Protein AF-0000000078267648 (afdb_homodimer)

Radius of gyration: 22.95 Å; Cα contacts (8 Å, |Δi|>4): 505; chains: 2; bounding box: 55×67×50 Å

Secondary structure (DSSP, 8-state):
-HHHHHHHHHHHHHHHHHHHHHHHHHTSS-TT-EE-HHHHHHHHT--HHHHHHHHHHHHHTTSEEEETTTEEEEPP--HHHHHHHHHHHHHHHHHHHHIIIIITTTTT--HHHHHHHHHHHHHHHHTT-HHHHHHHHHHHHHHHHHTT--HHHHHHHHTT-HHHHHHHHHHH---THHHHHHHHHHHHHHHHHHTT-HHHHHHHHHTTS--HHHHS----/-HHHHHHHHHHHHHHHHHHHHHHHHHTSS-TT-EE-HHHHHHHHT--HHHHHHHHHHHHHTTSEEEETTTEEEEPP--HHHHHHHHHHHHHHHHHHHHIIIIITTTTT--HHHHHHHHHHHHHHHHTT-HHHHHHHHHHHHHHHHHTT--HHHHHHHHTT-HHHHHHHHHHH---THHHHHHHHHHHHHHHHHHTT-HHHHHHHHHTTS--HHHHS----

InterPro domains:
  IPR000524 Transcription regulator HTH, GntR [PF00392] (13-74)
  IPR000524 Transcription regulator HTH, GntR [PS50949] (10-77)
  IPR000524 Transcription regulator HTH, GntR [SM00345] (16-74)
  IPR000524 Transcription regulator HTH, GntR [cd07377] (12-75)
  IPR008920 Transcription regulator FadR/GntR, C-terminal [G3DSA:1.20.120.530] (78-217)
  IPR008920 Transcription regulator FadR/GntR, C-terminal [SSF48008] (80-212)
  IPR011711 GntR, C-terminal [PF07729] (85-209)
  IPR011711 GntR, C-terminal [SM00895] (84-211)
  IPR036388 Winged helix-like DNA-binding domain superfamily [G3DSA:1.10.10.10] (1-75)
  IPR036390 Winged helix DNA-binding domain superfamily [SSF46785] (8-100)

Solvent-accessible surface area (backbone atoms only — not comparable to full-atom values): 22878 Å² total; per-residue (Å²): 110,70,63,60,52,47,50,52,45,50,50,47,18,53,46,48,40,48,49,53,50,50,33,40,68,72,57,80,40,48,71,58,38,75,56,54,58,68,57,51,14,61,75,67,71,48,56,54,66,39,39,49,51,19,50,49,52,34,33,70,32,57,45,30,42,73,44,89,96,72,47,36,23,30,46,72,72,51,58,66,53,47,50,39,40,50,54,41,52,31,52,53,45,38,49,15,48,40,35,12,44,69,74,48,65,39,69,55,54,55,62,67,58,46,48,48,26,47,54,49,28,48,54,20,58,76,66,69,34,64,68,61,24,48,53,28,53,50,50,39,54,49,50,41,29,54,19,33,72,33,73,41,51,42,41,21,54,55,40,63,20,54,72,52,52,54,43,48,50,48,66,48,45,76,50,73,74,54,54,59,54,48,46,56,48,48,47,52,36,49,52,19,57,78,65,65,33,56,66,58,26,42,56,43,50,65,64,58,59,74,63,48,63,71,58,50,62,75,81,126,111,70,63,60,51,47,50,51,44,50,49,46,18,52,46,48,39,48,49,54,51,50,33,39,70,72,58,79,42,48,72,60,38,73,53,53,56,68,58,51,15,61,74,66,71,48,57,56,66,38,41,50,51,18,50,49,52,34,33,72,34,56,43,29,42,73,44,90,96,73,46,36,23,31,46,72,72,52,59,67,54,48,50,40,41,50,55,41,51,32,52,54,45,37,48,14,46,42,36,13,43,69,76,49,64,39,70,55,53,56,64,67,57,47,49,47,25,47,54,49,27,47,53,20,59,76,66,69,31,64,69,61,24,48,52,27,51,51,50,40,55,48,50,43,30,56,19,33,73,33,71,42,50,41,42,22,54,55,40,63,19,53,71,52,53,53,42,50,51,47,65,48,45,74,52,73,74,54,52,60,54,49,45,54,48,47,47,53,35,50,52,19,57,75,65,66,31,55,68,57,28,43,56,43,48,64,64,56,59,73,64,49,63,72,57,50,63,75,81,128

Nearest PDB structures (foldseek):
  6ep3-assembly1_A  TM=6.625E-01  e=2.723E-09  Listeria monocytogenes EGD-e
  7u5q-assembly2_B  TM=7.795E-01  e=8.981E-08  Brucella melitensis ATCC 23457
  3sxy-assembly1_B  TM=8.310E-01  e=9.384E-07  Thermotoga maritima
  3fms-assembly1_A-2  TM=7.882E-01  e=1.376E-06  Thermotoga maritima MSB8
  6az6-assembly1_B  TM=4.959E-01  e=1.595E-07  Streptococcus agalactiae

Structure (mmCIF, N/CA/C/O backbone):
data_AF-0000000078267648-model_v1
#
loop_
_entity.id
_entity.type
_entity.pdbx_description
1 polymer 'Transcriptional regulator, GntR family'
#
loop_
_atom_site.group_PDB
_atom_site.id
_atom_site.type_symbol
_atom_site.label_atom_id
_atom_site.label_alt_id
_atom_site.label_comp_id
_atom_site.label_asym_id
_atom_site.label_entity_id
_atom_site.label_seq_id
_atom_site.pdbx_PDB_ins_code
_atom_site.Cartn_x
_atom_site.Cartn_y
_atom_site.Cartn_z
_atom_site.occupancy
_atom_site.B_iso_or_equiv
_atom_site.auth_seq_id
_atom_site.auth_comp_id
_atom_site.auth_asym_id
_atom_site.auth_atom_id
_atom_site.pdbx_PDB_model_num
ATOM 1 N N . MET A 1 1 ? 32.094 -4.371 13.094 1 44.84 1 MET A N 1
ATOM 2 C CA . MET A 1 1 ? 32.344 -3.139 12.344 1 44.84 1 MET A CA 1
ATOM 3 C C . MET A 1 1 ? 31.297 -2.928 11.273 1 44.84 1 MET A C 1
ATOM 5 O O . MET A 1 1 ? 30.781 -1.817 11.102 1 44.84 1 MET A O 1
ATOM 9 N N . GLU A 1 2 ? 30.891 -4.031 10.602 1 48.19 2 GLU A N 1
ATOM 10 C CA . GLU A 1 2 ? 29.938 -3.973 9.5 1 48.19 2 GLU A CA 1
ATOM 11 C C . GLU A 1 2 ? 28.516 -3.691 10.016 1 48.19 2 GLU A C 1
ATOM 13 O O . GLU A 1 2 ? 27.797 -2.887 9.43 1 48.19 2 GLU A O 1
ATOM 18 N N . THR A 1 3 ? 28.281 -4.285 11.141 1 46.91 3 THR A N 1
ATOM 19 C CA . THR A 1 3 ? 26.969 -4.09 11.742 1 46.91 3 THR A CA 1
ATOM 20 C C . THR A 1 3 ? 26.812 -2.662 12.266 1 46.91 3 THR A C 1
ATOM 22 O O . THR A 1 3 ? 25.75 -2.055 12.133 1 46.91 3 THR A O 1
ATOM 25 N N . LYS A 1 4 ? 27.922 -2.217 12.969 1 48.78 4 LYS A N 1
ATOM 26 C CA . LYS A 1 4 ? 27.906 -0.858 13.5 1 48.78 4 LYS A CA 1
ATOM 27 C C . LYS A 1 4 ? 27.703 0.167 12.383 1 48.78 4 LYS A C 1
ATOM 29 O O . LYS A 1 4 ? 26.984 1.15 12.562 1 48.78 4 LYS A O 1
ATOM 34 N N . ASN A 1 5 ? 28.328 -0.103 11.25 1 51.88 5 ASN A N 1
ATOM 35 C CA . ASN A 1 5 ? 28.219 0.78 10.094 1 51.88 5 ASN A CA 1
ATOM 36 C C . ASN A 1 5 ? 26.812 0.746 9.5 1 51.88 5 ASN A C 1
ATOM 38 O O . ASN A 1 5 ? 26.297 1.774 9.062 1 51.88 5 ASN A O 1
ATOM 42 N N . LEU A 1 6 ? 26.234 -0.38 9.641 1 50.34 6 LEU A N 1
ATOM 43 C CA . LEU A 1 6 ? 24.875 -0.526 9.117 1 50.34 6 LEU A CA 1
ATOM 44 C C . LEU A 1 6 ? 23.875 0.221 9.984 1 50.34 6 LEU A C 1
ATOM 46 O O . LEU A 1 6 ? 22.938 0.835 9.469 1 50.34 6 LEU A O 1
ATOM 50 N N . LEU A 1 7 ? 23.984 0.123 11.227 1 48.09 7 LEU A N 1
ATOM 51 C CA . LEU A 1 7 ? 23.109 0.83 12.148 1 48.09 7 LEU A CA 1
ATOM 52 C C . LEU A 1 7 ? 23.266 2.34 12 1 48.09 7 LEU A C 1
ATOM 54 O O . LEU A 1 7 ? 22.266 3.074 12.039 1 48.09 7 LEU A O 1
ATOM 58 N N . LYS A 1 8 ? 24.469 2.764 11.875 1 54.06 8 LYS A N 1
ATOM 59 C CA . LYS A 1 8 ? 24.703 4.195 11.711 1 54.06 8 LYS A CA 1
ATOM 60 C C . LYS A 1 8 ? 24.062 4.711 10.422 1 54.06 8 LYS A C 1
ATOM 62 O O . LYS A 1 8 ? 23.484 5.793 10.406 1 54.06 8 LYS A O 1
ATOM 67 N N . ARG A 1 9 ? 24.188 3.848 9.414 1 54.16 9 ARG A N 1
ATOM 68 C CA . ARG A 1 9 ? 23.609 4.234 8.125 1 54.16 9 ARG A CA 1
ATOM 69 C C . ARG A 1 9 ? 22.094 4.258 8.188 1 54.16 9 ARG A C 1
ATOM 71 O O . ARG A 1 9 ? 21.453 5.152 7.629 1 54.16 9 ARG A O 1
ATOM 78 N N . ARG A 1 10 ? 21.594 3.225 8.867 1 57.91 10 ARG A N 1
ATOM 79 C CA . ARG A 1 10 ? 20.141 3.203 9.062 1 57.91 10 ARG A CA 1
ATOM 80 C C . ARG A 1 10 ? 19.688 4.422 9.852 1 57.91 10 ARG A C 1
ATOM 82 O O . ARG A 1 10 ? 18.672 5.039 9.508 1 57.91 10 ARG A O 1
ATOM 89 N N . VAL A 1 11 ? 20.422 4.707 10.781 1 57.19 11 VAL A N 1
ATOM 90 C CA . VAL A 1 11 ? 20.078 5.855 11.617 1 57.19 11 VAL A CA 1
ATOM 91 C C . VAL A 1 11 ? 20.172 7.137 10.797 1 57.19 11 VAL A C 1
ATOM 93 O O . VAL A 1 11 ? 19.266 7.98 10.867 1 57.19 11 VAL A O 1
ATOM 96 N N . LEU A 1 12 ? 21.125 7.172 9.922 1 68.81 12 LEU A N 1
ATOM 97 C CA . LEU A 1 12 ? 21.328 8.398 9.156 1 68.81 12 LEU A CA 1
ATOM 98 C C . LEU A 1 12 ? 20.25 8.562 8.094 1 68.81 12 LEU A C 1
ATOM 100 O O . LEU A 1 12 ? 19.719 9.664 7.902 1 68.81 12 LEU A O 1
ATOM 104 N N . ARG A 1 13 ? 19.859 7.438 7.484 1 72 13 ARG A N 1
ATOM 105 C CA . ARG A 1 13 ? 18.797 7.449 6.48 1 72 13 ARG A CA 1
ATOM 106 C C . ARG A 1 13 ? 17.469 7.871 7.098 1 72 13 ARG A C 1
ATOM 108 O O . ARG A 1 13 ? 16.766 8.719 6.547 1 72 13 ARG A O 1
ATOM 115 N N . ASP A 1 14 ? 17.266 7.281 8.211 1 75.31 14 ASP A N 1
ATOM 116 C CA . ASP A 1 14 ? 16.016 7.605 8.906 1 75.31 14 ASP A CA 1
ATOM 117 C C . ASP A 1 14 ? 16.016 9.062 9.367 1 75.31 14 ASP A C 1
ATOM 119 O O . ASP A 1 14 ? 14.977 9.734 9.32 1 75.31 14 ASP A O 1
ATOM 123 N N . ASP A 1 15 ? 17.141 9.484 9.703 1 78.62 15 ASP A N 1
ATOM 124 C CA . ASP A 1 15 ? 17.266 10.875 10.148 1 78.62 15 ASP A CA 1
ATOM 125 C C . ASP A 1 15 ? 17.016 11.844 8.992 1 78.62 15 ASP A C 1
ATOM 127 O O . ASP A 1 15 ? 16.359 12.875 9.172 1 78.62 15 ASP A O 1
ATOM 131 N N . VAL A 1 16 ? 17.547 11.508 7.883 1 83.62 16 VAL A N 1
ATOM 132 C CA . VAL A 1 16 ? 17.359 12.359 6.715 1 83.62 16 VAL A CA 1
ATOM 133 C C . VAL A 1 16 ? 15.883 12.391 6.328 1 83.62 16 VAL A C 1
ATOM 135 O O . VAL A 1 16 ? 15.328 13.461 6.059 1 83.62 16 VAL A O 1
ATOM 138 N N . ALA A 1 17 ? 15.328 11.273 6.328 1 80.88 17 ALA A N 1
ATOM 139 C CA . ALA A 1 17 ? 13.914 11.188 6.004 1 80.88 17 ALA A CA 1
ATOM 140 C C . ALA A 1 17 ? 13.07 12 6.988 1 80.88 17 ALA A C 1
ATOM 142 O O . ALA A 1 17 ? 12.172 12.734 6.586 1 80.88 17 ALA A O 1
ATOM 143 N N . GLU A 1 18 ? 13.438 11.867 8.18 1 75.81 18 GLU A N 1
ATOM 144 C CA . GLU A 1 18 ? 12.734 12.609 9.219 1 75.81 18 GLU A CA 1
ATOM 145 C C . GLU A 1 18 ? 12.938 14.117 9.047 1 75.81 18 GLU A C 1
ATOM 147 O O . GLU A 1 18 ? 12 14.898 9.195 1 75.81 18 GLU A O 1
ATOM 152 N N . TYR A 1 19 ? 14.109 14.477 8.797 1 81.19 19 TYR A N 1
ATOM 153 C CA . TYR A 1 19 ? 14.422 15.883 8.57 1 81.19 19 TYR A CA 1
ATOM 154 C C . TYR A 1 19 ? 13.586 16.438 7.422 1 81.19 19 TYR A C 1
ATOM 156 O O . TYR A 1 19 ? 13 17.531 7.543 1 81.19 19 TYR A O 1
ATOM 164 N N . LEU A 1 20 ? 13.531 15.812 6.363 1 83 20 LEU A N 1
ATOM 165 C CA . LEU A 1 20 ? 12.789 16.281 5.195 1 83 20 LEU A CA 1
ATOM 166 C C . LEU A 1 20 ? 11.297 16.359 5.5 1 83 20 LEU A C 1
ATOM 168 O O . LEU A 1 20 ? 10.641 17.359 5.172 1 83 20 LEU A O 1
ATOM 172 N N . MET A 1 21 ? 10.852 15.391 6.199 1 76 21 MET A N 1
ATOM 173 C CA . MET A 1 21 ? 9.438 15.391 6.559 1 76 21 MET A CA 1
ATOM 174 C C . MET A 1 21 ? 9.109 16.547 7.492 1 76 21 MET A C 1
ATOM 176 O O . MET A 1 21 ? 8.102 17.234 7.309 1 76 21 MET A O 1
ATOM 180 N N . GLU A 1 22 ? 9.992 16.75 8.438 1 73.38 22 GLU A N 1
ATOM 181 C CA . GLU A 1 22 ? 9.797 17.859 9.359 1 73.38 22 GLU A CA 1
ATOM 182 C C . GLU A 1 22 ? 9.852 19.203 8.633 1 73.38 22 GLU A C 1
ATOM 184 O O . GLU A 1 22 ? 9.078 20.109 8.938 1 73.38 22 GLU A O 1
ATOM 189 N N . SER A 1 23 ? 10.766 19.312 7.734 1 78.25 23 SER A N 1
ATOM 190 C CA . SER A 1 23 ? 10.898 20.531 6.957 1 78.25 23 SER A CA 1
ATOM 191 C C . SER A 1 23 ? 9.656 20.797 6.113 1 78.25 23 SER A C 1
ATOM 193 O O . SER A 1 23 ? 9.242 21.938 5.938 1 78.25 23 SER A O 1
ATOM 195 N N . ILE A 1 24 ? 9.07 19.781 5.648 1 76 24 ILE A N 1
ATOM 196 C CA . ILE A 1 24 ? 7.848 19.891 4.859 1 76 24 ILE A CA 1
ATOM 197 C C . ILE A 1 24 ? 6.688 20.312 5.762 1 76 24 ILE A C 1
ATOM 199 O O . ILE A 1 24 ? 5.945 21.234 5.434 1 76 24 ILE A O 1
ATOM 203 N N . LEU A 1 25 ? 6.676 19.766 6.922 1 68.62 25 LEU A N 1
ATOM 204 C CA . LEU A 1 25 ? 5.582 20.016 7.855 1 68.62 25 LEU A CA 1
ATOM 205 C C . LEU A 1 25 ? 5.672 21.438 8.43 1 68.62 25 LEU A C 1
ATOM 207 O O . LEU A 1 25 ? 4.648 22.062 8.703 1 68.62 25 LEU A O 1
ATOM 211 N N . LYS A 1 26 ? 6.859 21.891 8.508 1 69.38 26 LYS A N 1
ATOM 212 C CA . LYS A 1 26 ? 7.082 23.234 9.047 1 69.38 26 LYS A CA 1
ATOM 213 C C . LYS A 1 26 ? 6.934 24.281 7.961 1 69.38 26 LYS A C 1
ATOM 215 O O . LYS A 1 26 ? 6.898 25.484 8.25 1 69.38 26 LYS A O 1
ATOM 220 N N . GLY A 1 27 ? 6.828 23.797 6.727 1 71.06 27 GLY A N 1
ATOM 221 C CA . GLY A 1 27 ? 6.656 24.719 5.621 1 71.06 27 GLY A CA 1
ATOM 222 C C . GLY A 1 27 ? 7.969 25.234 5.059 1 71.06 27 GLY A C 1
ATOM 223 O O . GLY A 1 27 ? 7.98 26.109 4.195 1 71.06 27 GLY A O 1
ATOM 224 N N . ASP A 1 28 ? 9.055 24.75 5.527 1 75.75 28 ASP A N 1
ATOM 225 C CA . ASP A 1 28 ? 10.352 25.141 4.984 1 75.75 28 ASP A CA 1
ATOM 226 C C . ASP A 1 28 ? 10.547 24.578 3.574 1 75.75 28 ASP A C 1
ATOM 228 O O . ASP A 1 28 ? 11.281 25.156 2.771 1 75.75 28 ASP A O 1
ATOM 232 N N . LEU A 1 29 ? 9.906 23.469 3.318 1 81.25 29 LEU A N 1
ATOM 233 C CA . LEU A 1 29 ? 9.852 22.844 1.997 1 81.25 29 LEU A CA 1
ATOM 234 C C . LEU A 1 29 ? 8.414 22.734 1.508 1 81.25 29 LEU A C 1
ATOM 236 O O . LEU A 1 29 ? 7.527 22.312 2.254 1 81.25 29 LEU A O 1
ATOM 240 N N . ASN A 1 30 ? 8.234 23.172 0.302 1 78.5 30 ASN A N 1
ATOM 241 C CA . ASN A 1 30 ? 6.883 23.219 -0.247 1 78.5 30 ASN A CA 1
ATOM 242 C C . ASN A 1 30 ? 6.707 22.25 -1.409 1 78.5 30 ASN A C 1
ATOM 244 O O . ASN A 1 30 ? 7.684 21.859 -2.051 1 78.5 30 ASN A O 1
ATOM 248 N N . PRO A 1 31 ? 5.41 21.891 -1.621 1 78.62 31 PRO A N 1
ATOM 249 C CA . PRO A 1 31 ? 5.16 21.078 -2.818 1 78.62 31 PRO A CA 1
ATOM 250 C C . PRO A 1 31 ? 5.762 21.703 -4.078 1 78.62 31 PRO A C 1
ATOM 252 O O . PRO A 1 31 ? 5.598 22.891 -4.328 1 78.62 31 PRO A O 1
ATOM 255 N N . GLY A 1 32 ? 6.504 20.859 -4.766 1 84.62 32 GLY A N 1
ATOM 256 C CA . GLY A 1 32 ? 7.133 21.328 -5.988 1 84.62 32 GLY A CA 1
ATOM 257 C C . GLY A 1 32 ? 8.594 21.703 -5.805 1 84.62 32 GLY A C 1
ATOM 258 O O . GLY A 1 32 ? 9.336 21.812 -6.781 1 84.62 32 GLY A O 1
ATOM 259 N N . ASP A 1 33 ? 8.992 21.891 -4.598 1 88.06 33 ASP A N 1
ATOM 260 C CA . ASP A 1 33 ? 10.383 22.266 -4.344 1 88.06 33 ASP A CA 1
ATOM 261 C C . ASP A 1 33 ? 11.336 21.156 -4.781 1 88.06 33 ASP A C 1
ATOM 263 O O . ASP A 1 33 ? 11.055 19.969 -4.59 1 88.06 33 ASP A O 1
ATOM 267 N N . LYS A 1 34 ? 12.453 21.547 -5.227 1 92.25 34 LYS A N 1
ATOM 268 C CA . LYS A 1 34 ? 13.477 20.594 -5.645 1 92.25 34 LYS A CA 1
ATOM 269 C C . LYS A 1 34 ? 14.312 20.125 -4.453 1 92.25 34 LYS A C 1
ATOM 271 O O . LYS A 1 34 ? 14.617 20.906 -3.555 1 92.25 34 LYS A O 1
ATOM 276 N N . ILE A 1 35 ? 14.617 18.891 -4.484 1 91.88 35 ILE A N 1
ATOM 277 C CA . ILE A 1 35 ? 15.531 18.297 -3.514 1 91.88 35 ILE A CA 1
ATOM 278 C C . ILE A 1 35 ? 16.844 17.906 -4.199 1 91.88 35 ILE A C 1
ATOM 280 O O . ILE A 1 35 ? 16.859 17.031 -5.059 1 91.88 35 ILE A O 1
ATOM 284 N N . VAL A 1 36 ? 17.844 18.547 -3.818 1 91.06 36 VAL A N 1
ATOM 285 C CA . VAL A 1 36 ? 19.156 18.297 -4.402 1 91.06 36 VAL A CA 1
ATOM 286 C C . VAL A 1 36 ? 20.016 17.484 -3.432 1 91.06 36 VAL A C 1
ATOM 288 O O . VAL A 1 36 ? 20.359 17.953 -2.348 1 91.06 36 VAL A O 1
ATOM 291 N N . GLU A 1 37 ? 20.297 16.266 -3.863 1 89.31 37 GLU A N 1
ATOM 292 C CA . GLU A 1 37 ? 20.984 15.297 -3.025 1 89.31 37 GLU A CA 1
ATOM 293 C C . GLU A 1 37 ? 22.281 15.875 -2.457 1 89.31 37 GLU A C 1
ATOM 295 O O . GLU A 1 37 ? 22.516 15.789 -1.252 1 89.31 37 GLU A O 1
ATOM 300 N N . SER A 1 38 ? 23.141 16.484 -3.305 1 89.88 38 SER A N 1
ATOM 301 C CA . SER A 1 38 ? 24.438 17 -2.893 1 89.88 38 SER A CA 1
ATOM 302 C C . SER A 1 38 ? 24.281 18.156 -1.897 1 89.88 38 SER A C 1
ATOM 304 O O . SER A 1 38 ? 25.031 18.25 -0.924 1 89.88 38 SER A O 1
ATOM 306 N N . LYS A 1 39 ? 23.359 18.969 -2.139 1 90.56 39 LYS A N 1
ATOM 307 C CA . LYS A 1 39 ? 23.109 20.078 -1.23 1 90.56 39 LYS A CA 1
ATOM 308 C C . LYS A 1 39 ? 22.656 19.578 0.14 1 90.56 39 LYS A C 1
ATOM 310 O O . LYS A 1 39 ? 23.156 20.047 1.168 1 90.56 39 LYS A O 1
ATOM 315 N N . LEU A 1 40 ? 21.734 18.672 0.122 1 88.81 40 LEU A N 1
ATOM 316 C CA . LEU A 1 40 ? 21.219 18.125 1.369 1 88.81 40 LEU A CA 1
ATOM 317 C C . LEU A 1 40 ? 22.328 17.422 2.156 1 88.81 40 LEU A C 1
ATOM 319 O O . LEU A 1 40 ? 22.391 17.531 3.383 1 88.81 40 LEU A O 1
ATOM 323 N N . ALA A 1 41 ? 23.109 16.703 1.427 1 89 41 ALA A N 1
ATOM 324 C CA . ALA A 1 41 ? 24.234 16.016 2.062 1 89 41 ALA A CA 1
ATOM 325 C C . ALA A 1 41 ? 25.156 17.016 2.764 1 89 41 ALA A C 1
ATOM 327 O O . ALA A 1 41 ? 25.578 16.797 3.902 1 89 41 ALA A O 1
ATOM 328 N N . ARG A 1 42 ? 25.438 18.094 2.115 1 88.62 42 ARG A N 1
ATOM 329 C CA . ARG A 1 42 ? 26.297 19.141 2.668 1 88.62 42 ARG A CA 1
ATOM 330 C C . ARG A 1 42 ? 25.641 19.797 3.877 1 88.62 42 ARG A C 1
ATOM 332 O O . ARG A 1 42 ? 26.281 19.984 4.914 1 88.62 42 ARG A O 1
ATOM 339 N N . GLU A 1 43 ? 24.438 20.078 3.752 1 84.81 43 GLU A N 1
ATOM 340 C CA . GLU A 1 43 ? 23.703 20.766 4.801 1 84.81 43 GLU A CA 1
ATOM 341 C C . GLU A 1 43 ? 23.609 19.922 6.07 1 84.81 43 GLU A C 1
ATOM 343 O O . GLU A 1 43 ? 23.688 20.453 7.18 1 84.81 43 GLU A O 1
ATOM 348 N N . LEU A 1 44 ? 23.484 18.641 5.883 1 86.06 44 LEU A N 1
ATOM 349 C CA . LEU A 1 44 ? 23.281 17.766 7.027 1 86.06 44 LEU A CA 1
ATOM 350 C C . LEU A 1 44 ? 24.594 17.109 7.441 1 86.06 44 LEU A C 1
ATOM 352 O O . LEU A 1 44 ? 24.625 16.328 8.398 1 86.06 44 LEU A O 1
ATOM 356 N N . SER A 1 45 ? 25.594 17.344 6.699 1 87.19 45 SER A N 1
ATOM 357 C CA . SER A 1 45 ? 26.922 16.781 6.961 1 87.19 45 SER A CA 1
ATOM 358 C C . SER A 1 45 ? 26.875 15.258 6.988 1 87.19 45 SER A C 1
ATOM 360 O O . SER A 1 45 ? 27.359 14.633 7.934 1 87.19 45 SER A O 1
ATOM 362 N N . ILE A 1 46 ? 26.25 14.727 6.027 1 85.06 46 ILE A N 1
ATOM 363 C CA . ILE A 1 46 ? 26.172 13.273 5.887 1 85.06 46 ILE A CA 1
ATOM 364 C C . ILE A 1 46 ? 26.531 12.875 4.457 1 85.06 46 ILE A C 1
ATOM 366 O O . ILE A 1 46 ? 26.656 13.734 3.58 1 85.06 46 ILE A O 1
ATOM 370 N N . SER A 1 47 ? 26.75 11.578 4.273 1 82.06 47 SER A N 1
ATOM 371 C CA . SER A 1 47 ? 27.156 11.086 2.959 1 82.06 47 SER A CA 1
ATOM 372 C C . SER A 1 47 ? 26 11.18 1.956 1 82.06 47 SER A C 1
ATOM 374 O O . SER A 1 47 ? 24.828 11.133 2.338 1 82.06 47 SER A O 1
ATOM 376 N N . GLN A 1 48 ? 26.375 11.266 0.689 1 82 48 GLN A N 1
ATOM 377 C CA . GLN A 1 48 ? 25.391 11.281 -0.381 1 82 48 GLN A CA 1
ATOM 378 C C . GLN A 1 48 ? 24.656 9.945 -0.467 1 82 48 GLN A C 1
ATOM 380 O O . GLN A 1 48 ? 23.469 9.906 -0.825 1 82 48 GLN A O 1
ATOM 385 N N . GLY A 1 49 ? 25.328 8.953 -0.11 1 78.94 49 GLY A N 1
ATOM 386 C CA . GLY A 1 49 ? 24.703 7.637 -0.108 1 78.94 49 GLY A CA 1
ATOM 387 C C . GLY A 1 49 ? 23.516 7.543 0.838 1 78.94 49 GLY A C 1
ATOM 388 O O . GLY A 1 49 ? 22.469 7.016 0.472 1 78.94 49 GLY A O 1
ATOM 389 N N . ALA A 1 50 ? 23.688 8.023 1.987 1 80 50 ALA A N 1
ATOM 390 C CA . ALA A 1 50 ? 22.625 8.031 2.979 1 80 50 ALA A CA 1
ATOM 391 C C . ALA A 1 50 ? 21.438 8.891 2.514 1 80 50 ALA A C 1
ATOM 393 O O . ALA A 1 50 ? 20.281 8.516 2.699 1 80 50 ALA A O 1
ATOM 394 N N . VAL A 1 51 ? 21.766 10.023 1.919 1 85.94 51 VAL A N 1
ATOM 395 C CA . VAL A 1 51 ? 20.719 10.922 1.421 1 85.94 51 VAL A CA 1
ATOM 396 C C . VAL A 1 51 ? 19.953 10.234 0.296 1 85.94 51 VAL A C 1
ATOM 398 O O . VAL A 1 51 ? 18.719 10.281 0.268 1 85.94 51 VAL A O 1
ATOM 401 N N . ARG A 1 52 ? 20.656 9.625 -0.526 1 82 52 ARG A N 1
ATOM 402 C CA . ARG A 1 52 ? 20.031 8.93 -1.646 1 82 52 ARG A CA 1
ATOM 403 C C . ARG A 1 52 ? 19.078 7.844 -1.155 1 82 52 ARG A C 1
ATOM 405 O O . ARG A 1 52 ? 17.984 7.68 -1.703 1 82 52 ARG A O 1
ATOM 412 N N . GLU A 1 53 ? 19.5 7.195 -0.162 1 80.94 53 GLU A N 1
ATOM 413 C CA . GLU A 1 53 ? 18.641 6.16 0.406 1 80.94 53 GLU A CA 1
ATOM 414 C C . GLU A 1 53 ? 17.375 6.754 1.006 1 80.94 53 GLU A C 1
ATOM 416 O O . GLU A 1 53 ? 16.281 6.207 0.835 1 80.94 53 GLU A O 1
ATOM 421 N N . ALA A 1 54 ? 17.562 7.789 1.69 1 82.25 54 ALA A N 1
ATOM 422 C CA . ALA A 1 54 ? 16.406 8.469 2.289 1 82.25 54 ALA A CA 1
ATOM 423 C C . ALA A 1 54 ? 15.453 8.969 1.217 1 82.25 54 ALA A C 1
ATOM 425 O O . ALA A 1 54 ? 14.234 8.844 1.356 1 82.25 54 ALA A O 1
ATOM 426 N N . ILE A 1 55 ? 16.031 9.547 0.203 1 84.25 55 ILE A N 1
ATOM 427 C CA . ILE A 1 55 ? 15.234 10.062 -0.904 1 84.25 55 ILE A CA 1
ATOM 428 C C . ILE A 1 55 ? 14.453 8.914 -1.557 1 84.25 55 ILE A C 1
ATOM 430 O O . ILE A 1 55 ? 13.266 9.055 -1.857 1 84.25 55 ILE A O 1
ATOM 434 N N . ARG A 1 56 ? 15 7.82 -1.687 1 79.62 56 ARG A N 1
ATOM 435 C CA . ARG A 1 56 ? 14.344 6.66 -2.281 1 79.62 56 ARG A CA 1
ATOM 436 C C . ARG A 1 56 ? 13.18 6.191 -1.421 1 79.62 56 ARG A C 1
ATOM 438 O O . ARG A 1 56 ? 12.117 5.84 -1.943 1 79.62 56 ARG A O 1
ATOM 445 N N . ASP A 1 57 ? 13.461 6.184 -0.17 1 75.88 57 ASP A N 1
ATOM 446 C CA . ASP A 1 57 ? 12.391 5.793 0.746 1 75.88 57 ASP A CA 1
ATOM 447 C C . ASP A 1 57 ? 11.195 6.734 0.625 1 75.88 57 ASP A C 1
ATOM 449 O O . ASP A 1 57 ? 10.047 6.289 0.595 1 75.88 57 ASP A O 1
ATOM 453 N N . LEU A 1 58 ? 11.484 7.996 0.527 1 80.5 58 LEU A N 1
ATOM 454 C CA . LEU A 1 58 ? 10.438 9.008 0.482 1 80.5 58 LEU A CA 1
ATOM 455 C C . LEU A 1 58 ? 9.734 9 -0.872 1 80.5 58 LEU A C 1
ATOM 457 O O . LEU A 1 58 ? 8.555 9.344 -0.966 1 80.5 58 LEU A O 1
ATOM 461 N N . ILE A 1 59 ? 10.469 8.578 -1.897 1 80.12 59 ILE A N 1
ATOM 462 C CA . ILE A 1 59 ? 9.844 8.375 -3.199 1 80.12 59 ILE A CA 1
ATOM 463 C C . ILE A 1 59 ? 8.875 7.199 -3.133 1 80.12 59 ILE A C 1
ATOM 465 O O . ILE A 1 59 ? 7.73 7.301 -3.58 1 80.12 59 ILE A O 1
ATOM 469 N N . ALA A 1 60 ? 9.352 6.176 -2.516 1 71.88 60 ALA A N 1
ATOM 470 C CA . ALA A 1 60 ? 8.508 4.992 -2.367 1 71.88 60 ALA A CA 1
ATOM 471 C C . ALA A 1 60 ? 7.242 5.316 -1.576 1 71.88 60 ALA A C 1
ATOM 473 O O . ALA A 1 60 ? 6.18 4.754 -1.84 1 71.88 60 ALA A O 1
ATOM 474 N N . GLN A 1 61 ? 7.383 6.254 -0.703 1 71.12 61 GLN A N 1
ATOM 475 C CA . GLN A 1 61 ? 6.254 6.633 0.142 1 71.12 61 GLN A CA 1
ATOM 476 C C . GLN A 1 61 ? 5.371 7.668 -0.547 1 71.12 61 GLN A C 1
ATOM 478 O O . GLN A 1 61 ? 4.316 8.039 -0.027 1 71.12 61 GLN A O 1
ATOM 483 N N . GLY A 1 62 ? 5.91 8.195 -1.666 1 76.81 62 GLY A N 1
ATOM 484 C CA . GLY A 1 62 ? 5.105 9.125 -2.439 1 76.81 62 GLY A CA 1
ATOM 485 C C . GLY A 1 62 ? 5.297 10.57 -2.014 1 76.81 62 GLY A C 1
ATOM 486 O O . GLY A 1 62 ? 4.523 11.445 -2.408 1 76.81 62 GLY A O 1
ATOM 487 N N . VAL A 1 63 ? 6.211 10.789 -1.213 1 80.19 63 VAL A N 1
ATOM 488 C CA . VAL A 1 63 ? 6.48 12.141 -0.732 1 80.19 63 VAL A CA 1
ATOM 489 C C . VAL A 1 63 ? 7.281 12.914 -1.78 1 80.19 63 VAL A C 1
ATOM 491 O O . VAL A 1 63 ? 7.02 14.094 -2.027 1 80.19 63 VAL A O 1
ATOM 494 N N . LEU A 1 64 ? 8.227 12.203 -2.342 1 85.25 64 LEU A N 1
ATOM 495 C CA . LEU A 1 64 ? 9.086 12.773 -3.375 1 85.25 64 LEU A CA 1
ATOM 496 C C . LEU A 1 64 ? 8.836 12.109 -4.723 1 85.25 64 LEU A C 1
ATOM 498 O O . LEU A 1 64 ? 8.273 11.016 -4.781 1 85.25 64 LEU A O 1
ATOM 502 N N . GLU A 1 65 ? 9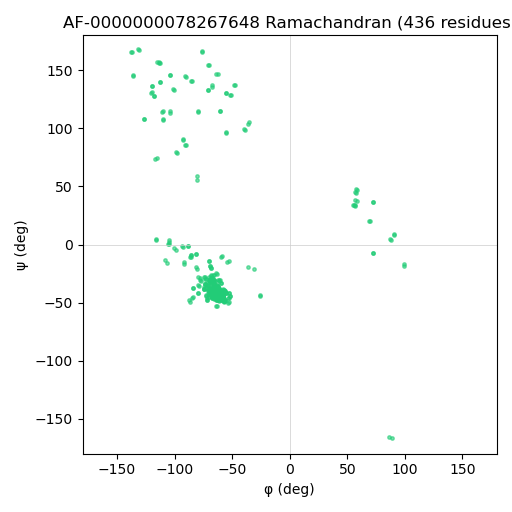.125 12.766 -5.699 1 85.56 65 GLU A N 1
ATOM 503 C CA . GLU A 1 65 ? 9.109 12.211 -7.051 1 85.56 65 GLU A CA 1
ATOM 504 C C . GLU A 1 65 ? 10.336 12.641 -7.844 1 85.56 65 GLU A C 1
ATOM 506 O O . GLU A 1 65 ? 10.906 13.703 -7.594 1 85.56 65 GLU A O 1
ATOM 511 N N . THR A 1 66 ? 10.734 11.703 -8.648 1 86.25 66 THR A N 1
ATOM 512 C CA . THR A 1 66 ? 11.891 12 -9.492 1 86.25 66 THR A CA 1
ATOM 513 C C . THR A 1 66 ? 11.508 11.945 -10.969 1 86.25 66 THR A C 1
ATOM 515 O O . THR A 1 66 ? 10.742 11.07 -11.391 1 86.25 66 THR A O 1
ATOM 518 N N . GLU A 1 67 ? 11.797 12.93 -11.711 1 80.69 67 GLU A N 1
ATOM 519 C CA . GLU A 1 67 ? 11.641 12.961 -13.164 1 80.69 67 GLU A CA 1
ATOM 520 C C . GLU A 1 67 ? 12.992 13.023 -13.867 1 80.69 67 GLU A C 1
ATOM 522 O O . GLU A 1 67 ? 13.891 13.742 -13.438 1 80.69 67 GLU A O 1
ATOM 527 N N . PRO A 1 68 ? 13.031 12.281 -14.922 1 77.12 68 PRO A N 1
ATOM 528 C CA . PRO A 1 68 ? 14.273 12.344 -15.688 1 77.12 68 PRO A CA 1
ATOM 529 C C . PRO A 1 68 ? 14.641 13.773 -16.094 1 77.12 68 PRO A C 1
ATOM 531 O O . PRO A 1 68 ? 13.773 14.539 -16.516 1 77.12 68 PRO A O 1
ATOM 534 N N . TYR A 1 69 ? 15.812 14.078 -15.836 1 78.5 69 TYR A N 1
ATOM 535 C CA . TYR A 1 69 ? 16.438 15.328 -16.234 1 78.5 69 TYR A CA 1
ATOM 536 C C . TYR A 1 69 ? 15.898 16.5 -15.422 1 78.5 69 TYR A C 1
ATOM 538 O O . TYR A 1 69 ? 16.312 17.641 -15.609 1 78.5 69 TYR A O 1
ATOM 546 N N . LYS A 1 70 ? 14.867 16.297 -14.594 1 82.25 70 LYS A N 1
ATOM 547 C CA . LYS A 1 70 ? 14.32 17.375 -13.797 1 82.25 70 LYS A CA 1
ATOM 548 C C . LYS A 1 70 ? 14.695 17.234 -12.32 1 82.25 70 LYS A C 1
ATOM 550 O O . LYS A 1 70 ? 14.562 18.172 -11.539 1 82.25 70 LYS A O 1
ATOM 555 N N . GLY A 1 71 ? 15.148 16.016 -12.008 1 87.88 71 GLY A N 1
ATOM 556 C CA . GLY A 1 71 ? 15.594 15.805 -10.641 1 87.88 71 GLY A CA 1
ATOM 557 C C . GLY A 1 71 ? 14.469 15.367 -9.711 1 87.88 71 GLY A C 1
ATOM 558 O O . GLY A 1 71 ? 13.445 14.867 -10.172 1 87.88 71 GLY A O 1
ATOM 559 N N . THR A 1 72 ? 14.758 15.438 -8.367 1 92.06 72 THR A N 1
ATOM 560 C CA . THR A 1 72 ? 13.82 15.023 -7.324 1 92.06 72 THR A CA 1
ATOM 561 C C . THR A 1 72 ? 13.117 16.234 -6.715 1 92.06 72 THR A C 1
ATOM 563 O O . THR A 1 72 ? 13.75 17.266 -6.488 1 92.06 72 THR A O 1
ATOM 566 N N . ARG A 1 73 ? 11.805 16.188 -6.562 1 91.38 73 ARG A N 1
ATOM 567 C CA . ARG A 1 73 ? 11.039 17.266 -5.949 1 91.38 73 ARG A CA 1
ATOM 568 C C . ARG A 1 73 ? 9.984 16.719 -4.992 1 91.38 73 ARG A C 1
ATOM 570 O O . ARG A 1 73 ? 9.672 15.531 -5.02 1 91.38 73 ARG A O 1
ATOM 577 N N . ILE A 1 74 ? 9.508 17.672 -4.219 1 85.75 74 ILE A N 1
ATOM 578 C CA . ILE A 1 74 ? 8.359 17.328 -3.385 1 85.75 74 ILE A CA 1
ATOM 579 C C . ILE A 1 74 ? 7.121 17.156 -4.262 1 85.75 74 ILE A C 1
ATOM 581 O O . ILE A 1 74 ? 6.812 18.016 -5.09 1 85.75 74 ILE A O 1
ATOM 585 N N . ARG A 1 75 ? 6.438 16.156 -4.047 1 82.38 75 ARG A N 1
ATOM 586 C CA . ARG A 1 75 ? 5.293 15.82 -4.895 1 82.38 75 ARG A CA 1
ATOM 587 C C . ARG A 1 75 ? 4.176 16.844 -4.73 1 82.38 75 ARG A C 1
ATOM 589 O O . ARG A 1 75 ? 3.902 17.297 -3.615 1 82.38 75 ARG A O 1
ATOM 596 N N . THR A 1 76 ? 3.65 17.203 -5.902 1 78.19 76 THR A N 1
ATOM 597 C CA . THR A 1 76 ? 2.416 17.984 -5.918 1 78.19 76 THR A CA 1
ATOM 598 C C . THR A 1 76 ? 1.227 17.109 -6.285 1 78.19 76 THR A C 1
ATOM 600 O O . THR A 1 76 ? 1.393 16.062 -6.914 1 78.19 76 THR A O 1
ATOM 603 N N . LEU A 1 77 ? 0.111 17.422 -5.695 1 75.69 77 LEU A N 1
ATOM 604 C CA . LEU A 1 77 ? -1.088 16.656 -6.039 1 75.69 77 LEU A CA 1
ATOM 605 C C . LEU A 1 77 ? -2.162 17.578 -6.617 1 75.69 77 LEU A C 1
ATOM 607 O O . LEU A 1 77 ? -2.34 18.703 -6.148 1 75.69 77 LEU A O 1
ATOM 611 N N . THR A 1 78 ? -2.723 17.094 -7.613 1 79 78 THR A N 1
ATOM 612 C CA . THR A 1 78 ? -3.906 17.766 -8.133 1 79 78 THR A CA 1
ATOM 613 C C . THR A 1 78 ? -5.117 17.484 -7.25 1 79 78 THR A C 1
ATOM 615 O O . THR A 1 78 ? -5.078 16.594 -6.395 1 79 78 THR A O 1
ATOM 618 N N . LYS A 1 79 ? -6.117 18.234 -7.469 1 79.44 79 LYS A N 1
ATOM 619 C CA . LYS A 1 79 ? -7.379 18.016 -6.77 1 79.44 79 LYS A CA 1
ATOM 620 C C . LYS A 1 79 ? -7.871 16.578 -6.984 1 79.44 79 LYS A C 1
ATOM 622 O O . LYS A 1 79 ? -8.305 15.922 -6.039 1 79.44 79 LYS A O 1
ATOM 627 N N . ASP A 1 80 ? -7.727 16.156 -8.211 1 85.88 80 ASP A N 1
ATOM 628 C CA . ASP A 1 80 ? -8.195 14.812 -8.555 1 85.88 80 ASP A CA 1
ATOM 629 C C . ASP A 1 80 ? -7.359 13.742 -7.859 1 85.88 80 ASP A C 1
ATOM 631 O O . ASP A 1 80 ? -7.895 12.727 -7.414 1 85.88 80 ASP A O 1
ATOM 635 N N . GLN A 1 81 ? -6.105 14.008 -7.758 1 84.44 81 GLN A N 1
ATOM 636 C CA . GLN A 1 81 ? -5.219 13.062 -7.09 1 84.44 81 GLN A CA 1
ATOM 637 C C . GLN A 1 81 ? -5.5 13.008 -5.59 1 84.44 81 GLN A C 1
ATOM 639 O O . GLN A 1 81 ? -5.465 11.938 -4.984 1 84.44 81 GLN A O 1
ATOM 644 N N . LEU A 1 82 ? -5.777 14.117 -5.07 1 83.38 82 LEU A N 1
ATOM 645 C CA . LEU A 1 82 ? -6.102 14.18 -3.648 1 83.38 82 LEU A CA 1
ATOM 646 C C . LEU A 1 82 ? -7.422 13.477 -3.363 1 83.38 82 LEU A C 1
ATOM 648 O O . LEU A 1 82 ? -7.539 12.742 -2.377 1 83.38 82 LEU A O 1
ATOM 652 N N . ASN A 1 83 ? -8.398 13.711 -4.195 1 86.56 83 ASN A N 1
ATOM 653 C CA . ASN A 1 83 ? -9.68 13.031 -4.035 1 86.56 83 ASN A CA 1
ATOM 654 C C . ASN A 1 83 ? -9.531 11.516 -4.148 1 86.56 83 ASN A C 1
ATOM 656 O O . ASN A 1 83 ? -10.148 10.773 -3.383 1 86.56 83 ASN A O 1
ATOM 660 N N . ASP A 1 84 ? -8.781 11.133 -5.094 1 90.75 84 ASP A N 1
ATOM 661 C CA . ASP A 1 84 ? -8.508 9.711 -5.273 1 90.75 84 ASP A CA 1
ATOM 662 C C . ASP A 1 84 ? -7.867 9.117 -4.023 1 90.75 84 ASP A C 1
ATOM 664 O O . ASP A 1 84 ? -8.273 8.047 -3.564 1 90.75 84 ASP A O 1
ATOM 668 N N . TYR A 1 85 ? -6.91 9.828 -3.494 1 87.94 85 TYR A N 1
ATOM 669 C CA . TYR A 1 85 ? -6.25 9.422 -2.26 1 87.94 85 TYR A CA 1
ATOM 670 C C . TYR A 1 85 ? -7.258 9.281 -1.123 1 87.94 85 TYR A C 1
ATOM 672 O O . TYR A 1 85 ? -7.277 8.266 -0.422 1 87.94 85 TYR A O 1
ATOM 680 N N . TYR A 1 86 ? -8.094 10.25 -0.988 1 88.44 86 TYR A N 1
ATOM 681 C CA . TYR A 1 86 ? -9.078 10.234 0.091 1 88.44 86 TYR A CA 1
ATOM 682 C C . TYR A 1 86 ? -10.055 9.078 -0.079 1 88.44 86 TYR A C 1
ATOM 684 O O . TYR A 1 86 ? -10.43 8.422 0.898 1 88.44 86 TYR A O 1
ATOM 692 N N . ASP A 1 87 ? -10.445 8.859 -1.29 1 92 87 ASP A N 1
ATOM 693 C CA . ASP A 1 87 ? -11.391 7.773 -1.558 1 92 87 ASP A CA 1
ATOM 694 C C . ASP A 1 87 ? -10.828 6.43 -1.1 1 92 87 ASP A C 1
ATOM 696 O O . ASP A 1 87 ? -11.516 5.656 -0.431 1 92 87 ASP A O 1
ATOM 700 N N . VAL A 1 88 ? -9.609 6.195 -1.416 1 95 88 VAL A N 1
ATOM 701 C CA . VAL A 1 88 ? -8.992 4.914 -1.093 1 95 88 VAL A CA 1
ATOM 702 C C . VAL A 1 88 ? -8.75 4.82 0.412 1 95 88 VAL A C 1
ATOM 704 O O . VAL A 1 88 ? -9.031 3.795 1.033 1 95 88 VAL A O 1
ATOM 707 N N . ARG A 1 89 ? -8.188 5.836 0.97 1 93.06 89 ARG A N 1
ATOM 708 C CA . ARG A 1 89 ? -7.906 5.852 2.402 1 93.06 89 ARG A CA 1
ATOM 709 C C . ARG A 1 89 ? -9.164 5.535 3.207 1 93.06 89 ARG A C 1
ATOM 711 O O . ARG A 1 89 ? -9.125 4.707 4.121 1 93.06 89 ARG A O 1
ATOM 718 N N . THR A 1 90 ? -10.289 6.195 2.824 1 93.38 90 THR A N 1
ATOM 719 C CA . THR A 1 90 ? -11.523 6.02 3.582 1 93.38 90 THR A CA 1
ATOM 720 C C . THR A 1 90 ? -12.039 4.594 3.449 1 93.38 90 THR A C 1
ATOM 722 O O . THR A 1 90 ? -12.578 4.031 4.402 1 93.38 90 THR A O 1
ATOM 725 N N . GLU A 1 91 ? -11.898 4.016 2.273 1 95.44 91 GLU A N 1
ATOM 726 C CA . GLU A 1 91 ? -12.32 2.633 2.086 1 95.44 91 GLU A CA 1
ATOM 727 C C . GLU A 1 91 ? -11.508 1.685 2.965 1 95.44 91 GLU A C 1
ATOM 729 O O . GLU A 1 91 ? -12.062 0.773 3.584 1 95.44 91 GLU A O 1
ATOM 734 N N . ILE A 1 92 ? -10.219 1.873 3.008 1 97.12 92 ILE A N 1
ATOM 735 C CA . ILE A 1 92 ? -9.352 1.012 3.801 1 97.12 92 ILE A CA 1
ATOM 736 C C . ILE A 1 92 ? -9.664 1.185 5.285 1 97.12 92 ILE A C 1
ATOM 738 O O . ILE A 1 92 ? -9.75 0.203 6.027 1 97.12 92 ILE A O 1
ATOM 742 N N . GLU A 1 93 ? -9.836 2.375 5.711 1 96.81 93 GLU A N 1
ATOM 743 C CA . GLU A 1 93 ? -10.117 2.643 7.117 1 96.81 93 GLU A CA 1
ATOM 744 C C . GLU A 1 93 ? -11.492 2.111 7.516 1 96.81 93 GLU A C 1
ATOM 746 O O . GLU A 1 93 ? -11.664 1.594 8.625 1 96.81 93 GLU A O 1
ATOM 751 N N . ALA A 1 94 ? -12.477 2.238 6.629 1 96.31 94 ALA A N 1
ATOM 752 C CA . ALA A 1 94 ? -13.781 1.649 6.898 1 96.31 94 ALA A CA 1
ATOM 753 C C . ALA A 1 94 ? -13.688 0.13 7.012 1 96.31 94 ALA A C 1
ATOM 755 O O . ALA A 1 94 ? -14.328 -0.474 7.875 1 96.31 94 ALA A O 1
ATOM 756 N N . LEU A 1 95 ? -12.938 -0.469 6.16 1 96.81 95 LEU A N 1
ATOM 757 C CA . LEU A 1 95 ? -12.711 -1.908 6.219 1 96.81 95 LEU A CA 1
ATOM 758 C C . LEU A 1 95 ? -12.062 -2.301 7.543 1 96.81 95 LEU A C 1
ATOM 760 O O . LEU A 1 95 ? -12.43 -3.316 8.141 1 96.81 95 LEU A O 1
ATOM 764 N N . ALA A 1 96 ? -11.086 -1.511 7.969 1 98.06 96 ALA A N 1
ATOM 765 C CA . ALA A 1 96 ? -10.398 -1.771 9.234 1 98.06 96 ALA A CA 1
ATOM 766 C C . ALA A 1 96 ? -11.383 -1.776 10.398 1 98.06 96 ALA A C 1
ATOM 768 O O . ALA A 1 96 ? -11.336 -2.66 11.258 1 98.06 96 ALA A O 1
ATOM 769 N N . VAL A 1 97 ? -12.25 -0.833 10.414 1 97.62 97 VAL A N 1
ATOM 770 C CA . VAL A 1 97 ? -13.242 -0.754 11.477 1 97.62 97 VAL A CA 1
ATOM 771 C C . VAL A 1 97 ? -14.172 -1.964 11.406 1 97.62 97 VAL A C 1
ATOM 773 O O . VAL A 1 97 ? -14.461 -2.594 12.43 1 97.62 97 VAL A O 1
ATOM 776 N N . ARG A 1 98 ? -14.617 -2.289 10.219 1 97.44 98 ARG A N 1
ATOM 777 C CA . ARG A 1 98 ? -15.477 -3.455 10.039 1 97.44 98 ARG A CA 1
ATOM 778 C C . ARG A 1 98 ? -14.805 -4.719 10.562 1 97.44 98 ARG A C 1
ATOM 780 O O . ARG A 1 98 ? -15.414 -5.496 11.305 1 97.44 98 ARG A O 1
ATOM 787 N N . TRP A 1 99 ? -13.562 -4.938 10.188 1 97.75 99 TRP A N 1
ATOM 788 C CA . TRP A 1 99 ? -12.852 -6.133 10.625 1 97.75 99 TRP A CA 1
ATOM 789 C C . TRP A 1 99 ? -12.641 -6.117 12.133 1 97.75 99 TRP A C 1
ATOM 791 O O . TRP A 1 99 ? -12.773 -7.148 12.797 1 97.75 99 TRP A O 1
ATOM 801 N N . SER A 1 100 ? -12.273 -4.922 12.656 1 97.81 100 SER A N 1
ATOM 802 C CA . SER A 1 100 ? -12.078 -4.816 14.094 1 97.81 100 SER A CA 1
ATOM 803 C C . SER A 1 100 ? -13.336 -5.215 14.859 1 97.81 100 SER A C 1
ATOM 805 O O . SER A 1 100 ? -13.266 -5.914 15.867 1 97.81 100 SER A O 1
ATOM 807 N N . ILE A 1 101 ? -14.469 -4.832 14.352 1 97.31 101 ILE A N 1
ATOM 808 C CA . ILE A 1 101 ? -15.734 -5.051 15.055 1 97.31 101 ILE A CA 1
ATOM 809 C C . ILE A 1 101 ? -16.25 -6.457 14.758 1 97.31 101 ILE A C 1
ATOM 811 O O . ILE A 1 101 ? -16.594 -7.203 15.672 1 97.31 101 ILE A O 1
ATOM 815 N N . VAL A 1 102 ? -16.25 -6.914 13.531 1 96.44 102 VAL A N 1
ATOM 816 C CA . VAL A 1 102 ? -16.906 -8.148 13.125 1 96.44 102 VAL A CA 1
ATOM 817 C C . VAL A 1 102 ? -15.969 -9.336 13.336 1 96.44 102 VAL A C 1
ATOM 819 O O . VAL A 1 102 ? -16.344 -10.336 13.945 1 96.44 102 VAL A O 1
ATOM 822 N N . LYS A 1 103 ? -14.742 -9.203 12.852 1 94 103 LYS A N 1
ATOM 823 C CA . LYS A 1 103 ? -13.812 -10.328 12.906 1 94 103 LYS A CA 1
ATOM 824 C C . LYS A 1 103 ? -13.211 -10.484 14.297 1 94 103 LYS A C 1
ATOM 826 O O . LYS A 1 103 ? -13.008 -11.602 14.773 1 94 103 LYS A O 1
ATOM 831 N N . HIS A 1 104 ? -12.977 -9.367 14.945 1 95.56 104 HIS A N 1
ATOM 832 C CA . HIS A 1 104 ? -12.219 -9.438 16.188 1 95.56 104 HIS A CA 1
ATOM 833 C C . HIS A 1 104 ? -13.062 -8.992 17.375 1 95.56 104 HIS A C 1
ATOM 835 O O . HIS A 1 104 ? -12.547 -8.836 18.484 1 95.56 104 HIS A O 1
ATOM 841 N N . GLU A 1 105 ? -14.344 -8.711 17.125 1 96.31 105 GLU A N 1
ATOM 842 C CA . GLU A 1 105 ? -15.305 -8.359 18.172 1 96.31 105 GLU A CA 1
ATOM 843 C C . GLU A 1 105 ? -14.812 -7.172 19 1 96.31 105 GLU A C 1
ATOM 845 O O . GLU A 1 105 ? -14.922 -7.172 20.219 1 96.31 105 GLU A O 1
ATOM 850 N N . SER A 1 106 ? -14.156 -6.305 18.406 1 94.56 106 SER A N 1
ATOM 851 C CA . SER A 1 106 ? -13.695 -5.031 18.953 1 94.56 106 SER A CA 1
ATOM 852 C C . SER A 1 106 ? -12.609 -5.238 20 1 94.56 106 SER A C 1
ATOM 854 O O . SER A 1 106 ? -12.297 -4.328 20.766 1 94.56 106 SER A O 1
ATOM 856 N N . LYS A 1 107 ? -11.977 -6.383 19.969 1 95.12 107 LYS A N 1
ATOM 857 C CA . LYS A 1 107 ? -10.977 -6.738 20.969 1 95.12 107 LYS A CA 1
ATOM 858 C C . LYS A 1 107 ? -9.758 -5.816 20.891 1 95.12 107 LYS A C 1
ATOM 860 O O . LYS A 1 107 ? -9.141 -5.496 21.906 1 95.12 107 LYS A O 1
ATOM 865 N N . TYR A 1 108 ? -9.477 -5.375 19.719 1 95.44 108 TYR A N 1
ATOM 866 C CA . TYR A 1 108 ? -8.227 -4.652 19.5 1 95.44 108 TYR A CA 1
ATOM 867 C C . TYR A 1 108 ? -8.484 -3.156 19.359 1 95.44 108 TYR A C 1
ATOM 869 O O . TYR A 1 108 ? -7.555 -2.385 19.109 1 95.44 108 TYR A O 1
ATOM 877 N N . LEU A 1 109 ? -9.758 -2.781 19.469 1 96.75 109 LEU A N 1
ATOM 878 C CA . LEU A 1 109 ? -10.086 -1.36 19.438 1 96.75 109 LEU A CA 1
ATOM 879 C C . LEU A 1 109 ? -9.828 -0.706 20.781 1 96.75 109 LEU A C 1
ATOM 881 O O . LEU A 1 109 ? -10.469 -1.056 21.781 1 96.75 109 LEU A O 1
ATOM 885 N N . ASP A 1 110 ? -8.883 0.209 20.859 1 97.5 110 ASP A N 1
ATOM 886 C CA . ASP A 1 110 ? -8.602 0.97 22.062 1 97.5 110 ASP A CA 1
ATOM 887 C C . ASP A 1 110 ? -9.406 2.266 22.109 1 97.5 110 ASP A C 1
ATOM 889 O O . ASP A 1 110 ? -8.906 3.326 21.734 1 97.5 110 ASP A O 1
ATOM 893 N N . LEU A 1 111 ? -10.617 2.18 22.609 1 97.81 111 LEU A N 1
ATOM 894 C CA . LEU A 1 111 ? -11.539 3.311 22.625 1 97.81 111 LEU A CA 1
ATOM 895 C C . LEU A 1 111 ? -10.992 4.461 23.453 1 97.81 111 LEU A C 1
ATOM 897 O O . LEU A 1 111 ? -11.172 5.629 23.109 1 97.81 111 LEU A O 1
ATOM 901 N N . ALA A 1 112 ? -10.328 4.137 24.531 1 98.19 112 ALA A N 1
ATOM 902 C CA . ALA A 1 112 ? -9.75 5.176 25.375 1 98.19 112 ALA A CA 1
ATOM 903 C C . ALA A 1 112 ? -8.672 5.957 24.625 1 98.19 112 ALA A C 1
ATOM 905 O O . ALA A 1 112 ? -8.609 7.184 24.719 1 98.19 112 ALA A O 1
ATOM 906 N N . PHE A 1 113 ? -7.879 5.211 23.906 1 98.19 113 PHE A N 1
ATOM 907 C CA . PHE A 1 113 ? -6.836 5.863 23.125 1 98.19 113 PHE A CA 1
ATOM 908 C C . PHE A 1 113 ? -7.445 6.723 22.031 1 98.19 113 PHE A C 1
ATOM 910 O O . PHE A 1 113 ? -7.012 7.855 21.812 1 98.19 113 PHE A O 1
ATOM 917 N N . LEU A 1 114 ? -8.445 6.176 21.312 1 98.19 114 LEU A N 1
ATOM 918 C CA . LEU A 1 114 ? -9.102 6.938 20.266 1 98.19 114 LEU A CA 1
ATOM 919 C C . LEU A 1 114 ? -9.703 8.227 20.812 1 98.19 114 LEU A C 1
ATOM 921 O O . LEU A 1 114 ? -9.539 9.297 20.219 1 98.19 114 LEU A O 1
ATOM 925 N N . LYS A 1 115 ? -10.32 8.109 21.938 1 98.06 115 LYS A N 1
ATOM 926 C CA . LYS A 1 115 ? -10.891 9.281 22.578 1 98.06 115 LYS A CA 1
ATOM 927 C C . LYS A 1 115 ? -9.805 10.289 22.953 1 98.06 115 LYS A C 1
ATOM 929 O O . LYS A 1 115 ? -9.977 11.492 22.781 1 98.06 115 LYS A O 1
ATOM 934 N N . SER A 1 116 ? -8.742 9.758 23.469 1 98.31 116 SER A N 1
ATOM 935 C CA . SER A 1 116 ? -7.648 10.641 23.859 1 98.31 116 SER A CA 1
ATOM 936 C C . SER A 1 116 ? -7.082 11.391 22.656 1 98.31 116 SER A C 1
ATOM 938 O O . SER A 1 116 ? -6.648 12.539 22.797 1 98.31 116 SER A O 1
ATOM 940 N N . CYS A 1 117 ? -7 10.742 21.5 1 96.31 117 CYS A N 1
ATOM 941 C CA . CYS A 1 117 ? -6.559 11.422 20.297 1 96.31 117 CYS A CA 1
ATOM 942 C C . CYS A 1 117 ? -7.453 12.617 19.984 1 96.31 117 CYS A C 1
ATOM 944 O O . CYS A 1 117 ? -6.957 13.719 19.719 1 96.31 117 CYS A O 1
ATOM 946 N N . VAL A 1 118 ? -8.781 12.438 20.078 1 95.88 118 VAL A N 1
ATOM 947 C CA . VAL A 1 118 ? -9.734 13.492 19.766 1 95.88 118 VAL A CA 1
ATOM 948 C C . VAL A 1 118 ? -9.609 14.625 20.781 1 95.88 118 VAL A C 1
ATOM 950 O O . VAL A 1 118 ? -9.57 15.797 20.406 1 95.88 118 VAL A O 1
ATOM 953 N N . ASP A 1 119 ? -9.508 14.258 22.031 1 97.25 119 ASP A N 1
ATOM 954 C CA . ASP A 1 119 ? -9.367 15.25 23.094 1 97.25 119 ASP A CA 1
ATOM 955 C C . ASP A 1 119 ? -8.086 16.062 22.922 1 97.25 119 ASP A C 1
ATOM 957 O O . ASP A 1 119 ? -8.094 17.281 23.078 1 97.25 119 ASP A O 1
ATOM 961 N N . ASN A 1 120 ? -7.035 15.398 22.594 1 95.88 120 ASN A N 1
ATOM 962 C CA . ASN A 1 120 ? -5.758 16.078 22.406 1 95.88 120 ASN A CA 1
ATOM 963 C C . ASN A 1 120 ? -5.773 16.969 21.172 1 95.88 120 ASN A C 1
ATOM 965 O O . ASN A 1 120 ? -5.133 18.016 21.141 1 95.88 120 ASN A O 1
ATOM 969 N N . MET A 1 121 ? -6.492 16.562 20.125 1 90.56 121 MET A N 1
ATOM 970 C CA . MET A 1 121 ? -6.668 17.422 18.969 1 90.56 121 MET A CA 1
ATOM 971 C C . MET A 1 121 ? -7.336 18.734 19.359 1 90.56 121 MET A C 1
ATOM 973 O O . MET A 1 121 ? -6.93 19.812 18.906 1 90.56 121 MET A O 1
ATOM 977 N N . GLN A 1 122 ? -8.375 18.625 20.188 1 92.38 122 GLN A N 1
ATOM 978 C CA . GLN A 1 122 ? -9.062 19.812 20.672 1 92.38 122 GLN A CA 1
ATOM 979 C C . GLN A 1 122 ? -8.102 20.734 21.406 1 92.38 122 GLN A C 1
ATOM 981 O O . GLN A 1 122 ? -8.109 21.953 21.188 1 92.38 122 GLN A O 1
ATOM 986 N N . ILE A 1 123 ? -7.285 20.141 22.266 1 94.06 123 ILE A N 1
ATOM 987 C CA . ILE A 1 123 ? -6.305 20.922 23.016 1 94.06 123 ILE A CA 1
ATOM 988 C C . ILE A 1 123 ? -5.359 21.641 22.062 1 94.06 123 ILE A C 1
ATOM 990 O O . ILE A 1 123 ? -5.039 22.812 22.25 1 94.06 123 ILE A O 1
ATOM 994 N N . CYS A 1 124 ? -4.93 20.953 21.016 1 87.25 124 CYS A N 1
ATOM 995 C CA . CYS A 1 124 ? -4.02 21.531 20.031 1 87.25 124 CYS A CA 1
ATOM 996 C C . CYS A 1 124 ? -4.676 22.688 19.297 1 87.25 124 CYS A C 1
ATOM 998 O O . CYS A 1 124 ? -4.043 23.719 19.062 1 87.25 124 CYS A O 1
ATOM 1000 N N . VAL A 1 125 ? -5.91 22.516 18.891 1 84 125 VAL A N 1
ATOM 1001 C CA . VAL A 1 125 ? -6.625 23.562 18.172 1 84 125 VAL A CA 1
ATOM 1002 C C . VAL A 1 125 ? -6.758 24.797 19.062 1 84 125 VAL A C 1
ATOM 1004 O O . VAL A 1 125 ? -6.555 25.922 18.594 1 84 125 VAL A O 1
ATOM 1007 N N . ASP A 1 126 ? -7.023 24.594 20.344 1 88.19 126 ASP A N 1
ATOM 1008 C CA . ASP A 1 126 ? -7.164 25.688 21.297 1 88.19 126 ASP A CA 1
ATOM 1009 C C . ASP A 1 126 ? -5.855 26.453 21.453 1 88.19 126 ASP A C 1
ATOM 1011 O O . ASP A 1 126 ? -5.863 27.672 21.703 1 88.19 126 ASP A O 1
ATOM 1015 N N . LYS A 1 127 ? -4.797 25.781 21.172 1 87.56 127 LYS A N 1
ATOM 1016 C CA . LYS A 1 127 ? -3.477 26.391 21.344 1 87.56 127 LYS A CA 1
ATOM 1017 C C . LYS A 1 127 ? -2.877 26.781 20 1 87.56 127 LYS A C 1
ATOM 1019 O O . LYS A 1 127 ? -1.698 27.125 19.906 1 87.56 127 LYS A O 1
ATOM 1024 N 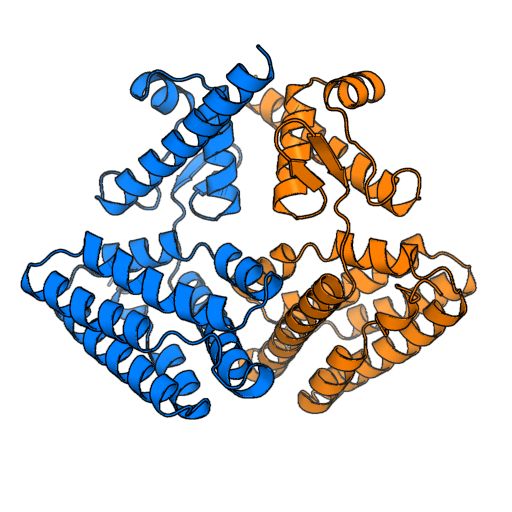N . ASN A 1 128 ? -3.643 26.562 18.938 1 79.75 128 ASN A N 1
ATOM 1025 C CA . ASN A 1 128 ? -3.188 26.828 17.562 1 79.75 128 ASN A CA 1
ATOM 1026 C C . ASN A 1 128 ? -1.927 26.031 17.234 1 79.75 128 ASN A C 1
ATOM 1028 O O . ASN A 1 128 ? -0.984 26.578 16.656 1 79.75 128 ASN A O 1
ATOM 1032 N N . ASP A 1 129 ? -1.896 24.875 17.719 1 79.56 129 ASP A N 1
ATOM 1033 C CA . ASP A 1 129 ? -0.799 23.938 17.484 1 79.56 129 ASP A CA 1
ATOM 1034 C C . ASP A 1 129 ? -1.143 22.953 16.375 1 79.56 129 ASP A C 1
ATOM 1036 O O . ASP A 1 129 ? -1.438 21.781 16.656 1 79.56 129 ASP A O 1
ATOM 1040 N N . SER A 1 130 ? -1.029 23.406 15.195 1 74.5 130 SER A N 1
ATOM 1041 C CA . SER A 1 130 ? -1.443 22.625 14.039 1 74.5 130 SER A CA 1
ATOM 1042 C C . SER A 1 130 ? -0.578 21.375 13.875 1 74.5 130 SER A C 1
ATOM 1044 O O . SER A 1 130 ? -1.06 20.344 13.43 1 74.5 130 SER A O 1
ATOM 1046 N N . LYS A 1 131 ? 0.692 21.469 14.242 1 72.5 131 LYS A N 1
ATOM 1047 C CA . LYS A 1 131 ? 1.611 20.344 14.086 1 72.5 131 LYS A CA 1
ATOM 1048 C C . LYS A 1 131 ? 1.181 19.172 14.953 1 72.5 131 LYS A C 1
ATOM 1050 O O . LYS A 1 131 ? 1.021 18.047 14.445 1 72.5 131 LYS A O 1
ATOM 1055 N N . ASN A 1 132 ? 1.002 19.438 16.172 1 78.88 132 ASN A N 1
ATOM 1056 C CA . ASN A 1 132 ? 0.604 18.344 17.047 1 78.88 132 ASN A CA 1
ATOM 1057 C C . ASN A 1 132 ? -0.817 17.875 16.75 1 78.88 132 ASN A C 1
ATOM 1059 O O . ASN A 1 132 ? -1.143 16.703 16.953 1 78.88 132 ASN A O 1
ATOM 1063 N N . MET A 1 133 ? -1.68 18.766 16.281 1 81.44 133 MET A N 1
ATOM 1064 C CA . MET A 1 133 ? -3.018 18.359 15.867 1 81.44 133 MET A CA 1
ATOM 1065 C C . MET A 1 133 ? -2.943 17.266 14.805 1 81.44 133 MET A C 1
ATOM 1067 O O . MET A 1 133 ? -3.656 16.266 14.898 1 81.44 133 MET A O 1
ATOM 1071 N N . ARG A 1 134 ? -2.051 17.375 13.914 1 78.31 134 ARG A N 1
ATOM 1072 C CA . ARG A 1 134 ? -1.889 16.406 12.836 1 78.31 134 ARG A CA 1
ATOM 1073 C C . ARG A 1 134 ? -1.359 15.078 13.367 1 78.31 134 ARG A C 1
ATOM 1075 O O . ARG A 1 134 ? -1.716 14.016 12.852 1 78.31 134 ARG A O 1
ATOM 1082 N N . LYS A 1 135 ? -0.464 15.188 14.305 1 81.81 135 LYS A N 1
ATOM 1083 C CA . LYS A 1 135 ? 0.077 13.977 14.922 1 81.81 135 LYS A CA 1
ATOM 1084 C C . LYS A 1 135 ? -1.03 13.141 15.555 1 81.81 135 LYS A C 1
ATOM 1086 O O . LYS A 1 135 ? -1.078 11.922 15.375 1 81.81 135 LYS A O 1
ATOM 1091 N N . HIS A 1 136 ? -1.909 13.805 16.266 1 87.62 136 HIS A N 1
ATOM 1092 C CA . HIS A 1 136 ? -3.016 13.109 16.906 1 87.62 136 HIS A CA 1
ATOM 1093 C C . HIS A 1 136 ? -4.02 12.594 15.875 1 87.62 136 HIS A C 1
ATOM 1095 O O . HIS A 1 136 ? -4.598 11.523 16.047 1 87.62 136 HIS A O 1
ATOM 1101 N N . ASP A 1 137 ? -4.234 13.391 14.836 1 86.94 137 ASP A N 1
ATOM 1102 C CA . ASP A 1 137 ? -5.086 12.969 13.727 1 86.94 137 ASP A CA 1
ATOM 1103 C C . ASP A 1 137 ? -4.574 11.672 13.109 1 86.94 137 ASP A C 1
ATOM 1105 O O . ASP A 1 137 ? -5.324 10.703 12.961 1 86.94 137 ASP A O 1
ATOM 1109 N N . MET A 1 138 ? -3.312 11.625 12.82 1 87.06 138 MET A N 1
ATOM 1110 C CA . MET A 1 138 ? -2.695 10.453 12.203 1 87.06 138 MET A CA 1
ATOM 1111 C C . MET A 1 138 ? -2.719 9.266 13.156 1 87.06 138 MET A C 1
ATOM 1113 O O . MET A 1 138 ? -2.951 8.133 12.734 1 87.06 138 MET A O 1
ATOM 1117 N N . ALA A 1 139 ? -2.455 9.539 14.43 1 90.94 139 ALA A N 1
ATOM 1118 C CA . ALA A 1 139 ? -2.475 8.477 15.43 1 90.94 139 ALA A CA 1
ATOM 1119 C C . ALA A 1 139 ? -3.859 7.84 15.523 1 90.94 139 ALA A C 1
ATOM 1121 O O . ALA A 1 139 ? -3.98 6.625 15.695 1 90.94 139 ALA A O 1
ATOM 1122 N N . PHE A 1 140 ? -4.918 8.703 15.406 1 95.44 140 PHE A N 1
ATOM 1123 C CA . PHE A 1 140 ? -6.301 8.242 15.438 1 95.44 140 PHE A CA 1
ATOM 1124 C C . PHE A 1 140 ? -6.57 7.258 14.305 1 95.44 140 PHE A C 1
ATOM 1126 O O . PHE A 1 140 ? -7.051 6.148 14.539 1 95.44 140 PHE A O 1
ATOM 1133 N N . HIS A 1 141 ? -6.191 7.559 13.141 1 94.56 141 HIS A N 1
ATOM 1134 C CA . HIS A 1 141 ? -6.469 6.738 11.969 1 94.56 141 HIS A CA 1
ATOM 1135 C C . HIS A 1 141 ? -5.594 5.488 11.953 1 94.56 141 HIS A C 1
ATOM 1137 O O . HIS A 1 141 ? -6.059 4.406 11.578 1 94.56 141 HIS A O 1
ATOM 1143 N N . LEU A 1 142 ? -4.359 5.66 12.367 1 94.19 142 LEU A N 1
ATOM 1144 C CA . LEU A 1 142 ? -3.475 4.504 12.445 1 94.19 142 LEU A CA 1
ATOM 1145 C C . LEU A 1 142 ? -4.004 3.479 13.445 1 94.19 142 LEU A C 1
ATOM 1147 O O . LEU A 1 142 ? -3.992 2.275 13.172 1 94.19 142 LEU A O 1
ATOM 1151 N N . ALA A 1 143 ? -4.469 3.973 14.57 1 97.06 143 ALA A N 1
ATOM 1152 C CA . ALA A 1 143 ? -5.004 3.082 15.594 1 97.06 143 ALA A CA 1
ATOM 1153 C C . ALA A 1 143 ? -6.184 2.277 15.062 1 97.06 143 ALA A C 1
ATOM 1155 O O . ALA A 1 143 ? -6.324 1.091 15.367 1 97.06 143 ALA A O 1
ATOM 1156 N N . ILE A 1 144 ? -6.996 2.945 14.289 1 97.44 144 ILE A N 1
ATOM 1157 C CA . ILE A 1 144 ? -8.148 2.297 13.664 1 97.44 144 ILE A CA 1
ATOM 1158 C C . ILE A 1 144 ? -7.672 1.187 12.734 1 97.44 144 ILE A C 1
ATOM 1160 O O . ILE A 1 144 ? -8.164 0.058 12.797 1 97.44 144 ILE A O 1
ATOM 1164 N N . VAL A 1 145 ? -6.77 1.445 11.93 1 97.81 145 VAL A N 1
ATOM 1165 C CA . VAL A 1 145 ? -6.273 0.492 10.945 1 97.81 145 VAL A CA 1
ATOM 1166 C C . VAL A 1 145 ? -5.598 -0.681 11.656 1 97.81 145 VAL A C 1
ATOM 1168 O O . VAL A 1 145 ? -5.812 -1.839 11.289 1 97.81 145 VAL A O 1
ATOM 1171 N N . GLN A 1 146 ? -4.84 -0.395 12.695 1 97.56 146 GLN A N 1
ATOM 1172 C CA . GLN A 1 146 ? -4.117 -1.432 13.422 1 97.56 146 GLN A CA 1
ATOM 1173 C C . GLN A 1 146 ? -5.078 -2.346 14.18 1 97.56 146 GLN A C 1
ATOM 1175 O O . GLN A 1 146 ? -4.785 -3.523 14.391 1 97.56 146 GLN A O 1
ATOM 1180 N N . ALA A 1 147 ? -6.211 -1.829 14.516 1 98 147 ALA A N 1
ATOM 1181 C CA . ALA A 1 147 ? -7.199 -2.602 15.266 1 98 147 ALA A CA 1
ATOM 1182 C C . ALA A 1 147 ? -7.793 -3.717 14.406 1 98 147 ALA A C 1
ATOM 1184 O O . ALA A 1 147 ? -8.414 -4.645 14.93 1 98 147 ALA A O 1
ATOM 1185 N N . ALA A 1 148 ? -7.656 -3.609 13.117 1 97.81 148 ALA A N 1
ATOM 1186 C CA . ALA A 1 148 ? -8.094 -4.676 12.219 1 97.81 148 ALA A CA 1
ATOM 1187 C C . ALA A 1 148 ? -7.223 -5.918 12.383 1 97.81 148 ALA A C 1
ATOM 1189 O O . ALA A 1 148 ? -7.586 -7.004 11.914 1 97.81 148 ALA A O 1
ATOM 1190 N N . HIS A 1 149 ? -5.992 -5.703 12.953 1 97 149 HIS A N 1
ATOM 1191 C CA . HIS A 1 149 ? -5.047 -6.793 13.156 1 97 149 HIS A CA 1
ATOM 1192 C C . HIS A 1 149 ? -4.723 -7.496 11.844 1 97 149 HIS A C 1
ATOM 1194 O O . HIS A 1 149 ? -4.773 -8.727 11.758 1 97 149 HIS A O 1
ATOM 1200 N N . SER A 1 150 ? -4.512 -6.754 10.891 1 96.75 150 SER A N 1
ATOM 1201 C CA . SER A 1 150 ? -4.117 -7.168 9.555 1 96.75 150 SER A CA 1
ATOM 1202 C C . SER A 1 150 ? -2.855 -6.445 9.094 1 96.75 150 SER A C 1
ATOM 1204 O O . SER A 1 150 ? -2.891 -5.246 8.805 1 96.75 150 SER A O 1
ATOM 1206 N N . GLU A 1 151 ? -1.813 -7.148 9.055 1 92.81 151 GLU A N 1
ATOM 1207 C CA . GLU A 1 151 ? -0.559 -6.551 8.602 1 92.81 151 GLU A CA 1
ATOM 1208 C C . GLU A 1 151 ? -0.656 -6.09 7.152 1 92.81 151 GLU A C 1
ATOM 1210 O O . GLU A 1 151 ? -0.105 -5.047 6.789 1 92.81 151 GLU A O 1
ATOM 1215 N N . SER A 1 152 ? -1.35 -6.82 6.371 1 92.94 152 SER A N 1
ATOM 1216 C CA . SER A 1 152 ? -1.5 -6.492 4.957 1 92.94 152 SER A CA 1
ATOM 1217 C C . SER A 1 152 ? -2.332 -5.227 4.773 1 92.94 152 SER A C 1
ATOM 1219 O O . SER A 1 152 ? -2.02 -4.395 3.92 1 92.94 152 SER A O 1
ATOM 1221 N N . LEU A 1 153 ? -3.359 -5.102 5.57 1 96.88 153 LEU A N 1
ATOM 1222 C CA . LEU A 1 153 ? -4.191 -3.906 5.48 1 96.88 153 LEU A CA 1
ATOM 1223 C C . LEU A 1 153 ? -3.402 -2.664 5.883 1 96.88 153 LEU A C 1
ATOM 1225 O O . LEU A 1 153 ? -3.5 -1.621 5.234 1 96.88 153 LEU A O 1
ATOM 1229 N N . GLU A 1 154 ? -2.66 -2.811 6.945 1 94.81 154 GLU A N 1
ATOM 1230 C CA . GLU A 1 154 ? -1.824 -1.698 7.391 1 94.81 154 GLU A CA 1
ATOM 1231 C C . GLU A 1 154 ? -0.788 -1.33 6.332 1 94.81 154 GLU A C 1
ATOM 1233 O O . GLU A 1 154 ? -0.507 -0.149 6.117 1 94.81 154 GLU A O 1
ATOM 1238 N N . LYS A 1 155 ? -0.267 -2.32 5.711 1 90 155 LYS A N 1
ATOM 1239 C CA . LYS A 1 155 ? 0.695 -2.088 4.637 1 90 155 LYS A CA 1
ATOM 1240 C C . LYS A 1 155 ? 0.059 -1.311 3.488 1 90 155 LYS A C 1
ATOM 1242 O O . LYS A 1 155 ? 0.657 -0.37 2.961 1 90 155 LYS A O 1
ATOM 1247 N N . ALA A 1 156 ? -1.086 -1.714 3.076 1 93.25 156 ALA A N 1
ATOM 1248 C CA . ALA A 1 156 ? -1.81 -1.012 2.02 1 93.25 156 ALA A CA 1
ATOM 1249 C C . ALA A 1 156 ? -2.086 0.437 2.414 1 93.25 156 ALA A C 1
ATOM 1251 O O . ALA A 1 156 ? -1.87 1.354 1.619 1 93.25 156 ALA A O 1
ATOM 1252 N N . TRP A 1 157 ? -2.508 0.648 3.623 1 93.88 157 TRP A N 1
ATOM 1253 C CA . TRP A 1 157 ? -2.807 1.983 4.125 1 93.88 157 TRP A CA 1
ATOM 1254 C C . TRP A 1 157 ? -1.554 2.852 4.148 1 93.88 157 TRP A C 1
ATOM 1256 O O . TRP A 1 157 ? -1.578 4 3.701 1 93.88 157 TRP A O 1
ATOM 1266 N N . ASN A 1 158 ? -0.465 2.297 4.598 1 87.81 158 ASN A N 1
ATOM 1267 C CA . ASN A 1 158 ? 0.791 3.033 4.695 1 87.81 158 ASN A CA 1
ATOM 1268 C C . ASN A 1 158 ? 1.328 3.41 3.318 1 87.81 158 ASN A C 1
ATOM 1270 O O . ASN A 1 158 ? 1.981 4.445 3.164 1 87.81 158 ASN A O 1
ATOM 1274 N N . SER A 1 159 ? 0.978 2.658 2.375 1 85.88 159 SER A N 1
ATOM 1275 C CA . SER A 1 159 ? 1.49 2.887 1.028 1 85.88 159 SER A CA 1
ATOM 1276 C C . SER A 1 159 ? 0.904 4.156 0.422 1 85.88 159 SER A C 1
ATOM 1278 O O . SER A 1 159 ? 1.412 4.664 -0.58 1 85.88 159 SER A O 1
ATOM 1280 N N . LEU A 1 160 ? -0.12 4.684 1.001 1 87.94 160 LEU A N 1
ATOM 1281 C CA . LEU A 1 160 ? -0.825 5.832 0.441 1 87.94 160 LEU A CA 1
ATOM 1282 C C . LEU A 1 160 ? -0.101 7.133 0.777 1 87.94 160 LEU A C 1
ATOM 1284 O O . LEU A 1 160 ? -0.46 8.195 0.27 1 87.94 160 LEU A O 1
ATOM 1288 N N . GLY A 1 161 ? 0.906 7.047 1.634 1 80.12 161 GLY A N 1
ATOM 1289 C CA . GLY A 1 161 ? 1.646 8.25 1.976 1 80.12 161 GLY A CA 1
ATOM 1290 C C . GLY A 1 161 ? 0.867 9.195 2.873 1 80.12 161 GLY A C 1
ATOM 1291 O O . GLY A 1 161 ? 0.907 10.414 2.688 1 80.12 161 GLY A O 1
ATOM 1292 N N . ASN A 1 162 ? 0.117 8.648 3.768 1 77.69 162 ASN A N 1
ATOM 1293 C CA . ASN A 1 162 ? -0.857 9.367 4.586 1 77.69 162 ASN A CA 1
ATOM 1294 C C . ASN A 1 162 ? -0.227 10.562 5.289 1 77.69 162 ASN A C 1
ATOM 1296 O O . ASN A 1 162 ? -0.831 11.633 5.363 1 77.69 162 ASN A O 1
ATOM 1300 N N . TYR A 1 163 ? 0.919 10.375 5.785 1 65.38 163 TYR A N 1
ATOM 1301 C CA . TYR A 1 163 ? 1.534 11.477 6.516 1 65.38 163 TYR A CA 1
ATOM 1302 C C . TYR A 1 163 ? 1.764 12.672 5.605 1 65.38 163 TYR A C 1
ATOM 1304 O O . TYR A 1 163 ? 1.482 13.812 5.988 1 65.38 163 TYR A O 1
ATOM 1312 N N . TYR A 1 164 ? 2.15 12.383 4.438 1 68.31 164 TYR A N 1
ATOM 1313 C CA . TYR A 1 164 ? 2.426 13.469 3.5 1 68.31 164 TYR A CA 1
ATOM 1314 C C . TYR A 1 164 ? 1.136 14.156 3.068 1 68.31 164 TYR A C 1
ATOM 1316 O O . TYR A 1 164 ? 1.048 15.383 3.076 1 68.31 164 TYR A O 1
ATOM 1324 N N . TRP A 1 165 ? 0.246 13.367 2.842 1 66.31 165 TRP A N 1
ATOM 1325 C CA . TRP A 1 165 ? -0.97 13.945 2.275 1 66.31 165 TRP A CA 1
ATOM 1326 C C . TRP A 1 165 ? -1.743 14.727 3.332 1 66.31 165 TRP A C 1
ATOM 1328 O O . TRP A 1 165 ? -2.359 15.75 3.027 1 66.31 165 TRP A O 1
ATOM 1338 N N . THR A 1 166 ? -1.688 14.289 4.461 1 63.72 166 THR A N 1
ATOM 1339 C CA . THR A 1 166 ? -2.305 15.016 5.562 1 63.72 166 THR A CA 1
ATOM 1340 C C . THR A 1 166 ? -1.609 16.359 5.781 1 63.72 166 THR A C 1
ATOM 1342 O O . THR A 1 166 ? -2.266 17.375 6.027 1 63.72 166 THR A O 1
ATOM 1345 N N . TYR A 1 167 ? -0.353 16.297 5.605 1 60.16 167 TYR A N 1
ATOM 1346 C CA . TYR A 1 167 ? 0.404 17.547 5.719 1 60.16 167 TYR A CA 1
ATOM 1347 C C . TYR A 1 167 ? 0.001 18.531 4.629 1 60.16 167 TYR A C 1
ATOM 1349 O O . TYR A 1 167 ? -0.216 19.719 4.902 1 60.16 167 TYR A O 1
ATOM 1357 N N . ILE A 1 168 ? -0.094 18.078 3.5 1 60.5 168 ILE A N 1
ATOM 1358 C CA . ILE A 1 168 ? -0.385 18.938 2.359 1 60.5 168 ILE A CA 1
ATOM 1359 C C . ILE A 1 168 ? -1.758 19.594 2.539 1 60.5 168 ILE A C 1
ATOM 1361 O O . ILE A 1 168 ? -1.951 20.75 2.193 1 60.5 168 ILE A O 1
ATOM 1365 N N . ALA A 1 169 ? -2.59 18.75 2.975 1 58.47 169 ALA A N 1
ATOM 1366 C CA . ALA A 1 169 ? -3.939 19.266 3.182 1 58.47 169 ALA A CA 1
AT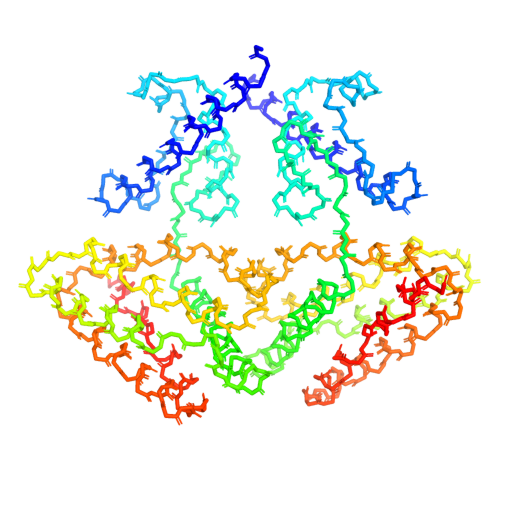OM 1367 C C . ALA A 1 169 ? -3.936 20.438 4.164 1 58.47 169 ALA A C 1
ATOM 1369 O O . ALA A 1 169 ? -4.613 21.438 3.949 1 58.47 169 ALA A O 1
ATOM 1370 N N . VAL A 1 170 ? -3.223 20.25 5.168 1 56.25 170 VAL A N 1
ATOM 1371 C CA . VAL A 1 170 ? -3.137 21.312 6.168 1 56.25 170 VAL A CA 1
ATOM 1372 C C . VAL A 1 170 ? -2.416 22.516 5.578 1 56.25 170 VAL A C 1
ATOM 1374 O O . VAL A 1 170 ? -2.809 23.656 5.816 1 56.25 170 VAL A O 1
ATOM 1377 N N . TYR A 1 171 ? -1.387 22.141 4.91 1 54.09 171 TYR A N 1
ATOM 1378 C CA . TYR A 1 171 ? -0.669 23.219 4.246 1 54.09 171 TYR A CA 1
ATOM 1379 C C . TYR A 1 171 ? -1.617 24.062 3.408 1 54.09 171 TYR A C 1
ATOM 1381 O O . TYR A 1 171 ? -1.519 25.297 3.4 1 54.09 171 TYR A O 1
ATOM 1389 N N . TYR A 1 172 ? -2.35 23.312 2.807 1 50.97 172 TYR A N 1
ATOM 1390 C CA . TYR A 1 172 ? -3.252 24.078 1.94 1 50.97 172 TYR A CA 1
ATOM 1391 C C . TYR A 1 172 ? -4.43 24.625 2.732 1 50.97 172 TYR A C 1
ATOM 1393 O O . TYR A 1 172 ? -5.168 25.484 2.24 1 50.97 172 TYR A O 1
ATOM 1401 N N . ASP A 1 173 ? -4.59 23.969 3.871 1 50.84 173 ASP A N 1
ATOM 1402 C CA . ASP A 1 173 ? -5.719 24.469 4.648 1 50.84 173 ASP A CA 1
ATOM 1403 C C . ASP A 1 173 ? -5.34 25.719 5.422 1 50.84 173 ASP A C 1
ATOM 1405 O O . ASP A 1 173 ? -4.598 25.656 6.402 1 50.84 173 ASP A O 1
ATOM 1409 N N . HIS A 1 174 ? -4.953 26.672 4.871 1 46.69 174 HIS A N 1
ATOM 1410 C CA . HIS A 1 174 ? -4.727 27.984 5.469 1 46.69 174 HIS A CA 1
ATOM 1411 C C . HIS A 1 174 ? -5.773 28.297 6.535 1 46.69 174 HIS A C 1
ATOM 1413 O O . HIS A 1 174 ? -5.656 29.297 7.254 1 46.69 174 HIS A O 1
ATOM 1419 N N . ALA A 1 175 ? -7 27.719 6.707 1 50.22 175 ALA A N 1
ATOM 1420 C CA . ALA A 1 175 ? -8.023 28.391 7.496 1 50.22 175 ALA A CA 1
ATOM 1421 C C . ALA A 1 175 ? -8.273 27.672 8.812 1 50.22 175 ALA A C 1
ATOM 1423 O O . ALA A 1 175 ? -8.492 26.453 8.82 1 50.22 175 ALA A O 1
ATOM 1424 N N . ALA A 1 176 ? -7.832 28.266 9.992 1 52.19 176 ALA A N 1
ATOM 1425 C CA . ALA A 1 176 ? -8.148 27.906 11.375 1 52.19 176 ALA A CA 1
ATOM 1426 C C . ALA A 1 176 ? -9.5 27.203 11.461 1 52.19 176 ALA A C 1
ATOM 1428 O O . ALA A 1 176 ? -9.672 26.266 12.242 1 52.19 176 ALA A O 1
ATOM 1429 N N . SER A 1 177 ? -10.523 27.766 10.711 1 56 177 SER A N 1
ATOM 1430 C CA . SER A 1 177 ? -11.883 27.234 10.719 1 56 177 SER A CA 1
ATOM 1431 C C . SER A 1 177 ? -11.906 25.781 10.25 1 56 177 SER A C 1
ATOM 1433 O O . SER A 1 177 ? -12.758 25 10.688 1 56 177 SER A O 1
ATOM 1435 N N . LEU A 1 178 ? -10.867 25.359 9.766 1 65.44 178 LEU A N 1
ATOM 1436 C CA . LEU A 1 178 ? -10.828 24 9.211 1 65.44 178 LEU A CA 1
ATOM 1437 C C . LEU A 1 178 ? -10.383 23 10.266 1 65.44 178 LEU A C 1
ATOM 1439 O O . LEU A 1 178 ? -10.891 21.875 10.305 1 65.44 178 LEU A O 1
ATOM 1443 N N . LEU A 1 179 ? -9.805 23.609 11.297 1 72.88 179 LEU A N 1
ATOM 1444 C CA . LEU A 1 179 ? -9.266 22.688 12.297 1 72.88 179 LEU A CA 1
ATOM 1445 C C . LEU A 1 179 ? -10.359 22.25 13.273 1 72.88 179 LEU A C 1
ATOM 1447 O O . LEU A 1 179 ? -10.422 21.078 13.648 1 72.88 179 LEU A O 1
ATOM 1451 N N . GLN A 1 180 ? -11.242 23.266 13.57 1 78.56 180 GLN A N 1
ATOM 1452 C CA . GLN A 1 180 ? -12.328 22.922 14.477 1 78.56 180 GLN A CA 1
ATOM 1453 C C . GLN A 1 180 ? -13.273 21.906 13.844 1 78.56 180 GLN A C 1
ATOM 1455 O O . GLN A 1 180 ? -13.766 21 14.523 1 78.56 180 GLN A O 1
ATOM 1460 N N . ASN A 1 181 ? -13.523 22.062 12.641 1 82 181 ASN A N 1
ATOM 1461 C CA . ASN A 1 181 ? -14.375 21.125 11.93 1 82 181 ASN A CA 1
ATOM 1462 C C . ASN A 1 181 ? -13.773 19.719 11.922 1 82 181 ASN A C 1
ATOM 1464 O O . ASN A 1 181 ? -14.5 18.719 11.961 1 82 181 ASN A O 1
ATOM 1468 N N . GLN A 1 182 ? -12.547 19.656 11.93 1 83.44 182 GLN A N 1
ATOM 1469 C CA . GLN A 1 182 ? -11.867 18.359 11.938 1 83.44 182 GLN A CA 1
ATOM 1470 C C . GLN A 1 182 ? -12.062 17.641 13.266 1 83.44 182 GLN A C 1
ATOM 1472 O O . GLN A 1 182 ? -12.156 16.422 13.305 1 83.44 182 GLN A O 1
ATOM 1477 N N . ILE A 1 183 ? -12.172 18.422 14.328 1 88.31 183 ILE A N 1
ATOM 1478 C CA . ILE A 1 183 ? -12.406 17.828 15.641 1 88.31 183 ILE A CA 1
ATOM 1479 C C . ILE A 1 183 ? -13.781 17.188 15.68 1 88.31 183 ILE A C 1
ATOM 1481 O O . ILE A 1 183 ? -13.93 16.047 16.141 1 88.31 183 ILE A O 1
ATOM 1485 N N . VAL A 1 184 ? -14.758 17.891 15.188 1 90.31 184 VAL A N 1
ATOM 1486 C CA . VAL A 1 184 ? -16.125 17.391 15.188 1 90.31 184 VAL A CA 1
ATOM 1487 C C . VAL A 1 184 ? -16.219 16.125 14.352 1 90.31 184 VAL A C 1
ATOM 1489 O O . VAL A 1 184 ? -16.891 15.156 14.75 1 90.31 184 VAL A O 1
ATOM 1492 N N . LYS A 1 185 ? -15.586 16.094 13.281 1 90.62 185 LYS A N 1
ATOM 1493 C CA . LYS A 1 185 ? -15.594 14.93 12.398 1 90.62 185 LYS A CA 1
ATOM 1494 C C . LYS A 1 185 ? -14.961 13.719 13.078 1 90.62 185 LYS A C 1
ATOM 1496 O O . LYS A 1 185 ? -15.5 12.609 13 1 90.62 185 LYS A O 1
ATOM 1501 N N . HIS A 1 186 ? -13.867 13.93 13.766 1 93.69 186 HIS A N 1
ATOM 1502 C CA . HIS A 1 186 ? -13.211 12.82 14.453 1 93.69 186 HIS A CA 1
ATOM 1503 C C . HIS A 1 186 ? -14.031 12.352 15.648 1 93.69 186 HIS A C 1
ATOM 1505 O O . HIS A 1 186 ? -14.047 11.156 15.961 1 93.69 186 HIS A O 1
ATOM 1511 N N . GLN A 1 187 ? -14.672 13.305 16.297 1 95.5 187 GLN A N 1
ATOM 1512 C CA . GLN A 1 187 ? -15.57 12.93 17.375 1 95.5 187 GLN A CA 1
ATOM 1513 C C . GLN A 1 187 ? -16.688 12.016 16.875 1 95.5 187 GLN A C 1
ATOM 1515 O O . GLN A 1 187 ? -17.031 11.023 17.516 1 95.5 187 GLN A O 1
ATOM 1520 N N . THR A 1 188 ? -17.25 12.352 15.773 1 95.62 188 THR A N 1
ATOM 1521 C CA . THR A 1 188 ? -18.312 11.562 15.164 1 95.62 188 THR A CA 1
ATOM 1522 C C . THR A 1 188 ? -17.812 10.172 14.797 1 95.62 188 THR A C 1
ATOM 1524 O O . THR A 1 188 ? -18.516 9.172 15.016 1 95.62 188 THR A O 1
ATOM 1527 N N . MET A 1 189 ? -16.656 10.094 14.273 1 96.56 189 MET A N 1
ATOM 1528 C CA . MET A 1 189 ? -16.062 8.805 13.938 1 96.56 189 MET A CA 1
ATOM 1529 C C . MET A 1 189 ? -15.852 7.957 15.188 1 96.56 189 MET A C 1
ATOM 1531 O O . MET A 1 189 ? -16.156 6.762 15.188 1 96.56 189 MET A O 1
ATOM 1535 N N . TYR A 1 190 ? -15.297 8.625 16.188 1 97.44 190 TYR A N 1
ATOM 1536 C CA . TYR A 1 190 ? -15.094 7.926 17.453 1 97.44 190 TYR A CA 1
ATOM 1537 C C . TYR A 1 190 ? -16.406 7.352 17.984 1 97.44 190 TYR A C 1
ATOM 1539 O O . TYR A 1 190 ? -16.453 6.191 18.391 1 97.44 190 TYR A O 1
ATOM 1547 N N . GLU A 1 191 ? -17.422 8.133 18 1 97.69 191 GLU A N 1
ATOM 1548 C CA . GLU A 1 191 ? -18.734 7.719 18.516 1 97.69 191 GLU A CA 1
ATOM 1549 C C . GLU A 1 191 ? -19.281 6.543 17.719 1 97.69 191 GLU A C 1
ATOM 1551 O O . GLU A 1 191 ? -19.875 5.625 18.281 1 97.69 191 GLU A O 1
ATOM 1556 N N . ALA A 1 192 ? -19.141 6.57 16.438 1 97.44 192 ALA A N 1
ATOM 1557 C CA . ALA A 1 192 ? -19.578 5.469 15.586 1 97.44 192 ALA A CA 1
ATOM 1558 C C . ALA A 1 192 ? -18.844 4.176 15.945 1 97.44 192 ALA A C 1
ATOM 1560 O O . ALA A 1 192 ? -19.453 3.107 16.016 1 97.44 192 ALA A O 1
ATOM 1561 N N . ILE A 1 193 ? -17.531 4.301 16.156 1 97.94 193 ILE A N 1
ATOM 1562 C CA . ILE A 1 193 ? -16.734 3.137 16.516 1 97.94 193 ILE A CA 1
ATOM 1563 C C . ILE A 1 193 ? -17.156 2.613 17.875 1 97.94 193 ILE A C 1
ATOM 1565 O O . ILE A 1 193 ? -17.344 1.407 18.062 1 97.94 193 ILE A O 1
ATOM 1569 N N . ALA A 1 194 ? -17.312 3.506 18.828 1 97.31 194 ALA A N 1
ATOM 1570 C CA . ALA A 1 194 ? -17.703 3.148 20.188 1 97.31 194 ALA A CA 1
ATOM 1571 C C . ALA A 1 194 ? -19.062 2.434 20.203 1 97.31 194 ALA A C 1
ATOM 1573 O O . ALA A 1 194 ? -19.297 1.543 21.016 1 97.31 194 ALA A O 1
ATOM 1574 N N . ALA A 1 195 ? -19.906 2.812 19.297 1 97.38 195 ALA A N 1
ATOM 1575 C CA . ALA A 1 195 ? -21.234 2.227 19.188 1 97.38 195 ALA A CA 1
ATOM 1576 C C . ALA A 1 195 ? -21.234 0.988 18.297 1 97.38 195 ALA A C 1
ATOM 1578 O O . ALA A 1 195 ? -22.266 0.373 18.062 1 97.38 195 ALA A O 1
ATOM 1579 N N . ALA A 1 196 ? -20.062 0.688 17.766 1 97.25 196 ALA A N 1
ATOM 1580 C CA . ALA A 1 196 ? -19.891 -0.422 16.828 1 97.25 196 ALA A CA 1
ATOM 1581 C C . ALA A 1 196 ? -20.812 -0.267 15.625 1 97.25 196 ALA A C 1
ATOM 1583 O O . ALA A 1 196 ? -21.391 -1.248 15.141 1 97.25 196 ALA A O 1
ATOM 1584 N N . ASP A 1 197 ? -21.062 0.918 15.242 1 97.19 197 ASP A N 1
ATOM 1585 C CA . ASP A 1 197 ? -21.891 1.23 14.078 1 97.19 197 ASP A CA 1
ATOM 1586 C C . ASP A 1 197 ? -21.031 1.379 12.82 1 97.19 197 ASP A C 1
ATOM 1588 O O . ASP A 1 197 ? -20.656 2.492 12.445 1 97.19 197 ASP A O 1
ATOM 1592 N N . ILE A 1 198 ? -20.859 0.31 12.156 1 96.62 198 ILE A N 1
ATOM 1593 C CA . ILE A 1 198 ? -19.953 0.205 11.023 1 96.62 198 ILE A CA 1
ATOM 1594 C C . ILE A 1 198 ? -20.422 1.118 9.898 1 96.62 198 ILE A C 1
ATOM 1596 O O . ILE A 1 198 ? -19.625 1.814 9.266 1 96.62 198 ILE A O 1
ATOM 1600 N N . ASN A 1 199 ? -21.688 1.142 9.664 1 95.56 199 ASN A N 1
ATOM 1601 C CA . ASN A 1 199 ? -22.25 1.953 8.586 1 95.56 199 ASN A CA 1
ATOM 1602 C C . ASN A 1 199 ? -22.094 3.445 8.875 1 95.56 199 ASN A C 1
ATOM 1604 O O . ASN A 1 199 ? -21.766 4.227 7.977 1 95.56 199 ASN A O 1
ATOM 1608 N N . ALA A 1 200 ? -22.406 3.814 10.086 1 95.38 200 ALA A N 1
ATOM 1609 C CA . ALA A 1 200 ? -22.234 5.211 10.477 1 95.38 200 ALA A CA 1
ATOM 1610 C C . ALA A 1 200 ? -20.781 5.648 10.297 1 95.38 200 ALA A C 1
ATOM 1612 O O . ALA A 1 200 ? -20.516 6.742 9.797 1 95.38 200 ALA A O 1
ATOM 1613 N N . TYR A 1 201 ? -19.812 4.785 10.664 1 96.75 201 TYR A N 1
ATOM 1614 C CA . TYR A 1 201 ? -18.406 5.125 10.492 1 96.75 201 TYR A CA 1
ATOM 1615 C C . TYR A 1 201 ? -18.047 5.301 9.023 1 96.75 201 TYR A C 1
ATOM 1617 O O . TYR A 1 201 ? -17.375 6.27 8.648 1 96.75 201 TYR A O 1
ATOM 1625 N N . ALA A 1 202 ? -18.484 4.34 8.227 1 93.62 202 ALA A N 1
ATOM 1626 C CA . ALA A 1 202 ? -18.188 4.395 6.801 1 93.62 202 ALA A CA 1
ATOM 1627 C C . ALA A 1 202 ? -18.688 5.691 6.18 1 93.62 202 ALA A C 1
ATOM 1629 O O . ALA A 1 202 ? -18 6.309 5.367 1 93.62 202 ALA A O 1
ATOM 1630 N N . SER A 1 203 ? -19.828 6.117 6.59 1 90.81 203 SER A N 1
ATOM 1631 C CA . SER A 1 203 ? -20.406 7.355 6.078 1 90.81 203 SER A CA 1
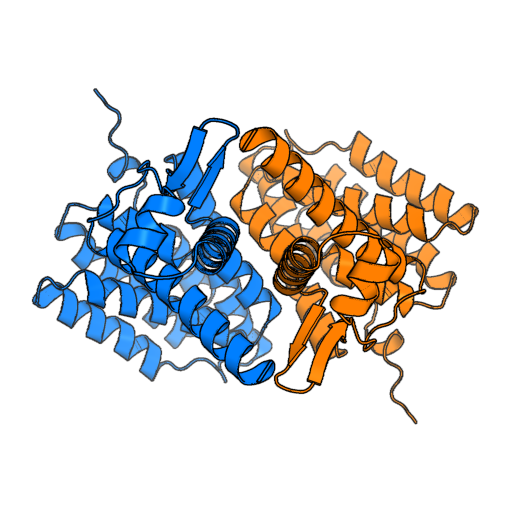ATOM 1632 C C . SER A 1 203 ? -19.609 8.57 6.555 1 90.81 203 SER A C 1
ATOM 1634 O O . SER A 1 203 ? -19.344 9.492 5.781 1 90.81 203 SER A O 1
ATOM 1636 N N . CYS A 1 204 ? -19.203 8.562 7.797 1 89.88 204 CYS A N 1
ATOM 1637 C CA . CYS A 1 204 ? -18.469 9.664 8.414 1 89.88 204 CYS A CA 1
ATOM 1638 C C . CYS A 1 204 ? -17.094 9.828 7.777 1 89.88 204 CYS A C 1
ATOM 1640 O O . CYS A 1 204 ? -16.703 10.938 7.414 1 89.88 204 CYS A O 1
ATOM 1642 N N . VAL A 1 205 ? -16.406 8.734 7.625 1 89.38 205 VAL A N 1
ATOM 1643 C CA . VAL A 1 205 ? -15.016 8.805 7.195 1 89.38 205 VAL A CA 1
ATOM 1644 C C . VAL A 1 205 ? -14.953 9.242 5.734 1 89.38 205 VAL A C 1
ATOM 1646 O O . VAL A 1 205 ? -14.016 9.945 5.332 1 89.38 205 VAL A O 1
ATOM 1649 N N . ARG A 1 206 ? -15.883 8.93 4.938 1 80.88 206 ARG A N 1
ATOM 1650 C CA . ARG A 1 206 ? -15.938 9.359 3.543 1 80.88 206 ARG A CA 1
ATOM 1651 C C . ARG A 1 206 ? -16.156 10.867 3.439 1 80.88 206 ARG A C 1
ATOM 1653 O O . ARG A 1 206 ? -15.633 11.516 2.533 1 80.88 206 ARG A O 1
ATOM 1660 N N . GLY A 1 207 ? -16.812 11.453 4.414 1 72.25 207 GLY A N 1
ATOM 1661 C CA . GLY A 1 207 ? -17.078 12.891 4.453 1 72.25 207 GLY A CA 1
ATOM 1662 C C . GLY A 1 207 ? -16.031 13.656 5.234 1 72.25 207 GLY A C 1
ATOM 1663 O O . GLY A 1 207 ? -16.109 14.883 5.352 1 72.25 207 GLY A O 1
ATOM 1664 N N . HIS A 1 208 ? -15.086 12.922 5.762 1 75.19 208 HIS A N 1
ATOM 1665 C CA . HIS A 1 208 ? -14.117 13.484 6.691 1 75.19 208 HIS A CA 1
ATOM 1666 C C . HIS A 1 208 ? -13.125 14.398 5.969 1 75.19 208 HIS A C 1
ATOM 1668 O O . HIS A 1 208 ? -12.719 15.43 6.512 1 75.19 208 HIS A O 1
ATOM 1674 N N . TYR A 1 209 ? -12.82 14.047 4.746 1 64.75 209 TYR A N 1
ATOM 1675 C CA . TYR A 1 209 ? -11.727 14.773 4.113 1 64.75 209 TYR A CA 1
ATOM 1676 C C . TYR A 1 209 ? -12.242 15.984 3.355 1 64.75 209 TYR A C 1
ATOM 1678 O O . TYR A 1 209 ? -13.414 16.047 2.99 1 64.75 209 TYR A O 1
ATOM 1686 N N . PHE A 1 210 ? -11.414 16.984 3.406 1 59.34 210 PHE A N 1
ATOM 1687 C CA . PHE A 1 210 ? -11.695 18.344 2.947 1 59.34 210 PHE A CA 1
ATOM 1688 C C . PHE A 1 210 ? -12.297 18.328 1.55 1 59.34 210 PHE A C 1
ATOM 1690 O O . PHE A 1 210 ? -12.008 17.438 0.748 1 59.34 210 PHE A O 1
ATOM 1697 N N . ASP A 1 211 ? -13.25 19.141 1.495 1 59.25 211 ASP A N 1
ATOM 1698 C CA . ASP A 1 211 ? -13.68 19.5 0.149 1 59.25 211 ASP A CA 1
ATOM 1699 C C . ASP A 1 211 ? -12.508 20.047 -0.674 1 59.25 211 ASP A C 1
ATOM 1701 O O . ASP A 1 211 ? -12.031 21.156 -0.427 1 59.25 211 ASP A O 1
ATOM 1705 N N . THR A 1 212 ? -11.922 19.188 -1.445 1 60.53 212 THR A N 1
ATOM 1706 C CA . THR A 1 212 ? -10.719 19.5 -2.207 1 60.53 212 THR A CA 1
ATOM 1707 C C . THR A 1 212 ? -10.938 20.75 -3.07 1 60.53 212 THR A C 1
ATOM 1709 O O . THR A 1 212 ? -9.984 21.391 -3.496 1 60.53 212 THR A O 1
ATOM 1712 N N . ASP A 1 213 ? -12.18 21.109 -3.217 1 59.94 213 ASP A N 1
ATOM 1713 C CA . ASP A 1 213 ? -12.461 22.344 -3.949 1 59.94 213 ASP A CA 1
ATOM 1714 C C . ASP A 1 213 ? -11.961 23.562 -3.184 1 59.94 213 ASP A C 1
ATOM 1716 O O . ASP A 1 213 ? -11.594 24.578 -3.789 1 59.94 213 ASP A O 1
ATOM 1720 N N . GLU A 1 214 ? -11.992 23.438 -1.959 1 60.12 214 GLU A N 1
ATOM 1721 C CA . GLU A 1 214 ? -11.555 24.547 -1.126 1 60.12 214 GLU A CA 1
ATOM 1722 C C . GLU A 1 214 ? -10.031 24.641 -1.078 1 60.12 214 GLU A C 1
ATOM 1724 O O . GLU A 1 214 ? -9.477 25.734 -0.948 1 60.12 214 GLU A O 1
ATOM 1729 N N . LEU A 1 215 ? -9.438 23.547 -1.169 1 61 215 LEU A N 1
ATOM 1730 C CA . LEU A 1 215 ? -7.98 23.484 -1.062 1 61 215 LEU A CA 1
ATOM 1731 C C . LEU A 1 215 ? -7.32 23.922 -2.363 1 61 215 LEU A C 1
ATOM 1733 O O . LEU A 1 215 ? -6.203 24.453 -2.348 1 61 215 LEU A O 1
ATOM 1737 N N . PHE A 1 216 ? -8.023 23.703 -3.514 1 57.41 216 PHE A N 1
ATOM 1738 C CA . PHE A 1 216 ? -7.531 24.078 -4.832 1 57.41 216 PHE A CA 1
ATOM 1739 C C . PHE A 1 216 ? -8.414 25.156 -5.457 1 57.41 216 PHE A C 1
ATOM 1741 O O . PHE A 1 216 ? -9.234 24.859 -6.328 1 57.41 216 PHE A O 1
ATOM 1748 N N . PRO A 1 217 ? -8.344 26.312 -5.035 1 49.56 217 PRO A N 1
ATOM 1749 C CA . PRO A 1 217 ? -9.203 27.344 -5.625 1 49.56 217 PRO A CA 1
ATOM 1750 C C . PRO A 1 217 ? -8.953 27.531 -7.117 1 49.56 217 PRO A C 1
ATOM 1752 O O . PRO A 1 217 ? -7.824 27.344 -7.586 1 49.56 217 PRO A O 1
ATOM 1755 N N . GLU A 1 218 ? -10.023 27.188 -7.965 1 47.28 218 GLU A N 1
ATOM 1756 C CA . GLU A 1 218 ? -9.938 27.531 -9.383 1 47.28 218 GLU A CA 1
ATOM 1757 C C . GLU A 1 218 ? -9.305 28.906 -9.57 1 47.28 218 GLU A C 1
ATOM 1759 O O . GLU A 1 218 ? -9.578 29.828 -8.812 1 47.28 218 GLU A O 1
ATOM 1764 N N . LYS A 1 219 ? -8.016 28.984 -9.891 1 43.28 219 LYS A N 1
ATOM 1765 C CA . LYS A 1 219 ? -7.582 30.297 -10.367 1 43.28 219 LYS A CA 1
ATOM 1766 C C . LYS A 1 219 ? -8.672 30.969 -11.195 1 43.28 219 LYS A C 1
ATOM 1768 O O . LYS A 1 219 ? -9.188 30.375 -12.148 1 43.28 219 LYS A O 1
ATOM 1773 N N . LYS A 1 220 ? -9.383 31.922 -10.688 1 33.69 220 LYS A N 1
ATOM 1774 C CA . LYS A 1 220 ? -10.055 32.875 -11.578 1 33.69 220 LYS A CA 1
ATOM 1775 C C . LYS A 1 220 ? -9.047 33.625 -12.453 1 33.69 220 LYS A C 1
ATOM 1777 O O . LYS A 1 220 ? -7.949 33.938 -12 1 33.69 220 LYS A O 1
ATOM 1782 N N . MET B 1 1 ? 27.109 12.938 -17.875 1 45.47 1 MET B N 1
ATOM 1783 C CA . MET B 1 1 ? 27.812 11.836 -17.25 1 45.47 1 MET B CA 1
ATOM 1784 C C . MET B 1 1 ? 27.047 11.312 -16.047 1 45.47 1 MET B C 1
ATOM 1786 O O . MET B 1 1 ? 26.922 10.102 -15.852 1 45.47 1 MET B O 1
ATOM 1790 N N . GLU B 1 2 ? 26.422 12.242 -15.281 1 48.19 2 GLU B N 1
ATOM 1791 C CA . GLU B 1 2 ? 25.703 11.906 -14.062 1 48.19 2 GLU B CA 1
ATOM 1792 C C . GLU B 1 2 ? 24.375 11.219 -14.375 1 48.19 2 GLU B C 1
ATOM 1794 O O . GLU B 1 2 ? 24 10.242 -13.719 1 48.19 2 GLU B O 1
ATOM 1799 N N . THR B 1 3 ? 23.828 11.641 -15.422 1 46 3 THR B N 1
ATOM 1800 C CA . THR B 1 3 ? 22.547 11.078 -15.828 1 46 3 THR B CA 1
ATOM 1801 C C . THR B 1 3 ? 22.719 9.648 -16.344 1 46 3 THR B C 1
ATOM 1803 O O . THR B 1 3 ? 21.906 8.773 -16.047 1 46 3 THR B O 1
ATOM 1806 N N . LYS B 1 4 ? 23.703 9.469 -17.188 1 49.84 4 LYS B N 1
ATOM 1807 C CA . LYS B 1 4 ? 23.969 8.141 -17.75 1 49.84 4 LYS B CA 1
ATOM 1808 C C . LYS B 1 4 ? 24.25 7.125 -16.656 1 49.84 4 LYS B C 1
ATOM 1810 O O . LYS B 1 4 ? 23.812 5.977 -16.734 1 49.84 4 LYS B O 1
ATOM 1815 N N . ASN B 1 5 ? 24.984 7.648 -15.688 1 52.5 5 ASN B N 1
ATOM 1816 C CA . ASN B 1 5 ? 25.312 6.797 -14.555 1 52.5 5 ASN B CA 1
ATOM 1817 C C . ASN B 1 5 ? 24.078 6.441 -13.742 1 52.5 5 ASN B C 1
ATOM 1819 O O . ASN B 1 5 ? 23.953 5.316 -13.25 1 52.5 5 ASN B O 1
ATOM 1823 N N . LEU B 1 6 ? 23.203 7.375 -13.773 1 50.41 6 LEU B N 1
ATOM 1824 C CA . LEU B 1 6 ? 21.969 7.133 -13.047 1 50.41 6 LEU B CA 1
ATOM 1825 C C . LEU B 1 6 ? 21.094 6.109 -13.773 1 50.41 6 LEU B C 1
ATOM 1827 O O . LEU B 1 6 ? 20.469 5.258 -13.141 1 50.41 6 LEU B O 1
ATOM 1831 N N . LEU B 1 7 ? 20.984 6.242 -15.016 1 47.59 7 LEU B N 1
ATOM 1832 C CA . LEU B 1 7 ? 20.234 5.289 -15.82 1 47.59 7 LEU B CA 1
ATOM 1833 C C . LEU B 1 7 ? 20.844 3.893 -15.727 1 47.59 7 LEU B C 1
ATOM 1835 O O . LEU B 1 7 ? 20.109 2.898 -15.633 1 47.59 7 LEU B O 1
ATOM 1839 N N . LYS B 1 8 ? 22.109 3.834 -15.82 1 54.47 8 LYS B N 1
ATOM 1840 C CA . LYS B 1 8 ? 22.797 2.543 -15.719 1 54.47 8 LYS B CA 1
ATOM 1841 C C . LYS B 1 8 ? 22.531 1.895 -14.359 1 54.47 8 LYS B C 1
ATOM 1843 O O . LYS B 1 8 ? 22.312 0.687 -14.281 1 54.47 8 LYS B O 1
ATOM 1848 N N . ARG B 1 9 ? 22.547 2.777 -13.375 1 54.25 9 ARG B N 1
ATOM 1849 C CA . ARG B 1 9 ? 22.312 2.27 -12.023 1 54.25 9 ARG B CA 1
ATOM 1850 C C . ARG B 1 9 ? 20.859 1.797 -11.859 1 54.25 9 ARG B C 1
ATOM 1852 O O . ARG B 1 9 ? 20.609 0.765 -11.234 1 54.25 9 ARG B O 1
ATOM 1859 N N . ARG B 1 10 ? 20 2.627 -12.43 1 57.66 10 ARG B N 1
ATOM 1860 C CA . ARG B 1 10 ? 18.594 2.221 -12.398 1 57.66 10 ARG B CA 1
ATOM 1861 C C . ARG B 1 10 ? 18.391 0.902 -13.141 1 57.66 10 ARG B C 1
ATOM 1863 O O . ARG B 1 10 ? 17.672 0.022 -12.664 1 57.66 10 ARG B O 1
ATOM 1870 N N . VAL B 1 11 ? 19.031 0.826 -14.18 1 56.94 11 VAL B N 1
ATOM 1871 C CA . VAL B 1 11 ? 18.922 -0.382 -14.992 1 56.94 11 VAL B CA 1
ATOM 1872 C C . VAL B 1 11 ? 19.5 -1.571 -14.227 1 56.94 11 VAL B C 1
ATOM 1874 O O . VAL B 1 11 ? 18.891 -2.641 -14.18 1 56.94 11 VAL B O 1
ATOM 1877 N N . LEU B 1 12 ? 20.562 -1.305 -13.508 1 68.25 12 LEU B N 1
ATOM 1878 C CA . LEU B 1 12 ? 21.219 -2.408 -12.82 1 68.25 12 LEU B CA 1
ATOM 1879 C C . LEU B 1 12 ? 20.422 -2.865 -11.609 1 68.25 12 LEU B C 1
ATOM 1881 O O . LEU B 1 12 ? 20.266 -4.066 -11.375 1 68.25 12 LEU B O 1
ATOM 1885 N N . ARG B 1 13 ? 19.812 -1.891 -10.922 1 71.81 13 ARG B N 1
ATOM 1886 C CA . ARG B 1 13 ? 18.984 -2.195 -9.766 1 71.81 13 ARG B CA 1
ATOM 1887 C C . ARG B 1 13 ? 17.75 -2.996 -10.188 1 71.81 13 ARG B C 1
ATOM 1889 O O . ARG B 1 13 ? 17.422 -4.004 -9.555 1 71.81 13 ARG B O 1
ATOM 1896 N N . ASP B 1 14 ? 17.203 -2.518 -11.227 1 74.88 14 ASP B N 1
ATOM 1897 C CA . ASP B 1 14 ? 16.016 -3.203 -11.734 1 74.88 14 ASP B CA 1
ATOM 1898 C C . ASP B 1 14 ? 16.359 -4.605 -12.234 1 74.88 14 ASP B C 1
ATOM 1900 O O . ASP B 1 14 ? 15.586 -5.547 -12.039 1 74.88 14 ASP B O 1
ATOM 1904 N N . ASP B 1 15 ? 17.5 -4.684 -12.742 1 78.19 15 ASP B N 1
ATOM 1905 C CA . ASP B 1 15 ? 17.938 -5.98 -13.242 1 78.19 15 ASP B CA 1
ATOM 1906 C C . ASP B 1 15 ? 18.172 -6.961 -12.094 1 78.19 15 ASP B C 1
ATOM 1908 O O . ASP B 1 15 ? 17.828 -8.141 -12.195 1 78.19 15 ASP B O 1
ATOM 1912 N N . VAL B 1 16 ? 18.75 -6.465 -11.07 1 83.38 16 VAL B N 1
ATOM 1913 C CA . VAL B 1 16 ? 19.016 -7.316 -9.906 1 83.38 16 VAL B CA 1
ATOM 1914 C C . VAL B 1 16 ? 17.688 -7.773 -9.305 1 83.38 16 VAL B C 1
ATOM 1916 O O . VAL B 1 16 ? 17.516 -8.953 -8.977 1 83.38 16 VAL B O 1
ATOM 1919 N N . ALA B 1 17 ? 16.828 -6.859 -9.188 1 80.5 17 ALA B N 1
ATOM 1920 C CA . ALA B 1 17 ? 15.516 -7.191 -8.641 1 80.5 17 ALA B CA 1
ATOM 1921 C C . ALA B 1 17 ? 14.812 -8.234 -9.508 1 80.5 17 ALA B C 1
ATOM 1923 O O . ALA B 1 17 ? 14.234 -9.188 -8.984 1 80.5 17 ALA B O 1
ATOM 1924 N N . GLU B 1 18 ? 14.938 -8.008 -10.727 1 75.62 18 GLU B N 1
ATOM 1925 C CA . GLU B 1 18 ? 14.328 -8.953 -11.664 1 75.62 18 GLU B CA 1
ATOM 1926 C C . GLU B 1 18 ? 14.984 -10.32 -11.57 1 75.62 18 GLU B C 1
ATOM 1928 O O . GLU B 1 18 ? 14.305 -11.352 -11.602 1 75.62 18 GLU B O 1
ATOM 1933 N N . TYR B 1 19 ? 16.234 -10.312 -11.523 1 81.19 19 TYR B N 1
ATOM 1934 C CA . TYR B 1 19 ? 16.969 -11.562 -11.383 1 81.19 19 TYR B CA 1
ATOM 1935 C C . TYR B 1 19 ? 16.531 -12.32 -10.141 1 81.19 19 TYR B C 1
ATOM 1937 O O . TYR B 1 19 ? 16.281 -13.531 -10.195 1 81.19 19 TYR B O 1
ATOM 1945 N N . LEU B 1 20 ? 16.469 -11.727 -9.07 1 82.88 20 LEU B N 1
ATOM 1946 C CA . LEU B 1 20 ? 16.078 -12.359 -7.82 1 82.88 20 LEU B CA 1
ATOM 1947 C C . LEU B 1 20 ? 14.648 -12.883 -7.895 1 82.88 20 LEU B C 1
ATOM 1949 O O . LEU B 1 20 ? 14.375 -14.023 -7.492 1 82.88 20 LEU B O 1
ATOM 1953 N N . MET B 1 21 ? 13.836 -12.109 -8.484 1 75.88 21 MET B N 1
ATOM 1954 C CA . MET B 1 21 ? 12.445 -12.531 -8.625 1 75.88 21 MET B CA 1
ATOM 1955 C C . MET B 1 21 ? 12.336 -13.758 -9.531 1 75.88 21 MET B C 1
ATOM 1957 O O . MET B 1 21 ? 11.617 -14.703 -9.219 1 75.88 21 MET B O 1
ATOM 1961 N N . GLU B 1 22 ? 13.078 -13.695 -10.594 1 73.25 22 GLU B N 1
ATOM 1962 C CA . GLU B 1 22 ? 13.078 -14.828 -11.508 1 73.25 22 GLU B CA 1
ATOM 1963 C C . GLU B 1 22 ? 13.633 -16.078 -10.828 1 73.25 22 GLU B C 1
ATOM 1965 O O . GLU B 1 22 ? 13.125 -17.188 -11.031 1 73.25 22 GLU B O 1
ATOM 1970 N N . SER B 1 23 ? 14.664 -15.898 -10.086 1 78.19 23 SER B N 1
ATOM 1971 C CA . SER B 1 23 ? 15.273 -17.016 -9.367 1 78.19 23 SER B CA 1
ATOM 1972 C C . SER B 1 23 ? 14.305 -17.609 -8.352 1 78.19 23 SER B C 1
ATOM 1974 O O . SER B 1 23 ? 14.281 -18.828 -8.148 1 78.19 23 SER B O 1
ATOM 1976 N N . ILE B 1 24 ? 13.531 -16.828 -7.777 1 76.12 24 ILE B N 1
ATOM 1977 C CA . ILE B 1 24 ? 12.531 -17.266 -6.816 1 76.12 24 ILE B CA 1
ATOM 1978 C C . ILE B 1 24 ? 11.414 -18.016 -7.535 1 76.12 24 ILE B C 1
ATOM 1980 O O . ILE B 1 24 ? 11.039 -19.125 -7.125 1 76.12 24 ILE B O 1
ATOM 1984 N N . LEU B 1 25 ? 11.07 -17.531 -8.664 1 68.56 25 LEU B N 1
ATOM 1985 C CA . LEU B 1 25 ? 9.969 -18.109 -9.422 1 68.56 25 LEU B CA 1
ATOM 1986 C C . LEU B 1 25 ? 10.375 -19.438 -10.039 1 68.56 25 LEU B C 1
ATOM 1988 O O . LEU B 1 25 ? 9.555 -20.359 -10.172 1 68.56 25 LEU B O 1
ATOM 1992 N N . LYS B 1 26 ? 11.609 -19.531 -10.312 1 69.19 26 LYS B N 1
ATOM 1993 C CA . LYS B 1 26 ? 12.133 -20.75 -10.914 1 69.19 26 LYS B CA 1
ATOM 1994 C C . LYS B 1 26 ? 12.477 -21.797 -9.844 1 69.19 26 LYS B C 1
ATOM 1996 O O . LYS B 1 26 ? 12.742 -22.953 -10.156 1 69.19 26 LYS B O 1
ATOM 2001 N N . GLY B 1 27 ? 12.422 -21.328 -8.594 1 71.19 27 GLY B N 1
ATOM 2002 C CA . GLY B 1 27 ? 12.703 -22.25 -7.5 1 71.19 27 GLY B CA 1
ATOM 2003 C C . GLY B 1 27 ? 14.18 -22.328 -7.156 1 71.19 27 GLY B C 1
ATOM 2004 O O . GLY B 1 27 ? 14.586 -23.156 -6.332 1 71.19 27 GLY B O 1
ATOM 2005 N N . ASP B 1 28 ? 14.977 -21.562 -7.773 1 75.5 28 ASP B N 1
ATOM 2006 C CA . ASP B 1 28 ? 16.391 -21.531 -7.449 1 75.5 28 ASP B CA 1
ATOM 2007 C C . ASP B 1 28 ? 16.641 -20.922 -6.07 1 75.5 28 ASP B C 1
ATOM 2009 O O . ASP B 1 28 ? 17.625 -21.234 -5.406 1 75.5 28 ASP B O 1
ATOM 2013 N N . LEU B 1 29 ? 15.758 -20.047 -5.691 1 81.06 29 LEU B N 1
ATOM 2014 C CA . LEU B 1 29 ? 15.727 -19.438 -4.363 1 81.06 29 LEU B CA 1
ATOM 2015 C C . LEU B 1 29 ? 14.414 -19.75 -3.656 1 81.06 29 LEU B C 1
ATOM 2017 O O . LEU B 1 29 ? 13.336 -19.609 -4.25 1 81.06 29 LEU B O 1
ATOM 2021 N N . ASN B 1 30 ? 14.562 -20.172 -2.457 1 78.5 30 ASN B N 1
ATOM 2022 C CA . ASN B 1 30 ? 13.383 -20.609 -1.711 1 78.5 30 ASN B CA 1
ATOM 2023 C C . ASN B 1 30 ? 13.109 -19.719 -0.511 1 78.5 30 ASN B C 1
ATOM 2025 O O . ASN B 1 30 ? 14.016 -19.031 -0.019 1 78.5 30 ASN B O 1
ATOM 2029 N N . PRO B 1 31 ? 11.812 -19.75 -0.092 1 78.62 31 PRO B N 1
ATOM 2030 C CA . PRO B 1 31 ? 11.516 -19.031 1.146 1 78.62 31 PRO B CA 1
ATOM 2031 C C . PRO B 1 31 ? 12.461 -19.406 2.289 1 78.62 31 PRO B C 1
ATOM 2033 O O . PRO B 1 31 ? 12.695 -20.594 2.527 1 78.62 31 PRO B O 1
ATOM 2036 N N . GLY B 1 32 ? 13 -18.375 2.871 1 84.62 32 GLY B N 1
ATOM 2037 C CA . GLY B 1 32 ? 13.914 -18.609 3.975 1 84.62 32 GLY B CA 1
ATOM 2038 C C . GLY B 1 32 ? 15.375 -18.531 3.564 1 84.62 32 GLY B C 1
ATOM 2039 O O . GLY B 1 32 ? 16.25 -18.406 4.41 1 84.62 32 GLY B O 1
ATOM 2040 N N . ASP B 1 33 ? 15.625 -18.641 2.297 1 87.94 33 ASP B N 1
ATOM 2041 C CA . ASP B 1 33 ? 17 -18.594 1.825 1 87.94 33 ASP B CA 1
ATOM 2042 C C . ASP B 1 33 ? 17.656 -17.25 2.141 1 87.94 33 ASP B C 1
ATOM 2044 O O . ASP B 1 33 ? 17.016 -16.203 2.025 1 87.94 33 ASP B O 1
ATOM 2048 N N . LYS B 1 34 ? 18.891 -17.281 2.398 1 92.25 34 LYS B N 1
ATOM 2049 C CA . LYS B 1 34 ? 19.641 -16.062 2.68 1 92.25 34 LYS B CA 1
ATOM 2050 C C . LYS B 1 34 ? 20.125 -15.398 1.389 1 92.25 34 LYS B C 1
ATOM 2052 O O . LYS B 1 34 ? 20.5 -16.078 0.433 1 92.25 34 LYS B O 1
ATOM 2057 N N . ILE B 1 35 ? 20.062 -14.148 1.398 1 91.81 35 ILE B N 1
ATOM 2058 C CA . ILE B 1 35 ? 20.609 -13.336 0.312 1 91.81 35 ILE B CA 1
ATOM 2059 C C . ILE B 1 35 ? 21.844 -12.578 0.797 1 91.81 35 ILE B C 1
ATOM 2061 O O . ILE B 1 35 ? 21.734 -11.711 1.672 1 91.81 35 ILE B O 1
ATOM 2065 N N . VAL B 1 36 ? 22.906 -12.891 0.264 1 91.12 36 VAL B N 1
ATOM 2066 C CA . VAL B 1 36 ? 24.172 -12.258 0.645 1 91.12 36 VAL B CA 1
ATOM 2067 C C . VAL B 1 36 ? 24.578 -11.25 -0.424 1 91.12 36 VAL B C 1
ATOM 2069 O O . VAL B 1 36 ? 24.891 -11.625 -1.559 1 91.12 36 VAL B O 1
ATOM 2072 N N . GLU B 1 37 ? 24.578 -10.016 -0.006 1 89.31 37 GLU B N 1
ATOM 2073 C CA . GLU B 1 37 ? 24.812 -8.898 -0.913 1 89.31 37 GLU B CA 1
ATOM 2074 C C . GLU B 1 37 ? 26.109 -9.086 -1.689 1 89.31 37 GLU B C 1
ATOM 2076 O O . GLU B 1 37 ? 26.141 -8.961 -2.916 1 89.31 37 GLU B O 1
ATOM 2081 N N . SER B 1 38 ? 27.234 -9.391 -1.001 1 90 38 SER B N 1
ATOM 2082 C CA . SER B 1 38 ? 28.547 -9.516 -1.624 1 90 38 SER B CA 1
ATOM 2083 C C . SER B 1 38 ? 28.578 -10.672 -2.613 1 90 38 SER B C 1
ATOM 2085 O O . SER B 1 38 ? 29.156 -10.562 -3.693 1 90 38 SER B O 1
ATOM 2087 N N . LYS B 1 39 ? 28 -11.711 -2.275 1 90.62 39 LYS B N 1
ATOM 2088 C CA . LYS B 1 39 ? 27.938 -12.875 -3.162 1 90.62 39 LYS B CA 1
ATOM 2089 C C . LYS B 1 39 ? 27.156 -12.555 -4.434 1 90.62 39 LYS B C 1
ATOM 2091 O O . LYS B 1 39 ? 27.594 -12.875 -5.539 1 90.62 39 LYS B O 1
ATOM 2096 N N . LEU B 1 40 ? 26.016 -11.953 -4.238 1 88.75 40 LEU B N 1
ATOM 2097 C CA . LEU B 1 40 ? 25.172 -11.602 -5.375 1 88.75 40 LEU B CA 1
ATOM 2098 C C . LEU B 1 40 ? 25.891 -10.617 -6.301 1 88.75 40 LEU B C 1
ATOM 2100 O O . LEU B 1 40 ? 25.781 -10.734 -7.527 1 88.75 40 LEU B O 1
ATOM 2104 N N . ALA B 1 41 ? 26.547 -9.688 -5.676 1 88.88 41 ALA B N 1
ATOM 2105 C CA . ALA B 1 41 ? 27.297 -8.719 -6.457 1 88.88 41 ALA B CA 1
ATOM 2106 C C . ALA B 1 41 ? 28.344 -9.406 -7.32 1 88.88 41 ALA B C 1
ATOM 2108 O O . ALA B 1 41 ? 28.5 -9.086 -8.5 1 88.88 41 ALA B O 1
ATOM 2109 N N . ARG B 1 42 ? 29.031 -10.352 -6.762 1 88.5 42 ARG B N 1
ATOM 2110 C CA . ARG B 1 42 ? 30.047 -11.109 -7.469 1 88.5 42 ARG B CA 1
ATOM 2111 C C . ARG B 1 42 ? 29.438 -11.953 -8.578 1 88.5 42 ARG B C 1
ATOM 2113 O O . ARG B 1 42 ? 29.938 -11.953 -9.711 1 88.5 42 ARG B O 1
ATOM 2120 N N . GLU B 1 43 ? 28.406 -12.57 -8.273 1 84.75 43 GLU B N 1
ATOM 2121 C CA . GLU B 1 43 ? 27.734 -13.461 -9.219 1 84.75 43 GLU B CA 1
ATOM 2122 C C . GLU B 1 43 ? 27.219 -12.703 -10.43 1 84.75 43 GLU B C 1
ATOM 2124 O O . GLU B 1 43 ? 27.266 -13.203 -11.555 1 84.75 43 GLU B O 1
ATOM 2129 N N . LEU B 1 44 ? 26.766 -11.516 -10.195 1 85.75 44 LEU B N 1
ATOM 2130 C CA . LEU B 1 44 ? 26.141 -10.758 -11.273 1 85.75 44 LEU B CA 1
ATOM 2131 C C . LEU B 1 44 ? 27.109 -9.742 -11.859 1 85.75 44 LEU B C 1
ATOM 2133 O O . LEU B 1 44 ? 26.766 -9.008 -12.797 1 85.75 44 LEU B O 1
ATOM 2137 N N . SER B 1 45 ? 28.25 -9.664 -11.297 1 87.12 45 SER B N 1
ATOM 2138 C CA . SER B 1 45 ? 29.297 -8.742 -11.742 1 87.12 45 SER B CA 1
ATOM 2139 C C . SER B 1 45 ? 28.797 -7.301 -11.719 1 87.12 45 SER B C 1
ATOM 2141 O O . SER B 1 45 ? 28.938 -6.578 -12.711 1 87.12 45 SER B O 1
ATOM 2143 N N . ILE B 1 46 ? 28.203 -6.953 -10.664 1 84.94 46 ILE B N 1
ATOM 2144 C CA . ILE B 1 46 ? 27.734 -5.59 -10.469 1 84.94 46 ILE B CA 1
ATOM 2145 C C . ILE B 1 46 ? 28.172 -5.082 -9.102 1 84.94 46 ILE B C 1
ATOM 2147 O O . ILE B 1 46 ? 28.672 -5.848 -8.281 1 84.94 46 ILE B O 1
ATOM 2151 N N . SER B 1 47 ? 28.016 -3.766 -8.906 1 81.88 47 SER B N 1
ATOM 2152 C CA . SER B 1 47 ? 28.469 -3.156 -7.66 1 81.88 47 SER B CA 1
ATOM 2153 C C . SER B 1 47 ? 27.562 -3.568 -6.496 1 81.88 47 SER B C 1
ATOM 2155 O O . SER B 1 47 ? 26.391 -3.879 -6.691 1 81.88 47 SER B O 1
ATOM 2157 N N . GLN B 1 48 ? 28.156 -3.525 -5.312 1 82 48 GLN B N 1
ATOM 2158 C CA . GLN B 1 48 ? 27.391 -3.811 -4.102 1 82 48 GLN B CA 1
ATOM 2159 C C . GLN B 1 48 ? 26.312 -2.748 -3.865 1 82 48 GLN B C 1
ATOM 2161 O O . GLN B 1 48 ? 25.25 -3.047 -3.332 1 82 48 GLN B O 1
ATOM 2166 N N . GLY B 1 49 ? 26.609 -1.603 -4.293 1 78.88 49 GLY B N 1
ATOM 2167 C CA . GLY B 1 49 ? 25.641 -0.53 -4.164 1 78.88 49 GLY B CA 1
ATOM 2168 C C . GLY B 1 49 ? 24.344 -0.8 -4.914 1 78.88 49 GLY B C 1
ATOM 2169 O O . GLY B 1 49 ? 23.25 -0.6 -4.379 1 78.88 49 GLY B O 1
ATOM 2170 N N . ALA B 1 50 ? 24.469 -1.226 -6.094 1 80 50 ALA B N 1
ATOM 2171 C CA . ALA B 1 50 ? 23.312 -1.56 -6.906 1 80 50 ALA B CA 1
ATOM 2172 C C . ALA B 1 50 ? 22.516 -2.715 -6.297 1 80 50 ALA B C 1
ATOM 2174 O O . ALA B 1 50 ? 21.297 -2.701 -6.289 1 80 50 ALA B O 1
ATOM 2175 N N . VAL B 1 51 ? 23.25 -3.701 -5.793 1 85.94 51 VAL B N 1
ATOM 2176 C CA . VAL B 1 51 ? 22.609 -4.852 -5.168 1 85.94 51 VAL B CA 1
ATOM 2177 C C . VAL B 1 51 ? 21.844 -4.402 -3.918 1 85.94 51 VAL B C 1
ATOM 2179 O O . VAL B 1 51 ? 20.703 -4.805 -3.701 1 85.94 51 VAL B O 1
ATOM 2182 N N . ARG B 1 52 ? 22.453 -3.6 -3.191 1 82.19 52 ARG B N 1
ATOM 2183 C CA . ARG B 1 52 ? 21.844 -3.088 -1.97 1 82.19 52 ARG B CA 1
ATOM 2184 C C . ARG B 1 52 ? 20.547 -2.342 -2.279 1 82.19 52 ARG B C 1
ATOM 2186 O O . ARG B 1 52 ? 19.547 -2.494 -1.567 1 82.19 52 ARG B O 1
ATOM 2193 N N . GLU B 1 53 ? 20.594 -1.623 -3.307 1 81.12 53 GLU B N 1
ATOM 2194 C CA . GLU B 1 53 ? 19.406 -0.89 -3.711 1 81.12 53 GLU B CA 1
ATOM 2195 C C . GLU B 1 53 ? 18.281 -1.842 -4.129 1 81.12 53 GLU B C 1
ATOM 2197 O O . GLU B 1 53 ? 17.125 -1.633 -3.779 1 81.12 53 GLU B O 1
ATOM 2202 N N . ALA B 1 54 ? 18.656 -2.785 -4.859 1 82.38 54 ALA B N 1
ATOM 2203 C CA . ALA B 1 54 ? 17.672 -3.779 -5.297 1 82.38 54 ALA B CA 1
ATOM 2204 C C . ALA B 1 54 ? 17.078 -4.523 -4.102 1 82.38 54 ALA B C 1
ATOM 2206 O O . ALA B 1 54 ? 15.875 -4.762 -4.055 1 82.38 54 ALA B O 1
ATOM 2207 N N . ILE B 1 55 ? 17.953 -4.883 -3.211 1 84.44 55 ILE B N 1
ATOM 2208 C CA . ILE B 1 55 ? 17.516 -5.59 -2.01 1 84.44 55 ILE B CA 1
ATOM 2209 C C . ILE B 1 55 ? 16.562 -4.711 -1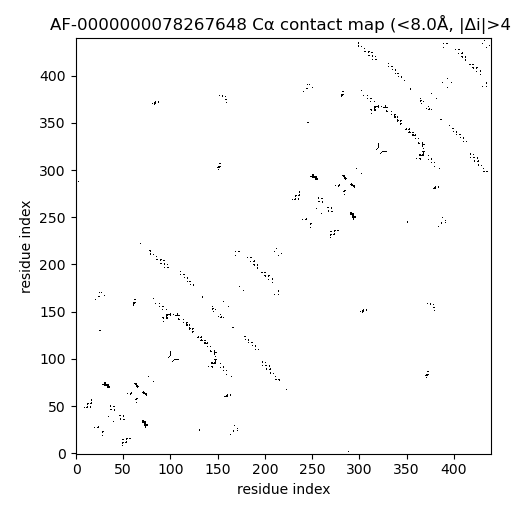.215 1 84.44 55 ILE B C 1
ATOM 2211 O O . ILE B 1 55 ? 15.523 -5.188 -0.738 1 84.44 55 ILE B O 1
ATOM 2215 N N . ARG B 1 56 ? 16.781 -3.496 -1.133 1 79.81 56 ARG B N 1
ATOM 2216 C CA . ARG B 1 56 ? 15.914 -2.566 -0.415 1 79.81 56 ARG B CA 1
ATOM 2217 C C . ARG B 1 56 ? 14.539 -2.477 -1.074 1 79.81 56 ARG B C 1
ATOM 2219 O O . ARG B 1 56 ? 13.516 -2.443 -0.387 1 79.81 56 ARG B O 1
ATOM 2226 N N . ASP B 1 57 ? 14.602 -2.41 -2.346 1 76.06 57 ASP B N 1
ATOM 2227 C CA . ASP B 1 57 ? 13.336 -2.367 -3.076 1 76.06 57 ASP B CA 1
ATOM 2228 C C . ASP B 1 57 ? 12.5 -3.615 -2.803 1 76.06 57 ASP B C 1
ATOM 2230 O O . ASP B 1 57 ? 11.289 -3.523 -2.586 1 76.06 57 ASP B O 1
ATOM 2234 N N . LEU B 1 58 ? 13.172 -4.727 -2.777 1 80.62 58 LEU B N 1
ATOM 2235 C CA . LEU B 1 58 ? 12.477 -5.996 -2.598 1 80.62 58 LEU B CA 1
ATOM 2236 C C . LEU B 1 58 ? 12.016 -6.168 -1.152 1 80.62 58 LEU B C 1
ATOM 2238 O O . LEU B 1 58 ? 11.023 -6.844 -0.887 1 80.62 58 LEU B O 1
ATOM 2242 N N . ILE B 1 59 ? 12.75 -5.531 -0.246 1 80.44 59 ILE B N 1
ATOM 2243 C CA . ILE B 1 59 ? 12.297 -5.5 1.142 1 80.44 59 ILE B CA 1
ATOM 2244 C C . ILE B 1 59 ? 11.031 -4.652 1.256 1 80.44 59 ILE B C 1
ATOM 2246 O O . ILE B 1 59 ? 10.055 -5.074 1.873 1 80.44 59 ILE B O 1
ATOM 2250 N N . ALA B 1 60 ? 11.078 -3.551 0.602 1 72.19 60 ALA B N 1
ATOM 2251 C CA . ALA B 1 60 ? 9.922 -2.664 0.616 1 72.19 60 ALA B CA 1
ATOM 2252 C C . ALA B 1 60 ? 8.695 -3.355 0.02 1 72.19 60 ALA B C 1
ATOM 2254 O O . ALA B 1 60 ? 7.566 -3.119 0.457 1 72.19 60 ALA B O 1
ATOM 2255 N N . GLN B 1 61 ? 8.969 -4.23 -0.885 1 71.25 61 GLN B N 1
ATOM 2256 C CA . GLN B 1 61 ? 7.879 -4.934 -1.556 1 71.25 61 GLN B CA 1
ATOM 2257 C C . GLN B 1 61 ? 7.453 -6.168 -0.765 1 71.25 61 GLN B C 1
ATOM 2259 O O . GLN B 1 61 ? 6.484 -6.84 -1.126 1 71.25 61 GLN B O 1
ATOM 2264 N N . GLY B 1 62 ? 8.289 -6.484 0.239 1 77.19 62 GLY B N 1
ATOM 2265 C CA . GLY B 1 62 ? 7.922 -7.598 1.102 1 77.19 62 GLY B CA 1
ATOM 2266 C C . GLY B 1 62 ? 8.461 -8.93 0.617 1 77.19 62 GLY B C 1
ATOM 2267 O O . GLY B 1 62 ? 8.047 -9.984 1.104 1 77.19 62 GLY B O 1
ATOM 2268 N N . VAL B 1 63 ? 9.258 -8.898 -0.322 1 80.56 63 VAL B N 1
ATOM 2269 C CA . VAL B 1 63 ? 9.836 -10.117 -0.872 1 80.56 63 VAL B CA 1
ATOM 2270 C C . VAL B 1 63 ? 10.977 -10.602 0.019 1 80.56 63 VAL B C 1
ATOM 2272 O O . VAL B 1 63 ? 11.109 -11.797 0.279 1 80.56 63 VAL B O 1
ATOM 2275 N N . LEU B 1 64 ? 11.758 -9.641 0.447 1 85.44 64 LEU B N 1
ATOM 2276 C CA . LEU B 1 64 ? 12.891 -9.922 1.319 1 85.44 64 LEU B CA 1
ATOM 2277 C C . LEU B 1 64 ? 12.672 -9.32 2.705 1 85.44 64 LEU B C 1
ATOM 2279 O O . LEU B 1 64 ? 11.828 -8.438 2.879 1 85.44 64 LEU B O 1
ATOM 2283 N N . GLU B 1 65 ? 13.289 -9.844 3.621 1 85.62 65 GLU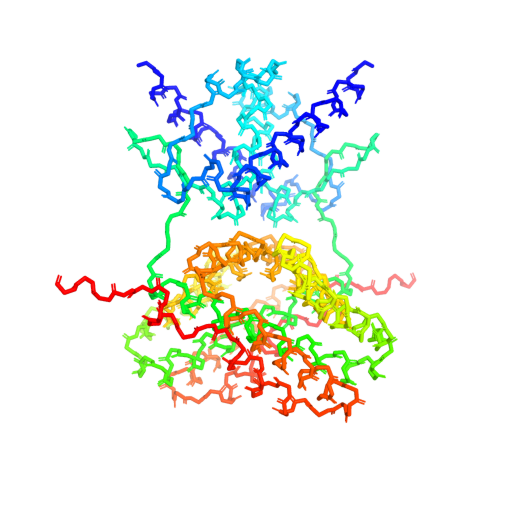 B N 1
ATOM 2284 C CA . GLU B 1 65 ? 13.32 -9.289 4.973 1 85.62 65 GLU B CA 1
ATOM 2285 C C . GLU B 1 65 ? 14.734 -9.32 5.551 1 85.62 65 GLU B C 1
ATOM 2287 O O . GLU B 1 65 ? 15.539 -10.18 5.188 1 85.62 65 GLU B O 1
ATOM 2292 N N . THR B 1 66 ? 14.961 -8.289 6.32 1 86.44 66 THR B N 1
ATOM 2293 C CA . THR B 1 66 ? 16.266 -8.219 6.969 1 86.44 66 THR B CA 1
ATOM 2294 C C . THR B 1 66 ? 16.125 -8.25 8.484 1 86.44 66 THR B C 1
ATOM 2296 O O . THR B 1 66 ? 15.219 -7.617 9.039 1 86.44 66 THR B O 1
ATOM 2299 N N . GLU B 1 67 ? 16.797 -9.086 9.141 1 80.88 67 GLU B N 1
ATOM 2300 C CA . GLU B 1 67 ? 16.875 -9.133 10.594 1 80.88 67 GLU B CA 1
ATOM 2301 C C . GLU B 1 67 ? 18.281 -8.781 11.086 1 80.88 67 GLU B C 1
ATOM 2303 O O . GLU B 1 67 ? 19.266 -9.219 10.5 1 80.88 67 GLU B O 1
ATOM 2308 N N . PRO B 1 68 ? 18.266 -8.039 12.133 1 77.19 68 PRO B N 1
ATOM 2309 C CA . PRO B 1 68 ? 19.578 -7.723 12.695 1 77.19 68 PRO B CA 1
ATOM 2310 C C . PRO B 1 68 ? 20.406 -8.969 13.008 1 77.19 68 PRO B C 1
ATOM 2312 O O . PRO B 1 68 ? 19.859 -9.945 13.547 1 77.19 68 PRO B O 1
ATOM 2315 N N . TYR B 1 69 ? 21.562 -8.93 12.562 1 78.62 69 TYR B N 1
ATOM 2316 C CA . TYR B 1 69 ? 22.578 -9.93 12.836 1 78.62 69 TYR B CA 1
ATOM 2317 C C . TYR B 1 69 ? 22.281 -11.227 12.086 1 78.62 69 TYR B C 1
ATOM 2319 O O . TYR B 1 69 ? 23.031 -12.203 12.195 1 78.62 69 TYR B O 1
ATOM 2327 N N . LYS B 1 70 ? 21.125 -11.359 11.422 1 82.62 70 LYS B N 1
ATOM 2328 C CA . LYS B 1 7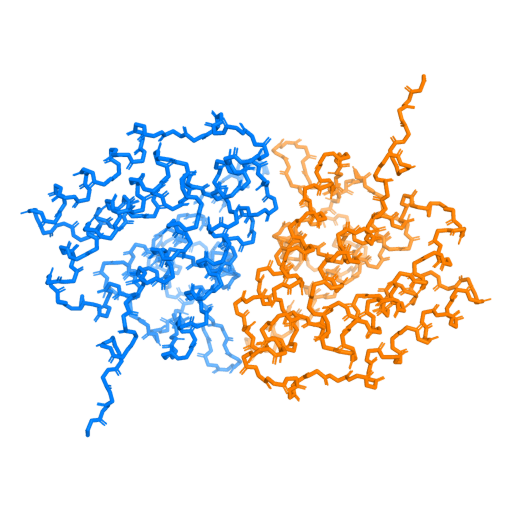0 ? 20.797 -12.578 10.695 1 82.62 70 LYS B CA 1
ATOM 2329 C C . LYS B 1 70 ? 20.859 -12.359 9.188 1 82.62 70 LYS B C 1
ATOM 2331 O O . LYS B 1 70 ? 20.875 -13.32 8.414 1 82.62 70 LYS B O 1
ATOM 2336 N N . GLY B 1 71 ? 20.922 -11.078 8.828 1 88.06 71 GLY B N 1
ATOM 2337 C CA . GLY B 1 71 ? 21.047 -10.781 7.414 1 88.06 71 GLY B CA 1
ATOM 2338 C C . GLY B 1 71 ? 19.719 -10.703 6.688 1 88.06 71 GLY B C 1
ATOM 2339 O O . GLY B 1 71 ? 18.688 -10.5 7.312 1 88.06 71 GLY B O 1
ATOM 2340 N N . THR B 1 72 ? 19.797 -10.727 5.305 1 92.31 72 THR B N 1
ATOM 2341 C CA . THR B 1 72 ? 18.625 -10.617 4.438 1 92.31 72 THR B CA 1
ATOM 2342 C C . THR B 1 72 ? 18.219 -11.992 3.908 1 92.31 72 THR B C 1
ATOM 2344 O O . THR B 1 72 ? 19.078 -12.805 3.557 1 92.31 72 THR B O 1
ATOM 2347 N N . ARG B 1 73 ? 16.938 -12.32 3.957 1 91.25 73 ARG B N 1
ATOM 2348 C CA . ARG B 1 73 ? 16.438 -13.586 3.443 1 91.25 73 ARG B CA 1
ATOM 2349 C C . ARG B 1 73 ? 15.133 -13.391 2.67 1 91.25 73 ARG B C 1
ATOM 2351 O O . ARG B 1 73 ? 14.5 -12.336 2.773 1 91.25 73 ARG B O 1
ATOM 2358 N N . ILE B 1 74 ? 14.836 -14.445 1.962 1 85.75 74 ILE B N 1
ATOM 2359 C CA . ILE B 1 74 ? 13.523 -14.477 1.32 1 85.75 74 ILE B CA 1
ATOM 2360 C C . ILE B 1 74 ? 12.438 -14.656 2.377 1 85.75 74 ILE B C 1
ATOM 2362 O O . ILE B 1 74 ? 12.523 -15.547 3.221 1 85.75 74 ILE B O 1
ATOM 2366 N N . ARG B 1 75 ? 11.469 -13.883 2.283 1 82.5 75 ARG B N 1
ATOM 2367 C CA . ARG B 1 75 ? 10.422 -13.883 3.297 1 82.5 75 ARG B CA 1
ATOM 2368 C C . ARG B 1 75 ? 9.625 -15.188 3.262 1 82.5 75 ARG B C 1
ATOM 2370 O O . ARG B 1 75 ? 9.336 -15.711 2.186 1 82.5 75 ARG B O 1
ATOM 2377 N N . THR B 1 76 ? 9.383 -15.664 4.484 1 78.5 76 THR B N 1
ATOM 2378 C CA . THR B 1 76 ? 8.438 -16.75 4.652 1 78.5 76 THR B CA 1
ATOM 2379 C C . THR B 1 76 ? 7.109 -16.25 5.203 1 78.5 76 THR B C 1
ATOM 2381 O O . THR B 1 76 ? 7.062 -15.188 5.832 1 78.5 76 THR B O 1
ATOM 2384 N N . LEU B 1 77 ? 6.062 -16.875 4.785 1 75.94 77 LEU B N 1
ATOM 2385 C CA . LEU B 1 77 ? 4.762 -16.484 5.32 1 75.94 77 LEU B CA 1
ATOM 2386 C C . LEU B 1 77 ? 4.102 -17.656 6.043 1 75.94 77 LEU B C 1
ATOM 2388 O O . LEU B 1 77 ? 4.188 -18.797 5.59 1 75.94 77 LEU B O 1
ATOM 2392 N N . THR B 1 78 ? 3.586 -17.328 7.105 1 78.88 78 THR B N 1
ATOM 2393 C CA . THR B 1 78 ? 2.73 -18.297 7.781 1 78.88 78 THR B CA 1
ATOM 2394 C C . THR B 1 78 ? 1.376 -18.391 7.086 1 78.88 78 THR B C 1
ATOM 2396 O O . THR B 1 78 ? 1.035 -17.562 6.25 1 78.88 78 THR B O 1
ATOM 2399 N N . LYS B 1 79 ? 0.682 -19.391 7.418 1 79.38 79 LYS B N 1
ATOM 2400 C CA . LYS B 1 79 ? -0.679 -19.562 6.914 1 79.38 79 LYS B CA 1
ATOM 2401 C C . LYS B 1 79 ? -1.53 -18.328 7.227 1 79.38 79 LYS B C 1
ATOM 2403 O O . LYS B 1 79 ? -2.271 -17.844 6.367 1 79.38 79 LYS B O 1
ATOM 2408 N N . ASP B 1 80 ? -1.336 -17.844 8.43 1 85.81 80 ASP B N 1
ATOM 2409 C CA . ASP B 1 80 ? -2.121 -16.703 8.867 1 85.81 80 ASP B CA 1
ATOM 2410 C C . ASP B 1 80 ? -1.744 -15.445 8.078 1 85.81 80 ASP B C 1
ATOM 2412 O O . ASP B 1 80 ? -2.609 -14.641 7.734 1 85.81 80 ASP B O 1
ATOM 2416 N N . GLN B 1 81 ? -0.501 -15.336 7.789 1 84.31 81 GLN B N 1
ATOM 2417 C CA . GLN B 1 81 ? -0.034 -14.188 7.016 1 84.31 81 GLN B CA 1
ATOM 2418 C C . GLN B 1 81 ? -0.532 -14.25 5.574 1 84.31 81 GLN B C 1
ATOM 2420 O O . GLN B 1 81 ? -0.902 -13.227 4.996 1 84.31 81 GLN B O 1
ATOM 2425 N N . LEU B 1 82 ? -0.545 -15.406 5.082 1 83.31 82 LEU B N 1
ATOM 2426 C CA . LEU B 1 82 ? -1.042 -15.586 3.723 1 83.31 82 LEU B CA 1
ATOM 2427 C C . LEU B 1 82 ? -2.539 -15.305 3.648 1 83.31 82 LEU B C 1
ATOM 2429 O O . LEU B 1 82 ? -3.008 -14.664 2.705 1 83.31 82 LEU B O 1
ATOM 2433 N N . ASN B 1 83 ? -3.27 -15.797 4.602 1 86.44 83 ASN B N 1
ATOM 2434 C CA . ASN B 1 83 ? -4.703 -15.531 4.645 1 86.44 83 ASN B CA 1
ATOM 2435 C C . ASN B 1 83 ? -4.992 -14.039 4.77 1 86.44 83 ASN B C 1
ATOM 2437 O O . ASN B 1 83 ? -5.902 -13.523 4.117 1 86.44 83 ASN B O 1
ATOM 2441 N N . ASP B 1 84 ? -4.25 -13.43 5.602 1 90.62 84 ASP B N 1
ATOM 2442 C CA . ASP B 1 84 ? -4.379 -11.984 5.773 1 90.62 84 ASP B CA 1
ATOM 2443 C C . ASP B 1 84 ? -4.133 -11.258 4.453 1 90.62 84 ASP B C 1
ATOM 2445 O O . ASP B 1 84 ? -4.898 -10.359 4.082 1 90.62 84 ASP B O 1
ATOM 2449 N N . TYR B 1 85 ? -3.1 -11.656 3.775 1 87.88 85 TYR B N 1
ATOM 2450 C CA . TYR B 1 85 ? -2.775 -11.109 2.465 1 87.88 85 TYR B CA 1
ATOM 2451 C C . TYR B 1 85 ? -3.934 -11.297 1.492 1 87.88 85 TYR B C 1
ATOM 2453 O O . TYR B 1 85 ? -4.355 -10.344 0.828 1 87.88 85 TYR B O 1
ATOM 2461 N N . TYR B 1 86 ? -4.461 -12.461 1.462 1 88.19 86 TYR B N 1
ATOM 2462 C CA . TYR B 1 86 ? -5.547 -12.758 0.535 1 88.19 86 TYR B CA 1
ATOM 2463 C C . TYR B 1 86 ? -6.789 -11.945 0.874 1 88.19 86 TYR B C 1
ATOM 2465 O O . TYR B 1 86 ? -7.484 -11.461 -0.022 1 88.19 86 TYR B O 1
ATOM 2473 N N . ASP B 1 87 ? -7.051 -11.828 2.137 1 91.94 87 ASP B N 1
ATOM 2474 C CA . ASP B 1 87 ? -8.219 -11.062 2.562 1 91.94 87 ASP B CA 1
ATOM 2475 C C . ASP B 1 87 ? -8.148 -9.625 2.057 1 91.94 87 ASP B C 1
ATOM 2477 O O . ASP B 1 87 ? -9.125 -9.109 1.508 1 91.94 87 ASP B O 1
ATOM 2481 N N . VAL B 1 88 ? -7.023 -9.039 2.201 1 94.88 88 VAL B N 1
ATOM 2482 C CA . VAL B 1 88 ? -6.867 -7.637 1.82 1 94.88 88 VAL B CA 1
ATOM 2483 C C . VAL B 1 88 ? -6.883 -7.508 0.299 1 94.88 88 VAL B C 1
ATOM 2485 O O . VAL B 1 88 ? -7.543 -6.625 -0.25 1 94.88 88 VAL B O 1
ATOM 2488 N N . ARG B 1 89 ? -6.145 -8.32 -0.355 1 93 89 ARG B N 1
ATOM 2489 C CA . ARG B 1 89 ? -6.086 -8.281 -1.812 1 93 89 ARG B CA 1
ATOM 2490 C C . ARG B 1 89 ? -7.484 -8.367 -2.418 1 93 89 ARG B C 1
ATOM 2492 O O . ARG B 1 89 ? -7.832 -7.59 -3.307 1 93 89 ARG B O 1
ATOM 2499 N N . THR B 1 90 ? -8.297 -9.32 -1.896 1 93.38 90 THR B N 1
ATOM 2500 C CA . THR B 1 90 ? -9.625 -9.539 -2.459 1 93.38 90 THR B CA 1
ATOM 2501 C C . THR B 1 90 ? -10.516 -8.32 -2.221 1 93.38 90 THR B C 1
ATOM 2503 O O . THR B 1 90 ? -11.328 -7.961 -3.074 1 93.38 90 THR B O 1
ATOM 2506 N N . GLU B 1 91 ? -10.375 -7.707 -1.069 1 95.38 91 GLU B N 1
ATOM 2507 C CA . GLU B 1 91 ? -11.148 -6.5 -0.792 1 95.38 91 GLU B CA 1
ATOM 2508 C C . GLU B 1 91 ? -10.789 -5.379 -1.761 1 95.38 91 GLU B C 1
ATOM 2510 O O . GLU B 1 91 ? -11.672 -4.684 -2.271 1 95.38 91 GLU B O 1
ATOM 2515 N N . ILE B 1 92 ? -9.523 -5.18 -1.99 1 97.06 92 ILE B N 1
ATOM 2516 C CA . ILE B 1 92 ? -9.07 -4.117 -2.881 1 97.06 92 ILE B CA 1
ATOM 2517 C C . ILE B 1 92 ? -9.531 -4.406 -4.309 1 97.06 92 ILE B C 1
ATOM 2519 O O . ILE B 1 92 ? -10 -3.508 -5.008 1 97.06 92 ILE B O 1
ATOM 2523 N N . GLU B 1 93 ? -9.414 -5.602 -4.73 1 96.75 93 GLU B N 1
ATOM 2524 C CA . GLU B 1 93 ? -9.805 -5.969 -6.086 1 96.75 93 GLU B CA 1
ATOM 2525 C C . GLU B 1 93 ? -11.32 -5.875 -6.27 1 96.75 93 GLU B C 1
ATOM 2527 O O . GLU B 1 93 ? -11.797 -5.457 -7.328 1 96.75 93 GLU B O 1
ATOM 2532 N N . ALA B 1 94 ? -12.078 -6.273 -5.254 1 96.31 94 ALA B N 1
ATOM 2533 C CA . ALA B 1 94 ? -13.531 -6.102 -5.312 1 96.31 94 ALA B CA 1
ATOM 2534 C C . ALA B 1 94 ? -13.906 -4.625 -5.406 1 96.31 94 ALA B C 1
ATOM 2536 O O . ALA B 1 94 ? -14.812 -4.254 -6.152 1 96.31 94 ALA B O 1
ATOM 2537 N N . LEU B 1 95 ? -13.234 -3.814 -4.664 1 96.81 95 LEU B N 1
ATOM 2538 C CA . LEU B 1 95 ? -13.453 -2.371 -4.723 1 96.81 95 LEU B CA 1
ATOM 2539 C C . LEU B 1 95 ? -13.148 -1.836 -6.121 1 96.81 95 LEU B C 1
ATOM 2541 O O . LEU B 1 95 ? -13.875 -0.987 -6.637 1 96.81 95 LEU B O 1
ATOM 2545 N N . ALA B 1 96 ? -12.062 -2.314 -6.703 1 98.06 96 ALA B N 1
ATOM 2546 C CA . ALA B 1 96 ? -11.672 -1.895 -8.047 1 98.06 96 ALA B CA 1
ATOM 2547 C C . ALA B 1 96 ? -12.773 -2.201 -9.055 1 98.06 96 ALA B C 1
ATOM 2549 O O . ALA B 1 96 ? -13.109 -1.361 -9.891 1 98.06 96 ALA B O 1
ATOM 2550 N N . VAL B 1 97 ? -13.32 -3.354 -8.961 1 97.62 97 VAL B N 1
ATOM 2551 C CA . VAL B 1 97 ? -14.398 -3.742 -9.875 1 97.62 97 VAL B CA 1
ATOM 2552 C C . VAL B 1 97 ? -15.617 -2.857 -9.641 1 97.62 97 VAL B C 1
ATOM 2554 O O . VAL B 1 97 ? -16.219 -2.357 -10.594 1 97.62 97 VAL B O 1
ATOM 2557 N N . ARG B 1 98 ? -15.953 -2.656 -8.391 1 97.44 98 ARG B N 1
ATOM 2558 C CA . ARG B 1 98 ? -17.078 -1.791 -8.062 1 97.44 98 ARG B CA 1
ATOM 2559 C C . ARG B 1 98 ? -16.891 -0.397 -8.656 1 97.44 98 ARG B C 1
ATOM 2561 O O . ARG B 1 98 ? -17.797 0.15 -9.281 1 97.44 98 ARG B O 1
ATOM 2568 N N . TRP B 1 99 ? -15.727 0.19 -8.453 1 97.75 99 TRP B N 1
ATOM 2569 C CA . TRP B 1 99 ? -15.469 1.53 -8.961 1 97.75 99 TRP B CA 1
ATOM 2570 C C . TRP B 1 99 ? -15.484 1.542 -10.492 1 97.75 99 TRP B C 1
ATOM 2572 O O . TRP B 1 99 ? -16 2.475 -11.102 1 97.75 99 TRP B O 1
ATOM 2582 N N . SER B 1 100 ? -14.867 0.506 -11.086 1 97.81 100 SER B N 1
ATOM 2583 C CA . SER B 1 100 ? -14.859 0.428 -12.547 1 97.81 100 SER B CA 1
ATOM 2584 C C . SER B 1 100 ? -16.281 0.425 -13.102 1 97.81 100 SER B C 1
ATOM 2586 O O . SER B 1 100 ? -16.562 1.094 -14.102 1 97.81 100 SER B O 1
ATOM 2588 N N . ILE B 1 101 ? -17.172 -0.266 -12.453 1 97.25 101 ILE B N 1
ATOM 2589 C CA . ILE B 1 101 ? -18.531 -0.44 -12.961 1 97.25 101 ILE B CA 1
ATOM 2590 C C . ILE B 1 101 ? -19.391 0.76 -12.562 1 97.25 101 ILE B C 1
ATOM 2592 O O . ILE B 1 101 ? -20.062 1.354 -13.398 1 97.25 101 ILE B O 1
ATOM 2596 N N . VAL B 1 102 ? -19.328 1.224 -11.328 1 96.44 102 VAL B N 1
ATOM 2597 C CA . VAL B 1 102 ? -20.266 2.219 -10.805 1 96.44 102 VAL B CA 1
ATOM 2598 C C . VAL B 1 102 ? -19.75 3.621 -11.125 1 96.44 102 VAL B C 1
ATOM 2600 O O . VAL B 1 102 ? -20.5 4.457 -11.641 1 96.44 102 VAL B O 1
ATOM 2603 N N . LYS B 1 103 ? -18.469 3.865 -10.844 1 94.06 103 LYS B N 1
ATOM 2604 C CA . LYS B 1 103 ? -17.938 5.215 -11.016 1 94.06 103 LYS B CA 1
ATOM 2605 C C . LYS B 1 103 ? -17.609 5.5 -12.477 1 94.06 103 LYS B C 1
ATOM 2607 O O . LYS B 1 103 ? -17.812 6.617 -12.953 1 94.06 103 LYS B O 1
ATOM 2612 N N . HIS B 1 104 ? -17.156 4.484 -13.172 1 95.62 104 HIS B N 1
ATOM 2613 C CA . HIS B 1 104 ? -16.641 4.742 -14.508 1 95.62 104 HIS B CA 1
ATOM 2614 C C . HIS B 1 104 ? -17.484 4.043 -15.57 1 95.62 104 HIS B C 1
ATOM 2616 O O . HIS B 1 104 ? -17.094 4.008 -16.75 1 95.62 104 HIS B O 1
ATOM 2622 N N . GLU B 1 105 ? -18.562 3.406 -15.148 1 96.25 105 GLU B N 1
ATOM 2623 C CA . GLU B 1 105 ? -19.516 2.768 -16.047 1 96.25 105 GLU B CA 1
ATOM 2624 C C . GLU B 1 105 ? -18.828 1.752 -16.953 1 96.25 105 GLU B C 1
ATOM 2626 O O . GLU B 1 105 ? -19.125 1.684 -18.141 1 96.25 105 GLU B O 1
ATOM 2631 N N . SER B 1 106 ? -17.875 1.132 -16.484 1 94.56 106 SER B N 1
ATOM 2632 C CA . SER B 1 106 ? -17.156 0.03 -17.109 1 94.56 106 SER B CA 1
ATOM 2633 C C . SER B 1 106 ? -16.344 0.516 -18.297 1 94.56 106 SER B C 1
ATOM 2635 O O . SER B 1 106 ? -15.898 -0.288 -19.125 1 94.56 106 SER B O 1
ATOM 2637 N N . LYS B 1 107 ? -16.062 1.802 -18.359 1 95.25 107 LYS B N 1
ATOM 2638 C CA . LYS B 1 107 ? -15.375 2.4 -19.5 1 95.25 107 LYS B CA 1
ATOM 2639 C C . LYS B 1 107 ? -13.938 1.893 -19.594 1 95.25 107 LYS B C 1
ATOM 2641 O O . LYS B 1 107 ? -13.398 1.744 -20.703 1 95.25 107 LYS B O 1
ATOM 2646 N N . TYR B 1 108 ? -13.383 1.58 -18.484 1 95.44 108 TYR B N 1
ATOM 2647 C CA . TYR B 1 108 ? -11.961 1.261 -18.469 1 95.44 108 TYR B CA 1
ATOM 2648 C C . TYR B 1 108 ? -11.734 -0.239 -18.312 1 95.44 108 TYR B C 1
ATOM 2650 O O . TYR B 1 108 ? -10.594 -0.699 -18.234 1 95.44 108 TYR B O 1
ATOM 2658 N N . LEU B 1 109 ? -12.844 -0.976 -18.234 1 96.81 109 LEU B N 1
ATOM 2659 C CA . LEU B 1 109 ? -12.727 -2.43 -18.188 1 96.81 109 LEU B CA 1
ATOM 2660 C C . LEU B 1 109 ? -12.5 -3.008 -19.578 1 96.81 109 LEU B C 1
ATOM 2662 O O . LEU B 1 109 ? -13.359 -2.895 -20.453 1 96.81 109 LEU B O 1
ATOM 2666 N N . ASP B 1 110 ? -11.344 -3.594 -19.812 1 97.5 110 ASP B N 1
ATOM 2667 C CA . ASP B 1 110 ? -11.031 -4.258 -21.078 1 97.5 110 ASP B CA 1
ATOM 2668 C C . ASP B 1 110 ? -11.422 -5.734 -21.031 1 97.5 110 ASP B C 1
ATOM 2670 O O . ASP B 1 110 ? -10.578 -6.598 -20.75 1 97.5 110 ASP B O 1
ATOM 2674 N N . LEU B 1 111 ? -12.672 -6.016 -21.344 1 97.75 111 LEU B N 1
ATOM 2675 C CA . LEU B 1 111 ? -13.211 -7.367 -21.234 1 97.75 111 LEU B CA 1
ATOM 2676 C C . LEU B 1 111 ? -12.477 -8.32 -22.172 1 97.75 111 LEU B C 1
ATOM 2678 O O . LEU B 1 111 ? -12.258 -9.484 -21.828 1 97.75 111 LEU B O 1
ATOM 2682 N N . ALA B 1 112 ? -12.102 -7.84 -23.312 1 98.12 112 ALA B N 1
ATOM 2683 C CA . ALA B 1 112 ? -11.367 -8.68 -24.25 1 98.12 112 ALA B CA 1
ATOM 2684 C C . ALA B 1 112 ? -10.016 -9.094 -23.688 1 98.12 112 ALA B C 1
ATOM 2686 O O . ALA B 1 112 ? -9.609 -10.25 -23.812 1 98.12 112 ALA B O 1
ATOM 2687 N N . PHE B 1 113 ? -9.383 -8.133 -23.094 1 98.19 113 PHE B N 1
ATOM 2688 C CA . PHE B 1 113 ? -8.094 -8.43 -22.484 1 98.19 113 PHE B CA 1
ATOM 2689 C C . PHE B 1 113 ? -8.258 -9.406 -21.328 1 98.19 113 PHE B C 1
ATOM 2691 O O . PHE B 1 113 ? -7.484 -10.359 -21.188 1 98.19 113 PHE B O 1
ATOM 2698 N N . LEU B 1 114 ? -9.258 -9.172 -20.469 1 98.19 114 LEU B N 1
ATOM 2699 C CA . LEU B 1 114 ? -9.5 -10.07 -19.344 1 98.19 114 LEU B CA 1
ATOM 2700 C C . LEU B 1 114 ? -9.766 -11.492 -19.828 1 98.19 114 LEU B C 1
ATOM 2702 O O . LEU B 1 114 ? -9.203 -12.453 -19.297 1 98.19 114 LEU B O 1
ATOM 2706 N N . LYS B 1 115 ? -10.547 -11.578 -20.844 1 98.06 115 LYS B N 1
ATOM 2707 C CA . LYS B 1 115 ? -10.836 -12.883 -21.422 1 98.06 115 LYS B CA 1
ATOM 2708 C C . LYS B 1 115 ? -9.57 -13.531 -21.984 1 98.06 115 LYS B C 1
ATOM 2710 O O . LYS B 1 115 ? -9.352 -14.727 -21.797 1 98.06 115 LYS B O 1
ATOM 2715 N N . SER B 1 116 ? -8.797 -12.727 -22.625 1 98.25 116 SER B N 1
ATOM 2716 C CA . SER B 1 116 ? -7.566 -13.25 -23.188 1 98.25 116 SER B CA 1
ATOM 2717 C C . SER B 1 116 ? -6.633 -13.781 -22.109 1 98.25 116 SER B C 1
ATOM 2719 O O . SER B 1 116 ? -5.906 -14.75 -22.328 1 98.25 116 SER B O 1
ATOM 2721 N N . CYS B 1 117 ? -6.574 -13.102 -20.953 1 96.25 117 CYS B N 1
ATOM 2722 C CA . CYS B 1 117 ? -5.781 -13.602 -19.844 1 96.25 117 CYS B CA 1
ATOM 2723 C C . CYS B 1 117 ? -6.227 -15 -19.422 1 96.25 117 CYS B C 1
ATOM 2725 O O . CYS B 1 117 ? -5.398 -15.898 -19.266 1 96.25 117 CYS B O 1
ATOM 2727 N N . VAL B 1 118 ? -7.559 -15.219 -19.312 1 95.81 118 VAL B N 1
ATOM 2728 C CA . VAL B 1 118 ? -8.109 -16.5 -18.891 1 95.81 118 VAL B CA 1
ATOM 2729 C C . VAL B 1 118 ? -7.805 -17.562 -19.938 1 95.81 118 VAL B C 1
ATOM 2731 O O . VAL B 1 118 ? -7.363 -18.672 -19.609 1 95.81 118 VAL B O 1
ATOM 2734 N N . ASP B 1 119 ? -8 -17.203 -21.188 1 97.19 119 ASP B N 1
ATOM 2735 C CA . ASP B 1 119 ? -7.727 -18.125 -22.281 1 97.19 119 ASP B CA 1
ATOM 2736 C C . ASP B 1 119 ? -6.254 -18.531 -22.312 1 97.19 119 ASP B C 1
ATOM 2738 O O . ASP B 1 119 ? -5.93 -19.703 -22.5 1 97.19 119 ASP B O 1
ATOM 2742 N N . ASN B 1 120 ? -5.406 -17.578 -22.125 1 95.75 120 ASN B N 1
ATOM 2743 C CA . ASN B 1 120 ? -3.971 -17.859 -22.141 1 95.75 120 ASN B CA 1
ATOM 2744 C C . ASN B 1 120 ? -3.545 -18.688 -20.938 1 95.75 120 ASN B C 1
ATOM 2746 O O . ASN B 1 120 ? -2.625 -19.5 -21.031 1 95.75 120 ASN B O 1
ATOM 2750 N N . MET B 1 121 ? -4.195 -18.484 -19.797 1 90.5 121 MET B N 1
ATOM 2751 C CA . MET B 1 121 ? -3.941 -19.344 -18.641 1 90.5 121 MET B CA 1
ATOM 2752 C C . MET B 1 121 ? -4.246 -20.797 -18.969 1 90.5 121 MET B C 1
ATOM 2754 O O . MET B 1 121 ? -3.48 -21.703 -18.609 1 90.5 121 MET B O 1
ATOM 2758 N N . GLN B 1 122 ? -5.379 -21 -19.625 1 92.19 122 GLN B N 1
ATOM 2759 C CA . GLN B 1 122 ? -5.75 -22.344 -20.031 1 92.19 122 GLN B CA 1
ATOM 2760 C C . GLN B 1 122 ? -4.676 -22.969 -20.922 1 92.19 122 GLN B C 1
ATOM 2762 O O . GLN B 1 122 ? -4.297 -24.125 -20.734 1 92.19 122 GLN B O 1
ATOM 2767 N N . ILE B 1 123 ? -4.215 -22.188 -21.875 1 93.94 123 ILE B N 1
ATOM 2768 C CA . ILE B 1 123 ? -3.17 -22.656 -22.781 1 93.94 123 ILE B CA 1
ATOM 2769 C C . ILE B 1 123 ? -1.927 -23.047 -21.984 1 93.94 123 ILE B C 1
ATOM 2771 O O . ILE B 1 123 ? -1.305 -24.078 -22.25 1 93.94 123 ILE B O 1
ATOM 2775 N N . CYS B 1 124 ? -1.566 -22.25 -21 1 86.94 124 CYS B N 1
ATOM 2776 C CA . CYS B 1 124 ? -0.395 -22.516 -20.172 1 86.94 124 CYS B CA 1
ATOM 2777 C C . CYS B 1 124 ? -0.57 -23.797 -19.375 1 86.94 124 CYS B C 1
ATOM 2779 O O . CYS B 1 124 ? 0.366 -24.594 -19.266 1 86.94 124 CYS B O 1
ATOM 2781 N N . VAL B 1 125 ? -1.735 -23.969 -18.797 1 83.88 125 VAL B N 1
ATOM 2782 C CA . VAL B 1 125 ? -1.998 -25.172 -18.016 1 83.88 125 VAL B CA 1
ATOM 2783 C C . VAL B 1 125 ? -1.891 -26.406 -18.906 1 83.88 125 VAL B C 1
ATOM 2785 O O . VAL B 1 125 ? -1.303 -27.406 -18.5 1 83.88 125 VAL B O 1
ATOM 2788 N N . ASP B 1 126 ? -2.393 -26.312 -20.125 1 88.06 126 ASP B N 1
ATOM 2789 C CA . ASP B 1 126 ? -2.344 -27.406 -21.078 1 88.06 126 ASP B CA 1
ATOM 2790 C C . ASP B 1 126 ? -0.901 -27.766 -21.438 1 88.06 126 ASP B C 1
ATOM 2792 O O . ASP B 1 126 ? -0.598 -28.938 -21.719 1 88.06 126 ASP B O 1
ATOM 2796 N N . LYS B 1 127 ? -0.059 -26.812 -21.297 1 87.31 127 LYS B N 1
ATOM 2797 C CA . LYS B 1 127 ? 1.341 -27.016 -21.672 1 87.31 127 LYS B CA 1
ATOM 2798 C C . LYS B 1 127 ? 2.217 -27.172 -20.438 1 87.31 127 LYS B C 1
ATOM 2800 O O . LYS B 1 127 ? 3.445 -27.172 -20.531 1 87.31 127 LYS B O 1
ATOM 2805 N N . ASN B 1 128 ? 1.579 -27.172 -19.266 1 79.38 128 ASN B N 1
ATOM 2806 C CA . ASN B 1 128 ? 2.279 -27.25 -17.984 1 79.38 128 ASN B CA 1
ATOM 2807 C C . ASN B 1 128 ? 3.289 -26.125 -17.828 1 79.38 128 ASN B C 1
ATOM 2809 O O . ASN B 1 128 ? 4.422 -26.344 -17.406 1 79.38 128 ASN B O 1
ATOM 2813 N N . ASP B 1 129 ? 2.906 -25.016 -18.281 1 79.38 129 ASP B N 1
ATOM 2814 C CA . ASP B 1 129 ? 3.707 -23.812 -18.203 1 79.38 129 ASP B CA 1
ATOM 2815 C C . ASP B 1 129 ? 3.26 -22.938 -17.031 1 79.38 129 ASP B C 1
ATOM 2817 O O . ASP B 1 129 ? 2.596 -21.922 -17.219 1 79.38 129 ASP B O 1
ATOM 2821 N N . SER B 1 130 ? 3.688 -23.312 -15.891 1 74 130 SER B N 1
ATOM 2822 C CA . SER B 1 130 ? 3.24 -22.656 -14.664 1 74 130 SER B CA 1
ATOM 2823 C C . SER B 1 130 ? 3.717 -21.203 -14.602 1 74 130 SER B C 1
ATOM 2825 O O . SER B 1 130 ? 3.02 -20.344 -14.07 1 74 130 SER B O 1
ATOM 2827 N N . LYS B 1 131 ? 4.891 -20.938 -15.156 1 72.12 131 LYS B N 1
ATOM 2828 C CA . LYS B 1 131 ? 5.449 -19.578 -15.117 1 72.12 131 LYS B CA 1
ATOM 2829 C C . LYS B 1 131 ? 4.566 -18.594 -15.875 1 72.12 131 LYS B C 1
ATOM 2831 O O . LYS B 1 131 ? 4.164 -17.562 -15.328 1 72.12 131 LYS B O 1
ATOM 2836 N N . ASN B 1 132 ? 4.305 -18.938 -17.047 1 78.5 132 ASN B N 1
ATOM 2837 C CA . ASN B 1 132 ? 3.479 -18.031 -17.844 1 78.5 132 ASN B CA 1
ATOM 2838 C C . ASN B 1 132 ? 2.041 -18 -17.328 1 78.5 132 ASN B C 1
ATOM 2840 O O . ASN B 1 132 ? 1.356 -16.984 -17.453 1 78.5 132 ASN B O 1
ATOM 2844 N N . MET B 1 133 ? 1.561 -19.094 -16.766 1 81.12 133 MET B N 1
ATOM 2845 C CA . MET B 1 133 ? 0.24 -19.094 -16.141 1 81.12 133 MET B CA 1
ATOM 2846 C C . MET B 1 133 ? 0.137 -18 -15.078 1 81.12 133 MET B C 1
ATOM 2848 O O . MET B 1 133 ? -0.844 -17.25 -15.039 1 81.12 133 MET B O 1
ATOM 2852 N N . ARG B 1 134 ? 1.146 -17.828 -14.312 1 78.19 134 ARG B N 1
ATOM 2853 C CA . ARG B 1 134 ? 1.169 -16.828 -13.25 1 78.19 134 ARG B CA 1
ATOM 2854 C C . ARG B 1 134 ? 1.2 -15.414 -13.82 1 78.19 134 ARG B C 1
ATOM 2856 O O . ARG B 1 134 ? 0.625 -14.492 -13.242 1 78.19 134 ARG B O 1
ATOM 2863 N N . LYS B 1 135 ? 1.951 -15.273 -14.883 1 81.62 135 LYS B N 1
ATOM 2864 C CA . LYS B 1 135 ? 2.016 -13.977 -15.547 1 81.62 135 LYS B CA 1
ATOM 2865 C C . LYS B 1 135 ? 0.63 -13.516 -15.992 1 81.62 135 LYS B C 1
ATOM 2867 O O . LYS B 1 135 ? 0.25 -12.367 -15.773 1 81.62 135 LYS B O 1
ATOM 2872 N N . HIS B 1 136 ? -0.112 -14.422 -16.578 1 87.5 136 HIS B N 1
ATOM 2873 C CA . HIS B 1 136 ? -1.457 -14.102 -17.047 1 87.5 136 HIS B CA 1
ATOM 2874 C C . HIS B 1 136 ? -2.406 -13.891 -15.875 1 87.5 136 HIS B C 1
ATOM 2876 O O . HIS B 1 136 ? -3.295 -13.031 -15.93 1 87.5 136 HIS B O 1
ATOM 2882 N N . ASP B 1 137 ? -2.225 -14.688 -14.844 1 86.94 137 ASP B N 1
ATOM 2883 C CA . ASP B 1 137 ? -2.992 -14.508 -13.617 1 86.94 137 ASP B CA 1
ATOM 2884 C C . ASP B 1 137 ? -2.799 -13.109 -13.039 1 86.94 137 ASP B C 1
ATOM 2886 O O . ASP B 1 137 ? -3.773 -12.406 -12.766 1 86.94 137 ASP B O 1
ATOM 2890 N N . MET B 1 138 ? -1.577 -12.688 -12.93 1 87.06 138 MET B N 1
ATOM 2891 C CA . MET B 1 138 ? -1.251 -11.375 -12.383 1 87.06 138 MET B CA 1
ATOM 2892 C C . MET B 1 138 ? -1.758 -10.266 -13.289 1 87.06 138 MET B C 1
ATOM 2894 O O . MET B 1 138 ? -2.25 -9.242 -12.812 1 87.06 138 MET B O 1
ATOM 2898 N N . ALA B 1 139 ? -1.614 -10.477 -14.586 1 90.88 139 ALA B N 1
ATOM 2899 C CA . ALA B 1 139 ? -2.09 -9.484 -15.547 1 90.88 139 ALA B CA 1
ATOM 2900 C C . ALA B 1 139 ? -3.598 -9.281 -15.43 1 90.88 139 ALA B C 1
ATOM 2902 O O . ALA B 1 139 ? -4.094 -8.164 -15.555 1 90.88 139 ALA B O 1
ATOM 2903 N N . PHE B 1 140 ? -4.328 -10.422 -15.172 1 95.38 140 PHE B N 1
ATOM 2904 C CA . PHE B 1 140 ? -5.773 -10.398 -14.992 1 95.38 140 PHE B CA 1
ATOM 2905 C C . PHE B 1 140 ? -6.152 -9.508 -13.812 1 95.38 140 PHE B C 1
ATOM 2907 O O . PHE B 1 140 ? -6.969 -8.594 -13.953 1 95.38 140 PHE B O 1
ATOM 2914 N N . HIS B 1 141 ? -5.531 -9.656 -12.727 1 94.56 141 HIS B N 1
ATOM 2915 C CA . HIS B 1 141 ? -5.859 -8.93 -11.508 1 94.56 141 HIS B CA 1
ATOM 2916 C C . HIS B 1 141 ? -5.402 -7.48 -11.594 1 94.56 141 HIS B C 1
ATOM 2918 O O . HIS B 1 141 ? -6.102 -6.574 -11.133 1 94.56 141 HIS B O 1
ATOM 2924 N N . LEU B 1 142 ? -4.25 -7.281 -12.188 1 94.19 142 LEU B N 1
ATOM 2925 C CA . LEU B 1 142 ? -3.762 -5.918 -12.367 1 94.19 142 LEU B CA 1
ATOM 2926 C C . LEU B 1 142 ? -4.707 -5.117 -13.258 1 94.19 142 LEU B C 1
ATOM 2928 O O . LEU B 1 142 ? -5.012 -3.957 -12.961 1 94.19 142 LEU B O 1
ATOM 2932 N N . ALA B 1 143 ? -5.16 -5.746 -14.312 1 97.06 143 ALA B N 1
ATOM 2933 C CA . ALA B 1 143 ? -6.078 -5.074 -15.227 1 97.06 143 ALA B CA 1
ATOM 2934 C C . ALA B 1 143 ? -7.352 -4.641 -14.508 1 97.06 143 ALA B C 1
ATOM 2936 O O . ALA B 1 143 ? -7.879 -3.555 -14.766 1 97.06 143 ALA B O 1
ATOM 2937 N N . ILE B 1 144 ? -7.809 -5.504 -13.641 1 97.44 144 ILE B N 1
ATOM 2938 C CA . ILE B 1 144 ? -9 -5.207 -12.852 1 97.44 144 ILE B CA 1
ATOM 2939 C C . ILE B 1 144 ? -8.742 -3.988 -11.969 1 97.44 144 ILE B C 1
ATOM 2941 O O . ILE B 1 144 ? -9.547 -3.059 -11.938 1 97.44 144 ILE B O 1
ATOM 2945 N N . VAL B 1 145 ? -7.691 -3.957 -11.32 1 97.81 145 VAL B N 1
ATOM 2946 C CA . VAL B 1 145 ? -7.359 -2.877 -10.391 1 97.81 145 VAL B CA 1
ATOM 2947 C C . VAL B 1 145 ? -7.172 -1.574 -11.164 1 97.81 145 VAL B C 1
ATOM 2949 O O . VAL B 1 145 ? -7.656 -0.521 -10.75 1 97.81 145 VAL B O 1
ATOM 2952 N N . GLN B 1 146 ? -6.523 -1.638 -12.312 1 97.62 146 GLN B N 1
ATOM 2953 C CA . GLN B 1 146 ? -6.25 -0.452 -13.117 1 97.62 146 GLN B CA 1
ATOM 2954 C C . GLN B 1 146 ? -7.539 0.123 -13.695 1 97.62 146 GLN B C 1
ATOM 2956 O O . GLN B 1 146 ? -7.641 1.331 -13.922 1 97.62 146 GLN B O 1
ATOM 2961 N N . ALA B 1 147 ? -8.508 -0.719 -13.875 1 98 147 ALA B N 1
ATOM 2962 C CA . ALA B 1 147 ? -9.781 -0.289 -14.461 1 98 147 ALA B CA 1
ATOM 2963 C C . ALA B 1 147 ? -10.539 0.621 -13.5 1 98 147 ALA B C 1
ATOM 2965 O O . ALA B 1 147 ? -11.477 1.315 -13.898 1 98 147 ALA B O 1
ATOM 2966 N N . ALA B 1 148 ? -10.18 0.583 -12.25 1 97.81 148 ALA B N 1
ATOM 2967 C CA . ALA B 1 148 ? -10.781 1.493 -11.273 1 97.81 148 ALA B CA 1
ATOM 2968 C C . ALA B 1 148 ? -10.344 2.934 -11.531 1 97.81 148 ALA B C 1
ATOM 2970 O O . ALA B 1 148 ? -10.938 3.871 -10.992 1 97.81 148 ALA B O 1
ATOM 2971 N N . HIS B 1 149 ? -9.211 3.08 -12.273 1 97 149 HIS B N 1
ATOM 2972 C CA . HIS B 1 149 ? -8.664 4.395 -12.586 1 97 149 HIS B CA 1
ATOM 2973 C C . HIS B 1 149 ? -8.383 5.191 -11.312 1 97 149 HIS B C 1
ATOM 2975 O O . HIS B 1 149 ? -8.773 6.355 -11.203 1 97 149 HIS B O 1
ATOM 2981 N N . SER B 1 150 ? -7.828 4.559 -10.43 1 96.75 150 SER B N 1
ATOM 2982 C CA . SER B 1 150 ? -7.387 5.102 -9.148 1 96.75 150 SER B CA 1
ATOM 2983 C C . SER B 1 150 ? -5.914 4.793 -8.891 1 96.75 150 SER B C 1
ATOM 2985 O O . SER B 1 150 ? -5.555 3.648 -8.617 1 96.75 150 SER B O 1
ATOM 2987 N N . GLU B 1 151 ? -5.133 5.781 -8.984 1 92.94 151 GLU B N 1
ATOM 2988 C CA . GLU B 1 151 ? -3.705 5.594 -8.734 1 92.94 151 GLU B CA 1
ATOM 2989 C C . GLU B 1 151 ? -3.449 5.152 -7.297 1 92.94 151 GLU B C 1
ATOM 2991 O O . GLU B 1 151 ? -2.57 4.324 -7.043 1 92.94 151 GLU B O 1
ATOM 2996 N N . SER B 1 152 ? -4.211 5.664 -6.41 1 93 152 SER B N 1
ATOM 2997 C CA . SER B 1 152 ? -4.051 5.332 -5 1 93 152 SER B CA 1
ATOM 2998 C C . SER B 1 152 ? -4.438 3.883 -4.723 1 93 152 SER B C 1
ATOM 3000 O O . SER B 1 152 ? -3.771 3.195 -3.947 1 93 152 SER B O 1
ATOM 3002 N N . LEU B 1 153 ? -5.48 3.438 -5.363 1 96.88 153 LEU B N 1
ATOM 3003 C CA . LEU B 1 153 ? -5.898 2.053 -5.18 1 96.88 153 LEU B CA 1
ATOM 3004 C C . LEU B 1 153 ? -4.848 1.091 -5.727 1 96.88 153 LEU B C 1
ATOM 3006 O O . LEU B 1 153 ? -4.539 0.078 -5.094 1 96.88 153 LEU B O 1
ATOM 3010 N N . GLU B 1 154 ? -4.348 1.431 -6.887 1 94.88 154 GLU B N 1
ATOM 3011 C CA . GLU B 1 154 ? -3.293 0.606 -7.473 1 94.88 154 GLU B CA 1
ATOM 3012 C C . GLU B 1 154 ? -2.053 0.583 -6.582 1 94.88 154 GLU B C 1
ATOM 3014 O O . GLU B 1 154 ? -1.407 -0.457 -6.438 1 94.88 154 GLU B O 1
ATOM 3019 N N . LYS B 1 155 ? -1.758 1.694 -6.02 1 89.94 155 LYS B N 1
ATOM 3020 C CA . LYS B 1 155 ? -0.625 1.779 -5.102 1 89.94 155 LYS B CA 1
ATOM 3021 C C . LYS B 1 155 ? -0.831 0.874 -3.893 1 89.94 155 LYS B C 1
ATOM 3023 O O . LYS B 1 155 ? 0.087 0.16 -3.48 1 89.94 155 LYS B O 1
ATOM 3028 N N . ALA B 1 156 ? -1.976 0.934 -3.307 1 93.19 156 ALA B N 1
ATOM 3029 C CA . ALA B 1 156 ? -2.297 0.071 -2.172 1 93.19 156 ALA B CA 1
ATOM 3030 C C . ALA B 1 156 ? -2.188 -1.401 -2.557 1 93.19 156 ALA B C 1
ATOM 3032 O O . ALA B 1 156 ? -1.595 -2.197 -1.823 1 93.19 156 ALA B O 1
ATOM 3033 N N . TRP B 1 157 ? -2.701 -1.745 -3.686 1 93.81 157 TRP B N 1
ATOM 3034 C CA . TRP B 1 157 ? -2.662 -3.121 -4.168 1 93.81 157 TRP B CA 1
ATOM 3035 C C . TRP B 1 157 ? -1.226 -3.58 -4.391 1 93.81 157 TRP B C 1
ATOM 3037 O O . TRP B 1 157 ? -0.845 -4.676 -3.969 1 93.81 157 TRP B O 1
ATOM 3047 N N . ASN B 1 158 ? -0.427 -2.742 -4.992 1 87.81 158 ASN B N 1
ATOM 3048 C CA . ASN B 1 158 ? 0.962 -3.076 -5.285 1 87.81 158 ASN B CA 1
ATOM 3049 C C . ASN B 1 158 ? 1.78 -3.246 -4.008 1 87.81 158 ASN B C 1
ATOM 3051 O O . ASN B 1 158 ? 2.729 -4.031 -3.973 1 87.81 158 ASN B O 1
ATOM 3055 N N . SER B 1 159 ? 1.367 -2.619 -3.01 1 85.88 159 SER B N 1
ATOM 3056 C CA . SER B 1 159 ? 2.115 -2.652 -1.757 1 85.88 159 SER B CA 1
ATOM 3057 C C . SER B 1 159 ? 2.025 -4.023 -1.096 1 85.88 159 SER B C 1
ATOM 3059 O O . SER B 1 159 ? 2.799 -4.332 -0.189 1 85.88 159 SER B O 1
ATOM 3061 N N . LEU B 1 160 ? 1.134 -4.84 -1.528 1 88 160 LEU B N 1
ATOM 3062 C CA . LEU B 1 160 ? 0.884 -6.129 -0.89 1 88 160 LEU B CA 1
ATOM 3063 C C . LEU B 1 160 ? 1.904 -7.168 -1.345 1 88 160 LEU B C 1
ATOM 3065 O O . LEU B 1 160 ? 1.942 -8.281 -0.813 1 88 160 LEU B O 1
ATOM 3069 N N . GLY B 1 161 ? 2.721 -6.82 -2.324 1 80.12 161 GLY B N 1
ATOM 3070 C CA . GLY B 1 161 ? 3.721 -7.766 -2.789 1 80.12 161 GLY B CA 1
ATOM 3071 C C . GLY B 1 161 ? 3.131 -8.914 -3.592 1 80.12 161 GLY B C 1
ATOM 3072 O O . GLY B 1 161 ? 3.545 -10.062 -3.438 1 80.12 161 GLY B O 1
ATOM 3073 N N . ASN B 1 162 ? 2.139 -8.633 -4.352 1 77.56 162 ASN B N 1
ATOM 3074 C CA . ASN B 1 162 ? 1.308 -9.617 -5.043 1 77.56 162 ASN B CA 1
ATOM 3075 C C . ASN B 1 162 ? 2.152 -10.594 -5.852 1 77.56 162 ASN B C 1
ATOM 3077 O O . ASN B 1 162 ? 1.883 -11.797 -5.855 1 77.56 162 ASN B O 1
ATOM 3081 N N . TYR B 1 163 ? 3.121 -10.102 -6.504 1 64.94 163 TYR B N 1
ATOM 3082 C CA . TYR B 1 163 ? 3.92 -11 -7.332 1 64.94 163 TYR B CA 1
ATOM 3083 C C . TYR B 1 163 ? 4.613 -12.055 -6.48 1 64.94 163 TYR B C 1
ATOM 3085 O O . TYR B 1 163 ? 4.633 -13.234 -6.84 1 64.94 163 TYR B O 1
ATOM 3093 N N . TYR B 1 164 ? 5.078 -11.625 -5.387 1 68 164 TYR B N 1
ATOM 3094 C CA . TYR B 1 164 ? 5.789 -12.555 -4.516 1 68 164 TYR B CA 1
ATOM 3095 C C . TYR B 1 164 ? 4.832 -13.578 -3.91 1 68 164 TYR B C 1
ATOM 3097 O O . TYR B 1 164 ? 5.102 -14.781 -3.926 1 68 164 TYR B O 1
ATOM 3105 N N . TRP B 1 165 ? 3.799 -13.062 -3.545 1 65.69 165 TRP B N 1
ATOM 3106 C CA . TRP B 1 165 ? 2.906 -13.953 -2.814 1 65.69 165 TRP B CA 1
ATOM 3107 C C . TRP B 1 165 ? 2.244 -14.953 -3.758 1 65.69 165 TRP B C 1
ATOM 3109 O O . TRP B 1 165 ? 2.002 -16.109 -3.387 1 65.69 165 TRP B O 1
ATOM 3119 N N . THR B 1 166 ? 1.999 -14.547 -4.867 1 63.16 166 THR B N 1
ATOM 3120 C CA . THR B 1 166 ? 1.469 -15.453 -5.875 1 63.16 166 THR B CA 1
ATOM 3121 C C . THR B 1 166 ? 2.486 -16.547 -6.215 1 63.16 166 THR B C 1
ATOM 3123 O O . THR B 1 166 ? 2.125 -17.703 -6.375 1 63.16 166 THR B O 1
ATOM 3126 N N . TYR B 1 167 ? 3.678 -16.125 -6.238 1 59.84 167 TYR B N 1
ATOM 3127 C CA . TYR B 1 167 ? 4.738 -17.094 -6.484 1 59.84 167 TYR B CA 1
ATOM 3128 C C . TYR B 1 167 ? 4.801 -18.141 -5.367 1 59.84 167 TYR B C 1
ATOM 3130 O O . TYR B 1 167 ? 4.895 -19.328 -5.629 1 59.84 167 TYR B O 1
ATOM 3138 N N . ILE B 1 168 ? 4.758 -17.688 -4.242 1 60.25 168 ILE B N 1
ATOM 3139 C CA . ILE B 1 168 ? 4.902 -18.578 -3.09 1 60.25 168 ILE B CA 1
ATOM 3140 C C . ILE B 1 168 ? 3.766 -19.594 -3.08 1 60.25 168 ILE B C 1
ATOM 3142 O O . ILE B 1 168 ? 3.971 -20.766 -2.727 1 60.25 168 ILE B O 1
ATOM 3146 N N . ALA B 1 169 ? 2.67 -19.047 -3.367 1 58.06 169 ALA B N 1
ATOM 3147 C CA . ALA B 1 169 ? 1.516 -19.938 -3.389 1 58.06 169 ALA B CA 1
ATOM 3148 C C . ALA B 1 169 ? 1.722 -21.078 -4.387 1 58.06 169 ALA B C 1
ATOM 3150 O O . ALA B 1 169 ? 1.404 -22.234 -4.094 1 58.06 169 ALA B O 1
ATOM 3151 N N . VAL B 1 170 ? 2.191 -20.703 -5.492 1 55.91 170 VAL B N 1
ATOM 3152 C CA . VAL B 1 170 ? 2.441 -21.719 -6.512 1 55.91 170 VAL B CA 1
ATOM 3153 C C . VAL B 1 170 ? 3.564 -22.641 -6.051 1 55.91 170 VAL B C 1
ATOM 3155 O O . VAL B 1 170 ? 3.492 -23.859 -6.25 1 55.91 170 VAL B O 1
ATOM 3158 N N . TYR B 1 171 ? 4.52 -21.953 -5.555 1 53.84 171 TYR B N 1
ATOM 3159 C CA . TYR B 1 171 ? 5.613 -22.766 -5.027 1 53.84 171 TYR B CA 1
ATOM 3160 C C . TYR B 1 171 ? 5.09 -23.828 -4.066 1 53.84 171 TYR B C 1
ATOM 3162 O O . TYR B 1 171 ? 5.539 -24.984 -4.098 1 53.84 171 TYR B O 1
ATOM 3170 N N . TYR B 1 172 ? 4.277 -23.312 -3.344 1 50.75 172 TYR B N 1
ATOM 3171 C CA . TYR B 1 172 ? 3.775 -24.266 -2.367 1 50.75 172 TYR B CA 1
ATOM 3172 C C . TYR B 1 172 ? 2.703 -25.172 -2.98 1 50.75 172 TYR B C 1
ATOM 3174 O O . TYR B 1 172 ? 2.33 -26.188 -2.398 1 50.75 172 TYR B O 1
ATOM 3182 N N . ASP B 1 173 ? 2.162 -24.609 -4.059 1 50.81 173 ASP B N 1
ATOM 3183 C CA . ASP B 1 173 ? 1.128 -25.438 -4.664 1 50.81 173 ASP B CA 1
ATOM 3184 C C . ASP B 1 173 ? 1.742 -26.531 -5.527 1 50.81 173 ASP B C 1
ATOM 3186 O O . ASP B 1 173 ? 2.295 -26.25 -6.594 1 50.81 173 ASP B O 1
ATOM 3190 N N . HIS B 1 174 ? 2.523 -27.281 -5.086 1 46.16 174 HIS B N 1
ATOM 3191 C CA . HIS B 1 174 ? 3.037 -28.469 -5.75 1 46.16 174 HIS B CA 1
ATOM 3192 C C . HIS B 1 174 ? 1.989 -29.078 -6.676 1 46.16 174 HIS B C 1
ATOM 3194 O O . HIS B 1 174 ? 2.281 -30.016 -7.422 1 46.16 174 HIS B O 1
ATOM 3200 N N . ALA B 1 175 ? 0.621 -28.922 -6.672 1 49.88 175 ALA B N 1
ATOM 3201 C CA . ALA B 1 175 ? -0.253 -29.906 -7.309 1 49.88 175 ALA B CA 1
ATOM 3202 C C . ALA B 1 175 ? -0.904 -29.328 -8.562 1 49.88 175 ALA B C 1
ATOM 3204 O O . ALA B 1 175 ? -1.467 -28.234 -8.531 1 49.88 175 ALA B O 1
ATOM 3205 N N . ALA B 1 176 ? -0.46 -29.781 -9.805 1 51.75 176 ALA B N 1
ATOM 3206 C CA . ALA B 1 176 ? -1.057 -29.578 -11.125 1 51.75 176 ALA B CA 1
ATOM 3207 C C . ALA B 1 176 ? -2.561 -29.344 -11.016 1 51.75 176 ALA B C 1
ATOM 3209 O O . ALA B 1 176 ? -3.121 -28.531 -11.758 1 51.75 176 ALA B O 1
ATOM 3210 N N . SER B 1 177 ? -3.254 -30.188 -10.156 1 55.34 177 SER B N 1
ATOM 3211 C CA . SER B 1 177 ? -4.699 -30.109 -9.984 1 55.34 177 SER B CA 1
ATOM 3212 C C . SER B 1 177 ? -5.125 -28.734 -9.492 1 55.34 177 SER B C 1
ATOM 3214 O O . SER B 1 177 ? -6.227 -28.266 -9.797 1 55.34 177 SER B O 1
ATOM 3216 N N . LEU B 1 178 ? -4.207 -27.969 -9.133 1 65.25 178 LEU B N 1
ATOM 3217 C CA . LEU B 1 178 ? -4.516 -26.656 -8.562 1 65.25 178 LEU B CA 1
ATOM 3218 C C . LEU B 1 178 ? -4.551 -25.578 -9.648 1 65.25 178 LEU B C 1
ATOM 3220 O O . LEU B 1 178 ? -5.383 -24.672 -9.602 1 65.25 178 LEU B O 1
ATOM 3224 N N . LEU B 1 179 ? -3.979 -26.016 -10.766 1 72.69 179 LEU B N 1
ATOM 3225 C CA . LEU B 1 179 ? -3.887 -25.016 -11.812 1 72.69 179 LEU B CA 1
ATOM 3226 C C . LEU B 1 179 ? -5.188 -24.938 -12.602 1 72.69 179 LEU B C 1
ATOM 3228 O O . LEU B 1 179 ? -5.645 -23.844 -12.945 1 72.69 179 LEU B O 1
ATOM 3232 N N . GLN B 1 180 ? -5.773 -26.156 -12.797 1 78.31 180 GLN B N 1
ATOM 3233 C CA . GLN B 1 180 ? -7.035 -26.172 -13.523 1 78.31 180 GLN B CA 1
ATOM 3234 C C . GLN B 1 180 ? -8.133 -25.453 -12.742 1 78.31 180 GLN B C 1
ATOM 3236 O O . GLN B 1 180 ? -8.961 -24.75 -13.328 1 78.31 180 GLN B O 1
ATOM 3241 N N . ASN B 1 181 ? -8.141 -25.641 -11.516 1 82.06 181 ASN B N 1
ATOM 3242 C CA . ASN B 1 181 ? -9.125 -24.969 -10.672 1 82.06 181 ASN B CA 1
ATOM 3243 C C . ASN B 1 181 ? -8.961 -23.453 -10.719 1 82.06 181 ASN B C 1
ATOM 3245 O O . ASN B 1 181 ? -9.945 -22.719 -10.625 1 82.06 181 ASN B O 1
ATOM 3249 N N . GLN B 1 182 ? -7.82 -23.047 -10.898 1 83.44 182 GLN B N 1
ATOM 3250 C CA . GLN B 1 182 ? -7.547 -21.625 -10.977 1 83.44 182 GLN B CA 1
ATOM 3251 C C . GLN B 1 182 ? -8.141 -21.016 -12.242 1 83.44 182 GLN B C 1
ATOM 3253 O O . GLN B 1 182 ? -8.594 -19.875 -12.242 1 83.44 182 GLN B O 1
ATOM 3258 N N . ILE B 1 183 ? -8.18 -21.828 -13.289 1 88.25 183 ILE B N 1
ATOM 3259 C CA . ILE B 1 183 ? -8.766 -21.344 -14.539 1 88.25 183 ILE B CA 1
ATOM 3260 C C . ILE B 1 183 ? -10.273 -21.125 -14.359 1 88.25 183 ILE B C 1
ATOM 3262 O O . ILE B 1 183 ? -10.812 -20.109 -14.766 1 88.25 183 ILE B O 1
ATOM 3266 N N . VAL B 1 184 ? -10.898 -22.094 -13.758 1 90.12 184 VA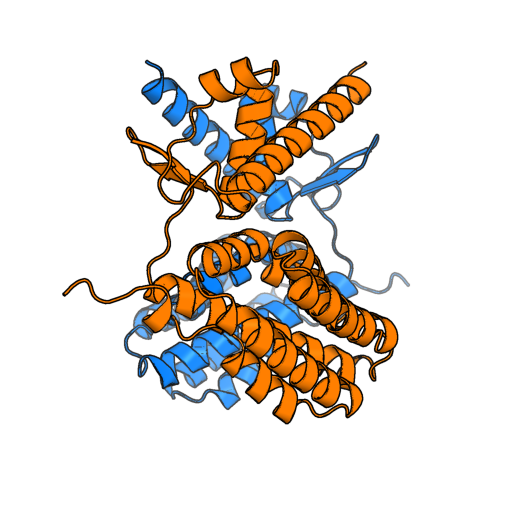L B N 1
ATOM 3267 C CA . VAL B 1 184 ? -12.344 -22.016 -13.539 1 90.12 184 VAL B CA 1
ATOM 3268 C C . VAL B 1 184 ? -12.68 -20.812 -12.672 1 90.12 184 VAL B C 1
ATOM 3270 O O . VAL B 1 184 ? -13.641 -20.094 -12.945 1 90.12 184 VAL B O 1
ATOM 3273 N N . LYS B 1 185 ? -11.93 -20.578 -11.703 1 90.56 185 LYS B N 1
ATOM 3274 C CA . LYS B 1 185 ? -12.141 -19.453 -10.797 1 90.56 185 LYS B CA 1
ATOM 3275 C C . LYS B 1 185 ? -12 -18.109 -11.531 1 90.56 185 LYS B C 1
ATOM 3277 O O . LYS B 1 185 ? -12.82 -17.219 -11.352 1 90.56 185 LYS B O 1
ATOM 3282 N N . HIS B 1 186 ? -11.008 -18.016 -12.383 1 93.69 186 HIS B N 1
ATOM 3283 C CA . HIS B 1 186 ? -10.812 -16.766 -13.133 1 93.69 186 HIS B CA 1
ATOM 3284 C C . HIS B 1 186 ? -11.898 -16.594 -14.18 1 93.69 186 HIS B C 1
ATOM 3286 O O . HIS B 1 186 ? -12.312 -15.461 -14.461 1 93.69 186 HIS B O 1
ATOM 3292 N N . GLN B 1 187 ? -12.312 -17.703 -14.742 1 95.5 187 GLN B N 1
ATOM 3293 C CA . GLN B 1 187 ? -13.438 -17.625 -15.672 1 95.5 187 GLN B CA 1
ATOM 3294 C C . GLN B 1 187 ? -14.688 -17.078 -14.992 1 95.5 187 GLN B C 1
ATOM 3296 O O . GLN B 1 187 ? -15.391 -16.25 -15.555 1 95.5 187 GLN B O 1
ATOM 3301 N N . THR B 1 188 ? -14.938 -17.547 -13.844 1 95.62 188 THR B N 1
ATOM 3302 C CA . THR B 1 188 ? -16.094 -17.094 -13.07 1 95.62 188 THR B CA 1
ATOM 3303 C C . THR B 1 188 ? -15.977 -15.609 -12.742 1 95.62 188 THR B C 1
ATOM 3305 O O . THR B 1 188 ? -16.953 -14.867 -12.836 1 95.62 188 THR B O 1
ATOM 3308 N N . MET B 1 189 ? -14.836 -15.18 -12.391 1 96.56 189 MET B N 1
ATOM 3309 C CA . MET B 1 189 ? -14.586 -13.766 -12.117 1 96.56 189 MET B CA 1
ATOM 3310 C C . MET B 1 189 ? -14.828 -12.922 -13.367 1 96.56 189 MET B C 1
ATOM 3312 O O . MET B 1 189 ? -15.469 -11.875 -13.297 1 96.56 189 MET B O 1
ATOM 3316 N N . TYR B 1 190 ? -14.258 -13.422 -14.461 1 97.5 190 TYR B N 1
ATOM 3317 C CA . TYR B 1 190 ? -14.453 -12.719 -15.719 1 97.5 190 TYR B CA 1
ATOM 3318 C C . TYR B 1 190 ? -15.938 -12.562 -16.031 1 97.5 190 TYR B C 1
ATOM 3320 O O . TYR B 1 190 ? -16.391 -11.484 -16.406 1 97.5 190 TYR B O 1
ATOM 3328 N N . GLU B 1 191 ? -16.672 -13.617 -15.914 1 97.69 191 GLU B N 1
ATOM 3329 C CA . GLU B 1 191 ? -18.094 -13.617 -16.234 1 97.69 191 GLU B CA 1
ATOM 3330 C C . GLU B 1 191 ? -18.859 -12.641 -15.336 1 97.69 191 GLU B C 1
ATOM 3332 O O . GLU B 1 191 ? -19.766 -11.953 -15.789 1 97.69 191 GLU B O 1
ATOM 3337 N N . ALA B 1 192 ? -18.516 -12.586 -14.094 1 97.44 192 ALA B N 1
ATOM 3338 C CA . ALA B 1 192 ? -19.141 -11.641 -13.164 1 97.44 192 ALA B CA 1
ATOM 3339 C C . ALA B 1 192 ? -18.875 -10.203 -13.594 1 97.44 192 ALA B C 1
ATOM 3341 O O . ALA B 1 192 ? -19.781 -9.367 -13.555 1 97.44 192 ALA B O 1
ATOM 3342 N N . ILE B 1 193 ? -17.641 -9.938 -13.992 1 97.94 193 ILE B N 1
ATOM 3343 C CA . ILE B 1 193 ? -17.266 -8.602 -14.438 1 97.94 193 ILE B CA 1
ATOM 3344 C C . ILE B 1 193 ? -18.016 -8.258 -15.719 1 97.94 193 ILE B C 1
ATOM 3346 O O . ILE B 1 193 ? -18.578 -7.16 -15.844 1 97.94 193 ILE B O 1
ATOM 3350 N N . ALA B 1 194 ? -18.062 -9.172 -16.656 1 97.31 194 ALA B N 1
ATOM 3351 C CA . ALA B 1 194 ? -18.734 -8.977 -17.938 1 97.31 194 ALA B CA 1
ATOM 3352 C C . ALA B 1 194 ? -20.219 -8.688 -17.734 1 97.31 194 ALA B C 1
ATOM 3354 O O . ALA B 1 194 ? -20.828 -7.926 -18.484 1 97.31 194 ALA B O 1
ATOM 3355 N N . ALA B 1 195 ? -20.766 -9.273 -16.719 1 97.38 195 ALA B N 1
ATOM 3356 C CA . ALA B 1 195 ? -22.188 -9.109 -16.406 1 97.38 195 ALA B CA 1
ATOM 3357 C C . ALA B 1 195 ? -22.406 -7.902 -15.5 1 97.38 195 ALA B C 1
ATOM 3359 O O . ALA B 1 195 ? -23.547 -7.617 -15.109 1 97.38 195 ALA B O 1
ATOM 3360 N N . ALA B 1 196 ? -21.328 -7.262 -15.141 1 97.25 196 ALA B N 1
ATOM 3361 C CA . ALA B 1 196 ? -21.359 -6.133 -14.211 1 97.25 196 ALA B CA 1
ATOM 3362 C C . ALA B 1 196 ? -22.016 -6.527 -12.891 1 97.25 196 ALA B C 1
ATOM 3364 O O . ALA B 1 196 ? -22.766 -5.75 -12.312 1 97.25 196 ALA B O 1
ATOM 3365 N N . ASP B 1 197 ? -21.828 -7.723 -12.508 1 97.19 197 ASP B N 1
ATOM 3366 C CA . ASP B 1 197 ? -22.344 -8.242 -11.25 1 97.19 197 ASP B CA 1
ATOM 3367 C C . ASP B 1 197 ? -21.328 -8.102 -10.133 1 97.19 197 ASP B C 1
ATOM 3369 O O . ASP B 1 197 ? -20.578 -9.047 -9.844 1 97.19 197 ASP B O 1
ATOM 3373 N N . ILE B 1 198 ? -21.359 -7.02 -9.469 1 96.62 198 ILE B N 1
ATOM 3374 C CA . ILE B 1 198 ? -20.375 -6.629 -8.477 1 96.62 198 ILE B CA 1
ATOM 3375 C C . ILE B 1 198 ? -20.391 -7.617 -7.312 1 96.62 198 ILE B C 1
ATOM 3377 O O . ILE B 1 198 ? -19.344 -8.031 -6.82 1 96.62 198 ILE B O 1
ATOM 3381 N N . ASN B 1 199 ? -21.562 -8.008 -6.91 1 95.5 199 ASN B N 1
ATOM 3382 C CA . ASN B 1 199 ? -21.688 -8.93 -5.781 1 95.5 199 ASN B CA 1
ATOM 3383 C C . ASN B 1 199 ? -21.156 -10.312 -6.125 1 95.5 199 ASN B C 1
ATOM 3385 O O . ASN B 1 199 ? -20.484 -10.945 -5.305 1 95.5 199 ASN B O 1
ATOM 3389 N N . ALA B 1 200 ? -21.5 -10.789 -7.285 1 95.25 200 ALA B N 1
ATOM 3390 C CA . ALA B 1 200 ? -20.969 -12.078 -7.727 1 95.25 200 ALA B CA 1
ATOM 3391 C C . ALA B 1 200 ? -19.453 -12.062 -7.762 1 95.25 200 ALA B C 1
ATOM 3393 O O . ALA B 1 200 ? -18.797 -13.016 -7.332 1 95.25 200 ALA B O 1
ATOM 3394 N N . TYR B 1 201 ? -18.844 -10.961 -8.25 1 96.75 201 TYR B N 1
ATOM 3395 C CA . TYR B 1 201 ? -17.391 -10.867 -8.297 1 96.75 201 TYR B CA 1
ATOM 3396 C C . TYR B 1 201 ? -16.797 -10.906 -6.891 1 96.75 201 TYR B C 1
ATOM 3398 O O . TYR B 1 201 ? -15.82 -11.617 -6.641 1 96.75 201 TYR B O 1
ATOM 3406 N N . ALA B 1 202 ? -17.375 -10.102 -6.012 1 93.5 202 ALA B N 1
ATOM 3407 C CA . ALA B 1 202 ? -16.875 -10.031 -4.645 1 93.5 202 ALA B CA 1
ATOM 3408 C C . ALA B 1 202 ? -16.875 -11.406 -3.986 1 93.5 202 ALA B C 1
ATOM 3410 O O . ALA B 1 202 ? -15.922 -11.773 -3.293 1 93.5 202 ALA B O 1
ATOM 3411 N N . SER B 1 203 ? -17.875 -12.156 -4.25 1 90.69 203 SER B N 1
ATOM 3412 C CA . SER B 1 203 ? -17.969 -13.5 -3.693 1 90.69 203 SER B CA 1
ATOM 3413 C C . SER B 1 203 ? -16.938 -14.43 -4.309 1 90.69 203 SER B C 1
ATOM 3415 O O . SER B 1 203 ? -16.312 -15.219 -3.602 1 90.69 203 SER B O 1
ATOM 3417 N N . CYS B 1 204 ? -16.734 -14.32 -5.59 1 89.62 204 CYS B N 1
ATOM 3418 C CA . CYS B 1 204 ? -15.812 -15.18 -6.328 1 89.62 204 CYS B CA 1
ATOM 3419 C C . CYS B 1 204 ? -14.375 -14.914 -5.91 1 89.62 204 CYS B C 1
ATOM 3421 O O . CYS B 1 204 ? -13.625 -15.859 -5.641 1 89.62 204 CYS B O 1
ATOM 3423 N N . VAL B 1 205 ? -14.008 -13.672 -5.832 1 89.19 205 VAL B N 1
ATOM 3424 C CA . VAL B 1 205 ? -12.609 -13.328 -5.613 1 89.19 205 VAL B CA 1
ATOM 3425 C C . VAL B 1 205 ? -12.203 -13.703 -4.191 1 89.19 205 VAL B C 1
ATOM 3427 O O . VAL B 1 205 ? -11.055 -14.086 -3.947 1 89.19 205 VAL B O 1
ATOM 3430 N N . ARG B 1 206 ? -13.062 -13.672 -3.244 1 80.5 206 ARG B N 1
ATOM 3431 C CA . ARG B 1 206 ? -12.781 -14.078 -1.872 1 80.5 206 ARG B CA 1
ATOM 3432 C C . ARG B 1 206 ? -12.531 -15.578 -1.79 1 80.5 206 ARG B C 1
ATOM 3434 O O . ARG B 1 206 ? -11.711 -16.031 -0.994 1 80.5 206 ARG B O 1
ATOM 3441 N N . GLY B 1 207 ? -13.133 -16.359 -2.678 1 70.94 207 GLY B N 1
ATOM 3442 C CA . GLY B 1 207 ? -12.961 -17.797 -2.727 1 70.94 207 GLY B CA 1
ATOM 3443 C C . GLY B 1 207 ? -11.852 -18.234 -3.668 1 70.94 207 GLY B C 1
ATOM 3444 O O . GLY B 1 207 ? -11.578 -19.422 -3.795 1 70.94 207 GLY B O 1
ATOM 3445 N N . HIS B 1 208 ? -11.273 -17.25 -4.293 1 74.75 208 HIS B N 1
ATOM 3446 C CA . HIS B 1 208 ? -10.312 -17.531 -5.359 1 74.75 208 HIS B CA 1
ATOM 3447 C C . HIS B 1 208 ? -9.016 -18.094 -4.801 1 74.75 208 HIS B C 1
ATOM 3449 O O . HIS B 1 208 ? -8.414 -18.984 -5.398 1 74.75 208 HIS B O 1
ATOM 3455 N N . TYR B 1 209 ? -8.648 -17.609 -3.643 1 64.5 209 TYR B N 1
ATOM 3456 C CA . TYR B 1 209 ? -7.309 -17.969 -3.18 1 64.5 209 TYR B CA 1
ATOM 3457 C C . TYR B 1 209 ? -7.34 -19.25 -2.365 1 64.5 209 TYR B C 1
ATOM 3459 O O . TYR B 1 209 ? -8.383 -19.625 -1.814 1 64.5 209 TYR B O 1
ATOM 3467 N N . PHE B 1 210 ? -6.293 -19.984 -2.559 1 59.53 210 PHE B N 1
ATOM 3468 C CA . PHE B 1 210 ? -6.098 -21.359 -2.088 1 59.53 210 PHE B CA 1
ATOM 3469 C C . PHE B 1 210 ? -6.473 -21.484 -0.618 1 59.53 210 PHE B C 1
ATOM 3471 O O . PHE B 1 210 ? -6.34 -20.531 0.148 1 59.53 210 PHE B O 1
ATOM 3478 N N . ASP B 1 211 ? -7.129 -22.547 -0.432 1 58.84 211 ASP B N 1
ATOM 3479 C CA . ASP B 1 211 ? -7.227 -22.984 0.955 1 58.84 211 ASP B CA 1
ATOM 3480 C C . ASP B 1 211 ? -5.844 -23.141 1.582 1 58.84 211 ASP B C 1
ATOM 3482 O O . ASP B 1 211 ? -5.102 -24.062 1.243 1 58.84 211 ASP B O 1
ATOM 3486 N N . THR B 1 212 ? -5.402 -22.125 2.264 1 60.47 212 THR B N 1
ATOM 3487 C CA . THR B 1 212 ? -4.062 -22.062 2.834 1 60.47 212 THR B CA 1
ATOM 3488 C C . THR B 1 212 ? -3.781 -23.297 3.684 1 60.47 212 THR B C 1
ATOM 3490 O O . THR B 1 212 ? -2.623 -23.625 3.947 1 60.47 212 THR B O 1
ATOM 3493 N N . ASP B 1 213 ? -4.824 -24.016 4 1 60.16 213 ASP B N 1
ATOM 3494 C CA . ASP B 1 213 ? -4.621 -25.266 4.734 1 60.16 213 ASP B CA 1
ATOM 3495 C C . ASP B 1 213 ? -3.893 -26.297 3.877 1 60.16 213 ASP B C 1
ATOM 3497 O O . ASP B 1 213 ? -3.154 -27.125 4.398 1 60.16 213 ASP B O 1
ATOM 3501 N N . GLU B 1 214 ? -4.137 -26.188 2.66 1 59.94 214 GLU B N 1
ATOM 3502 C CA . GLU B 1 214 ? -3.516 -27.141 1.749 1 59.94 214 GLU B CA 1
ATOM 3503 C C . GLU B 1 214 ? -2.053 -26.781 1.492 1 59.94 214 GLU B C 1
ATOM 3505 O O . GLU B 1 214 ? -1.229 -27.672 1.247 1 59.94 214 GLU B O 1
ATOM 3510 N N . LEU B 1 215 ? -1.782 -25.578 1.55 1 60.84 215 LEU B N 1
ATOM 3511 C CA . LEU B 1 215 ? -0.437 -25.094 1.254 1 60.84 215 LEU B CA 1
ATOM 3512 C C . LEU B 1 215 ? 0.49 -25.297 2.447 1 60.84 215 LEU B C 1
ATOM 3514 O O . LEU B 1 215 ? 1.699 -25.469 2.277 1 60.84 215 LEU B O 1
ATOM 3518 N N . PHE B 1 216 ? -0.093 -25.297 3.689 1 56.84 216 PHE B N 1
ATOM 3519 C CA . PHE B 1 216 ? 0.656 -25.484 4.926 1 56.84 216 PHE B CA 1
ATOM 3520 C C . PHE B 1 216 ? 0.202 -26.766 5.637 1 56.84 216 PHE B C 1
ATOM 3522 O O . PHE B 1 216 ? -0.543 -26.688 6.617 1 56.84 216 PHE B O 1
ATOM 3529 N N . PRO B 1 217 ? 0.54 -27.859 5.184 1 48.69 217 PRO B N 1
ATOM 3530 C CA . PRO B 1 217 ? 0.094 -29.078 5.863 1 48.69 217 PRO B CA 1
ATOM 3531 C C . PRO B 1 217 ? 0.586 -29.156 7.305 1 48.69 217 PRO B C 1
ATOM 3533 O O . PRO B 1 217 ? 1.667 -28.656 7.621 1 48.69 217 PRO B O 1
ATOM 3536 N N . GLU B 1 218 ? -0.446 -29.109 8.289 1 46.53 218 GLU B N 1
ATOM 3537 C CA . GLU B 1 218 ? -0.078 -29.391 9.672 1 46.53 218 GLU B CA 1
ATOM 3538 C C . GLU B 1 218 ? 0.951 -30.516 9.758 1 46.53 218 GLU B C 1
ATOM 3540 O O . GLU B 1 218 ? 0.852 -31.516 9.039 1 46.53 218 GLU B O 1
ATOM 3545 N N . LYS B 1 219 ? 2.246 -30.219 9.891 1 43 219 LYS B N 1
ATOM 3546 C CA . LYS B 1 219 ? 3.102 -31.328 10.289 1 43 219 LYS B CA 1
ATOM 3547 C C . LYS B 1 219 ? 2.377 -32.25 11.25 1 43 219 LYS B C 1
ATOM 3549 O O . LYS B 1 219 ? 1.845 -31.812 12.273 1 43 219 LYS B O 1
ATOM 3554 N N . LYS B 1 220 ? 1.912 -33.438 10.852 1 33.09 220 LYS B N 1
ATOM 3555 C CA . LYS B 1 220 ? 1.702 -34.5 11.828 1 33.09 220 LYS B CA 1
ATOM 3556 C C . LYS B 1 220 ? 3.006 -34.875 12.523 1 33.09 220 LYS B C 1
ATOM 3558 O O . LYS B 1 220 ? 4.07 -34.875 11.898 1 33.09 220 LYS B O 1
#

Organism: Desulfomicrobium norvegicum (strain DSM 1741 / NCIMB 8310) (NCBI:txid52561)

pLDDT: mean 81.91, std 14.93, range [33.09, 98.31]

Foldseek 3Di:
DVVVVVVVLVVLLVVLLVVVLVCDLVVVADFPAADDLVVSCVVVVHDSVSSVSNLVVCVQLVQWDQDPPPHIGGHDDDLVRLLVLLVVLLVLLLVLLVLLCPVVVVPQQDLVLLVVLLVVLVVCLVVVNVPVNLVSVVVNSLSSNCSSVDPVSSVVNSSSNVSNSSSLLVVLVPDSVLSVLLSVLSVQLSVCSVVSPSPSNSVSSSVNDDPSCSSDPPPD/DVVVVVVVLVVLLVVLLVVVLVCLLVVVADFPAADDLVVSCVVVVHDSVSSVSNLVVCVQLVQWDQDPPPHIGGHDDDLVRLLVLLVVLLVLLLVLLVLLCPVVVVPQQDLVLLVVLLVVLVVCLVVVNVPVNLVSVVVNSLSSNCSSVDPVSSVVNSSSSVSNSSSLLVVLVPDSVLSVLLSVLSVQLSVCSVVSPSPSNSVSSSVNDDPSCSSDPPPD

Sequence (440 aa):
METKNLLKRRVLRDDVAEYLMESILKGDLNPGDKIVESKLARELSISQGAVREAIRDLIAQGVLETEPYKGTRIRTLTKDQLNDYYDVRTEIEALAVRWSIVKHESKYLDLAFLKSCVDNMQICVDKNDSKNMRKHDMAFHLAIVQAAHSESLEKAWNSLGNYYWTYIAVYYDHAASLLQNQIVKHQTMYEAIAAADINAYASCVRGHYFDTDELFPEKKMETKNLLKRRVLRDDVAEYLMESILKGDLNPGDKIVESKLARELSISQGAVREAIRDLIAQGVLETEPYKGTRIRTLTKDQLNDYYDVRTEIEALAVRWSIVKHESKYLDLAFLKSCVDNMQICVDKNDSKNMRKHDMAFHLAIVQAAHSESLEKAWNSLGNYYWTYIAVYYDHAASLLQNQIVKHQTMYEAIAAADINAYASCVRGHYFDTDELFPEKK